Protein AF-0000000071822779 (afdb_homodimer)

Sequence (718 aa):
MSHTARRFAEQAIPVGQFFKTIANGYYWAYEYGRDQNMGLDNSVAPSSEIDSDEQSVWGLNLAEASNDSDVERLKEHIIYATLEFAVENRGQLLGFFRNRSGSDRIYAEKAFRNLTNAWRDEYCLSDPVDAGPEERMKTAEWRITMCYYALYKSASAIIRTKDDSDLSNSHQATLRKHSNQFMSSRARGLYGYPFNFAPSSGQFFDFRKPFPYFIGVENEEWIPEIRGQREEKYANHYERQMNAVYSKAKNISTWDNGRDTSTFYHVFKLLREWANYEHGGIFSRLYGPGYIKFIDRAIRLLAYSAISTAEVALICAFGIDKFGRELRYYQESCEEGVSEGAAHVADRYKIYQRALSDFMSHTARRFAEQAIPVGQFFKTIANGYYWAYEYGRDQNMGLDNSVAPSSEIDSDEQSVWGLNLAEASNDSDVERLKEHIIYATLEFAVENRGQLLGFFRNRSGSDRIYAEKAFRNLTNAWRDEYCLSDPVDAGPEERMKTAEWRITMCYYALYKSASAIIRTKDDSDLSNSHQATLRKHSNQFMSSRARGLYGYPFNFAPSSGQFFDFRKPFPYFIGVENEEWIPEIRGQREEKYANHYERQMNAVYSKAKNISTWDNGRDTSTFYHVFKLLREWANYEHGGIFSRLYGPGYIKFIDRAIRLLAYSAISTAEVALICAFGIDKFGRELRYYQESCEEGVSEGAAHVADRYKIYQRALSDF

Nearest PDB structures (foldseek):
  6wbv-assembly1_A  TM=1.634E-01  e=8.188E+00  Homo sapiens
  7ts0-assembly1_P  TM=1.808E-01  e=7.764E-01  Homo sapiens

Foldseek 3Di:
DLQDPVNCVQAVVLVLVLLLLQLVLLCLLQFAPVVVPPPDDPDPPPPPPPVQVQLDDLNARNGGPPDSQPLPNSLSRLLLQLLVVCLVCVVVLLCQLQPAPDDQVLLQVLLLVLLLVLLQLLLVLCPVVPDDLLVSCLQVLVSLLSLLSSLQSLLQSLLSSHDNDPDDPDSVVSVVCSVPRQCPDPLVQSAEPPFQAFVVVRDGRPHQRPHPVCVPVPDPVCVVVVSVVVCVVSVVVSSVSNVVSVVSLVSNDPPDDPQDPRGVSSSSVVSNCCLPPGSVVNQNPCPPPHSSSSSSSSSSSSSSNSSSSSLSSVCSSPNLVVSVVSLVVSCVVCVVPVNCSSVVVVVVSSSCCSSPVVD/DLQDPVNCVQAVVLVLVLLLLLLVLLCLLQFAPVVVPDPDDPPPPPPPCPPQVQLDDLNARNGGPPDSQPLPNSLSRLLLQLLVLCLVCVVVLLCQLQPAPDDQVLLLVLLLVLLLVLLQLLQLLCPVVPDDLLVSCLPVLVSLLSLLSSLQSLLQSLLSSHDNDDDDPDSVVSVVCSVPPQCPDPLVSSAEPPQQDFVVVPDRNLHQRSHSVCVPVPPVVCVVVVSVVVSVVSVVVSSVSNVVSVVSLVSNDPPDDPQDPRGVSSSSVVSNCCLPPGSVVNCNCCSPPHSSSSSSSSSSSSSSNSSSSSLSSSCSSPNLVVSVVSLVVSVVVCVVPVHPSSVVVVVVSSSCCSSPVVD

Structure (mmCIF, N/CA/C/O backbone):
data_AF-0000000071822779-model_v1
#
loop_
_entity.id
_entity.type
_entity.pdbx_description
1 polymer 'Uncharacterized protein'
#
loop_
_atom_site.group_PDB
_atom_site.id
_atom_site.type_symbol
_atom_site.label_atom_id
_atom_site.label_alt_id
_atom_site.label_comp_id
_atom_site.label_asym_id
_atom_site.label_entity_id
_atom_site.label_seq_id
_atom_site.pdbx_PDB_ins_code
_atom_site.Cartn_x
_atom_site.Cartn_y
_atom_site.Cartn_z
_atom_site.occupancy
_atom_site.B_iso_or_equiv
_atom_site.auth_seq_id
_atom_site.auth_comp_id
_atom_site.auth_asym_id
_atom_site.auth_atom_id
_atom_site.pdbx_PDB_model_num
ATOM 1 N N . MET A 1 1 ? -22.656 9.766 4.691 1 67.56 1 MET A N 1
ATOM 2 C CA . MET A 1 1 ? -21.641 9.508 5.707 1 67.56 1 MET A CA 1
ATOM 3 C C . MET A 1 1 ? -20.828 8.266 5.359 1 67.56 1 MET A C 1
ATOM 5 O O . MET A 1 1 ? -21.375 7.238 4.98 1 67.56 1 MET A O 1
ATOM 9 N N . SER A 1 2 ? -19.516 8.367 5.441 1 65.5 2 SER A N 1
ATOM 10 C CA . SER A 1 2 ? -18.625 7.406 4.812 1 65.5 2 SER A CA 1
ATOM 11 C C . SER A 1 2 ? -18.594 6.086 5.574 1 65.5 2 SER A C 1
ATOM 13 O O . SER A 1 2 ? -18.328 5.031 4.992 1 65.5 2 SER A O 1
ATOM 15 N N . HIS A 1 3 ? -19.062 6.039 6.848 1 71.19 3 HIS A N 1
ATOM 16 C CA . HIS A 1 3 ? -18.859 4.824 7.629 1 71.19 3 HIS A CA 1
ATOM 17 C C . HIS A 1 3 ? -20.141 4.371 8.297 1 71.19 3 HIS A C 1
ATOM 19 O O . HIS A 1 3 ? -20.125 3.82 9.398 1 71.19 3 HIS A O 1
ATOM 25 N N . THR A 1 4 ? -21.219 4.445 7.578 1 75.12 4 THR A N 1
ATOM 26 C CA . THR A 1 4 ? -22.516 3.994 8.07 1 75.12 4 THR A CA 1
ATOM 27 C C . THR A 1 4 ? -22.703 2.508 7.785 1 75.12 4 THR A C 1
ATOM 29 O O . THR A 1 4 ? -22 1.93 6.957 1 75.12 4 THR A O 1
ATOM 32 N N . ALA A 1 5 ? -23.672 1.934 8.492 1 75.12 5 ALA A N 1
ATOM 33 C CA . ALA A 1 5 ? -24.031 0.539 8.258 1 75.12 5 ALA A CA 1
ATOM 34 C C . ALA A 1 5 ? -24.484 0.321 6.816 1 75.12 5 ALA A C 1
ATOM 36 O O . ALA A 1 5 ? -24.203 -0.724 6.227 1 75.12 5 ALA A O 1
ATOM 37 N N . ARG A 1 6 ? -25.109 1.285 6.383 1 77 6 ARG A N 1
ATOM 38 C CA . ARG A 1 6 ? -25.578 1.21 5.008 1 77 6 ARG A CA 1
ATOM 39 C C . ARG A 1 6 ? -24.422 1.13 4.027 1 77 6 ARG A C 1
ATOM 41 O O . ARG A 1 6 ? -24.422 0.297 3.119 1 77 6 ARG A O 1
ATOM 48 N N . ARG A 1 7 ? -23.469 2.006 4.199 1 77.06 7 ARG A N 1
ATOM 49 C CA . ARG A 1 7 ? -22.328 2.018 3.299 1 77.06 7 ARG A CA 1
ATOM 50 C C . ARG A 1 7 ? -21.547 0.712 3.393 1 77.06 7 ARG A C 1
ATOM 52 O O . ARG A 1 7 ? -21.016 0.226 2.393 1 77.06 7 ARG A O 1
ATOM 59 N N . PHE A 1 8 ? -21.453 0.192 4.539 1 77.69 8 PHE A N 1
ATOM 60 C CA . PHE A 1 8 ? -20.797 -1.098 4.723 1 77.69 8 PHE A CA 1
ATOM 61 C C . PHE A 1 8 ? -21.516 -2.184 3.922 1 77.69 8 PHE A C 1
ATOM 63 O O . PHE A 1 8 ? -20.859 -2.98 3.238 1 77.69 8 PHE A O 1
ATOM 70 N N . ALA A 1 9 ? -22.812 -2.227 4.031 1 77.5 9 ALA A N 1
ATOM 71 C CA . ALA A 1 9 ? -23.609 -3.227 3.314 1 77.5 9 ALA A CA 1
ATOM 72 C C . ALA A 1 9 ? -23.453 -3.062 1.805 1 77.5 9 ALA A C 1
ATOM 74 O O . ALA A 1 9 ? -23.406 -4.051 1.069 1 77.5 9 ALA A O 1
ATOM 75 N N . GLU A 1 10 ? -23.344 -1.875 1.46 1 77.88 10 GLU A N 1
ATOM 76 C CA . GLU A 1 10 ? -23.328 -1.572 0.032 1 77.88 10 GLU A CA 1
ATOM 77 C C . GLU A 1 10 ? -21.953 -1.838 -0.567 1 77.88 10 GLU A C 1
ATOM 79 O O . GLU A 1 10 ? -21.844 -2.273 -1.716 1 77.88 10 GLU A O 1
ATOM 84 N N . GLN A 1 11 ? -20.922 -1.573 0.198 1 77.94 11 GLN A N 1
ATOM 85 C CA . GLN A 1 11 ? -19.594 -1.564 -0.429 1 77.94 11 GLN A CA 1
ATOM 86 C C . GLN A 1 11 ? -18.719 -2.674 0.134 1 77.94 11 GLN A C 1
ATOM 88 O O . GLN A 1 11 ? -17.984 -3.33 -0.61 1 77.94 11 GLN A O 1
ATOM 93 N N . ALA A 1 12 ? -18.812 -2.938 1.405 1 78.94 12 ALA A N 1
ATOM 94 C CA . ALA A 1 12 ? -17.844 -3.84 2.043 1 78.94 12 ALA A CA 1
ATOM 95 C C . ALA A 1 12 ? -18.312 -5.289 1.945 1 78.94 12 ALA A C 1
ATOM 97 O O . ALA A 1 12 ? -17.5 -6.195 1.742 1 78.94 12 ALA A O 1
ATOM 98 N N . ILE A 1 13 ? -19.594 -5.496 2.064 1 81.69 13 ILE A N 1
ATOM 99 C CA . ILE A 1 13 ? -20.109 -6.859 2.066 1 81.69 13 ILE A CA 1
ATOM 100 C C . ILE A 1 13 ? -19.844 -7.512 0.711 1 81.69 13 ILE A C 1
ATOM 102 O O . ILE A 1 13 ? -19.375 -8.648 0.645 1 81.69 13 ILE A O 1
ATOM 106 N N . PRO A 1 14 ? -20.109 -6.801 -0.341 1 81.38 14 PRO A N 1
ATOM 107 C CA . PRO A 1 14 ? -19.812 -7.422 -1.635 1 81.38 14 PRO A CA 1
ATOM 108 C C . PRO A 1 14 ? -18.344 -7.828 -1.773 1 81.38 14 PRO A C 1
ATOM 110 O O . PRO A 1 14 ? -18.031 -8.867 -2.365 1 81.38 14 PRO A O 1
ATOM 113 N N . VAL A 1 15 ? -17.453 -7.059 -1.279 1 84.38 15 VAL A N 1
ATOM 114 C CA . VAL A 1 15 ? -16.031 -7.383 -1.325 1 84.38 15 VAL A CA 1
ATOM 115 C C . VAL A 1 15 ? -15.758 -8.609 -0.461 1 84.38 15 VAL A C 1
ATOM 117 O O . VAL A 1 15 ? -15.016 -9.508 -0.869 1 84.38 15 VAL A O 1
ATOM 120 N N . GLY A 1 16 ? -16.359 -8.617 0.732 1 85.06 16 GLY A N 1
ATOM 121 C CA . GLY A 1 16 ? -16.234 -9.789 1.583 1 85.06 16 GLY A CA 1
ATOM 122 C C . GLY A 1 16 ? -16.734 -11.062 0.925 1 85.06 16 GLY A C 1
ATOM 123 O O . GLY A 1 16 ? -16.094 -12.102 1.004 1 85.06 16 GLY A O 1
ATOM 124 N N . GLN A 1 17 ? -17.812 -10.914 0.266 1 85.5 17 GLN A N 1
ATOM 125 C CA . GLN A 1 17 ? -18.422 -12.047 -0.424 1 85.5 17 GLN A CA 1
ATOM 126 C C . GLN A 1 17 ? -17.547 -12.5 -1.597 1 85.5 17 GLN A C 1
ATOM 128 O O . GLN A 1 17 ? -17.453 -13.695 -1.879 1 85.5 17 GLN A O 1
ATOM 133 N N . PHE A 1 18 ? -17.016 -11.594 -2.234 1 89.5 18 PHE A N 1
ATOM 134 C CA . PHE A 1 18 ? -16.078 -11.875 -3.32 1 89.5 18 PHE A CA 1
ATOM 135 C C . PHE A 1 18 ? -14.922 -12.734 -2.828 1 89.5 18 PHE A C 1
ATOM 137 O O . PHE A 1 18 ? -14.641 -13.789 -3.393 1 89.5 18 PHE A O 1
ATOM 144 N N . PHE A 1 19 ? -14.336 -12.391 -1.758 1 91.12 19 PHE A N 1
ATOM 145 C CA . PHE A 1 19 ? -13.188 -13.117 -1.224 1 91.12 19 PHE A CA 1
ATOM 146 C C . PHE A 1 19 ? -13.617 -14.469 -0.654 1 91.12 19 PHE A C 1
ATOM 148 O O . PHE A 1 19 ? -12.859 -15.438 -0.72 1 91.12 19 PHE A O 1
ATOM 155 N N . LYS A 1 20 ? -14.766 -14.5 -0.085 1 88.5 20 LYS A N 1
ATOM 156 C CA . LYS A 1 20 ? -15.305 -15.781 0.375 1 88.5 20 LYS A CA 1
ATOM 157 C C . LYS A 1 20 ? -15.438 -16.766 -0.78 1 88.5 20 LYS A C 1
ATOM 159 O O . LYS A 1 20 ? -15.078 -17.938 -0.646 1 88.5 20 LYS A O 1
ATOM 164 N N . THR A 1 21 ? -15.93 -16.25 -1.802 1 86.5 21 THR A N 1
ATOM 165 C CA . THR A 1 21 ? -16.094 -17.094 -2.979 1 86.5 21 THR A CA 1
ATOM 166 C C . THR A 1 21 ? -14.75 -17.594 -3.494 1 86.5 21 THR A C 1
ATOM 168 O O . THR A 1 21 ? -14.602 -18.766 -3.854 1 86.5 21 THR A O 1
ATOM 171 N N . ILE A 1 22 ? -13.805 -16.75 -3.494 1 90 22 ILE A N 1
ATOM 172 C CA . ILE A 1 22 ? -12.469 -17.125 -3.947 1 90 22 ILE A CA 1
ATOM 173 C C . ILE A 1 22 ? -11.883 -18.172 -3.014 1 90 22 ILE A C 1
ATOM 175 O O . ILE A 1 22 ? -11.344 -19.188 -3.473 1 90 22 ILE A O 1
ATOM 179 N N . ALA A 1 23 ? -11.969 -17.938 -1.734 1 89 23 ALA A N 1
ATOM 180 C CA . ALA A 1 23 ? -11.414 -18.859 -0.748 1 89 23 ALA A CA 1
ATOM 181 C C . ALA A 1 23 ? -12.031 -20.25 -0.88 1 89 23 ALA A C 1
ATOM 183 O O . ALA A 1 23 ? -11.32 -21.266 -0.86 1 89 23 ALA A O 1
ATOM 184 N N . ASN A 1 24 ? -13.273 -20.234 -1.036 1 83.06 24 ASN A N 1
ATOM 185 C CA . ASN A 1 24 ? -13.969 -21.5 -1.21 1 83.06 24 ASN A CA 1
ATOM 186 C C . ASN A 1 24 ? -13.594 -22.172 -2.531 1 83.06 24 ASN A C 1
ATOM 188 O O . ASN A 1 24 ? -13.5 -23.391 -2.607 1 83.06 24 ASN A O 1
ATOM 192 N N . GLY A 1 25 ? -13.445 -21.344 -3.52 1 82.44 25 GLY A N 1
ATOM 193 C CA . GLY A 1 25 ? -13.055 -21.875 -4.82 1 82.44 25 GLY A CA 1
ATOM 194 C C . GLY A 1 25 ? -11.711 -22.578 -4.797 1 82.44 25 GLY A C 1
ATOM 195 O O . GLY A 1 25 ? -11.508 -23.562 -5.52 1 82.44 25 GLY A O 1
ATOM 196 N N . TYR A 1 26 ? -10.82 -22.156 -3.975 1 85.19 26 TYR A N 1
ATOM 197 C CA . TYR A 1 26 ? -9.523 -22.812 -3.857 1 85.19 26 TYR A CA 1
ATOM 198 C C . TYR A 1 26 ? -9.672 -24.234 -3.33 1 85.19 26 TYR A C 1
ATOM 200 O O . TYR A 1 26 ? -8.945 -25.141 -3.748 1 85.19 26 TYR A O 1
ATOM 208 N N . TYR A 1 27 ? -10.539 -24.344 -2.451 1 78.25 27 TYR A N 1
ATOM 209 C CA . TYR A 1 27 ? -10.773 -25.672 -1.911 1 78.25 27 TYR A CA 1
ATOM 210 C C . TYR A 1 27 ? -11.328 -26.609 -2.982 1 78.25 27 TYR A C 1
ATOM 212 O O . TYR A 1 27 ? -10.891 -27.766 -3.094 1 78.25 27 TYR A O 1
ATOM 220 N N . TRP A 1 28 ? -12.094 -26.078 -3.688 1 75.25 28 TRP A N 1
ATOM 221 C CA . TRP A 1 28 ? -12.711 -26.875 -4.734 1 75.25 28 TRP A CA 1
ATOM 222 C C . TRP A 1 28 ? -11.711 -27.188 -5.848 1 75.25 28 TRP A C 1
ATOM 224 O O . TRP A 1 28 ? -11.703 -28.281 -6.402 1 75.25 28 TRP A O 1
ATOM 234 N N . ALA A 1 29 ? -10.914 -26.25 -6.125 1 77.81 29 ALA A N 1
ATOM 235 C CA . ALA A 1 29 ? -10 -26.359 -7.254 1 77.81 29 ALA A CA 1
ATOM 236 C C . ALA A 1 29 ? -8.82 -27.281 -6.918 1 77.81 29 ALA A C 1
ATOM 238 O O . ALA A 1 29 ? -8.328 -28.016 -7.781 1 77.81 29 ALA A O 1
ATOM 239 N N . TYR A 1 30 ? -8.43 -27.281 -5.609 1 79.06 30 TYR A N 1
ATOM 240 C CA . TYR A 1 30 ? -7.133 -27.906 -5.348 1 79.06 30 TYR A CA 1
ATOM 241 C C . TYR A 1 30 ? -7.262 -29.031 -4.328 1 79.06 30 TYR A C 1
ATOM 243 O O . TYR A 1 30 ? -6.336 -29.828 -4.16 1 79.06 30 TYR A O 1
ATOM 251 N N . GLU A 1 31 ? -8.391 -29.031 -3.578 1 68.75 31 GLU A N 1
ATOM 252 C CA . GLU A 1 31 ? -8.539 -30.109 -2.613 1 68.75 31 GLU A CA 1
ATOM 253 C C . GLU A 1 31 ? -8.781 -31.453 -3.314 1 68.75 31 GLU A C 1
ATOM 255 O O . GLU A 1 31 ? -9.688 -31.562 -4.148 1 68.75 31 GLU A O 1
ATOM 260 N N . TYR A 1 32 ? -7.883 -32.344 -2.732 1 56.91 32 TYR A N 1
ATOM 261 C CA . TYR A 1 32 ? -7.922 -33.688 -3.25 1 56.91 32 TYR A CA 1
ATOM 262 C C . TYR A 1 32 ? -8.852 -34.562 -2.414 1 56.91 32 TYR A C 1
ATOM 264 O O . TYR A 1 32 ? -9.008 -34.344 -1.212 1 56.91 32 TYR A O 1
ATOM 272 N N . GLY A 1 33 ? -9.719 -35.375 -3.066 1 52.72 33 GLY A N 1
ATOM 273 C CA . GLY A 1 33 ? -10.469 -36.406 -2.395 1 52.72 33 GLY A CA 1
ATOM 274 C C . GLY A 1 33 ? -11.883 -36 -2.047 1 52.72 33 GLY A C 1
ATOM 275 O O . GLY A 1 33 ? -12.633 -36.781 -1.45 1 52.72 33 GLY A O 1
ATOM 276 N N . ARG A 1 34 ? -12.086 -34.656 -2.16 1 49.22 34 ARG A N 1
ATOM 277 C CA . ARG A 1 34 ? -13.445 -34.312 -1.774 1 49.22 34 ARG A CA 1
ATOM 278 C C . ARG A 1 34 ? -14.477 -35.156 -2.512 1 49.22 34 ARG A C 1
ATOM 280 O O . ARG A 1 34 ? -15.656 -35.125 -2.176 1 49.22 34 ARG A O 1
ATOM 287 N N . ASP A 1 35 ? -14.32 -35.438 -3.604 1 44.81 35 ASP A N 1
ATOM 288 C CA . ASP A 1 35 ? -15.383 -36.25 -4.184 1 44.81 35 ASP A CA 1
ATOM 289 C C . ASP A 1 35 ? -15.844 -37.344 -3.211 1 44.81 35 ASP A C 1
ATOM 291 O O . ASP A 1 35 ? -16.891 -37.938 -3.406 1 44.81 35 ASP A O 1
ATOM 295 N N . GLN A 1 36 ? -14.961 -37.812 -2.375 1 40.72 36 GLN A N 1
ATOM 296 C CA . GLN A 1 36 ? -15.492 -38.938 -1.614 1 40.72 36 GLN A CA 1
ATOM 297 C C . GLN A 1 36 ? -16.719 -38.531 -0.8 1 40.72 36 GLN A C 1
ATOM 299 O O . GLN A 1 36 ? -17.656 -39.312 -0.639 1 40.72 36 GLN A O 1
ATOM 304 N N . ASN A 1 37 ? -16.703 -37.406 -0.115 1 35.16 37 ASN A N 1
ATOM 305 C CA . ASN A 1 37 ? -17.906 -37.156 0.67 1 35.16 37 ASN A CA 1
ATOM 306 C C . ASN A 1 37 ? -18.953 -36.406 -0.141 1 35.16 37 ASN A C 1
ATOM 308 O O . ASN A 1 37 ? -19.953 -35.938 0.411 1 35.16 37 ASN A O 1
ATOM 312 N N . MET A 1 38 ? -18.688 -35.719 -1.233 1 36.22 38 MET A N 1
ATOM 313 C CA . MET A 1 38 ? -19.859 -35.156 -1.935 1 36.22 38 MET A CA 1
ATOM 314 C C . MET A 1 38 ? -20.656 -36.281 -2.596 1 36.22 38 MET A C 1
ATOM 316 O O . MET A 1 38 ? -20.094 -37.281 -3.033 1 36.22 38 MET A O 1
ATOM 320 N N . GLY A 1 39 ? -21.875 -36.562 -2.195 1 32.91 39 GLY A N 1
ATOM 321 C CA . GLY A 1 39 ? -22.969 -37.438 -2.582 1 32.91 39 GLY A CA 1
ATOM 322 C C . GLY A 1 39 ? -22.859 -37.938 -4.012 1 32.91 39 GLY A C 1
ATOM 323 O O . GLY A 1 39 ? -23.859 -38.25 -4.641 1 32.91 39 GLY A O 1
ATOM 324 N N . LEU A 1 40 ? -21.922 -37.5 -4.777 1 32.94 40 LEU A N 1
ATOM 325 C CA . LEU A 1 40 ? -22 -38.219 -6.031 1 32.94 40 LEU A CA 1
ATOM 326 C C . LEU A 1 40 ? -22.078 -39.719 -5.77 1 32.94 40 LEU A C 1
ATOM 328 O O . LEU A 1 40 ? -21.75 -40.188 -4.68 1 32.94 40 LEU A O 1
ATOM 332 N N . ASP A 1 41 ? -22.391 -40.688 -6.902 1 31.58 41 ASP A N 1
ATOM 333 C CA . ASP A 1 41 ? -22.797 -42.062 -6.734 1 31.58 41 ASP A CA 1
ATOM 334 C C . ASP A 1 41 ? -21.844 -42.812 -5.785 1 31.58 41 ASP A C 1
ATOM 336 O O . ASP A 1 41 ? -20.703 -42.375 -5.578 1 31.58 41 ASP A O 1
ATOM 340 N N . ASN A 1 42 ? -22.328 -43.906 -5.086 1 31.94 42 ASN A N 1
ATOM 341 C CA . ASN A 1 42 ? -21.906 -44.969 -4.211 1 31.94 42 ASN A CA 1
ATOM 342 C C . ASN A 1 42 ? -20.516 -45.5 -4.578 1 31.94 42 ASN A C 1
ATOM 344 O O . ASN A 1 42 ? -20.141 -46.625 -4.23 1 31.94 42 ASN A O 1
ATOM 348 N N . SER A 1 43 ? -20.141 -45.25 -5.816 1 31.66 43 SER A N 1
ATOM 349 C CA . SER A 1 43 ? -18.953 -46.062 -6.094 1 31.66 43 SER A CA 1
ATOM 350 C C . SER A 1 43 ? -17.797 -45.688 -5.168 1 31.66 43 SER A C 1
ATOM 352 O O . SER A 1 43 ? -17.578 -44.5 -4.895 1 31.66 43 SER A O 1
ATOM 354 N N . VAL A 1 44 ? -17.375 -46.688 -4.344 1 31.05 44 VAL A N 1
ATOM 355 C CA . VAL A 1 44 ? -16.344 -46.938 -3.348 1 31.05 44 VAL A CA 1
ATOM 356 C C . VAL A 1 44 ? -15.055 -46.219 -3.758 1 31.05 44 VAL A C 1
ATOM 358 O O . VAL A 1 44 ? -14.531 -46.438 -4.848 1 31.05 44 VAL A O 1
ATOM 361 N N . ALA A 1 45 ? -14.961 -44.938 -3.584 1 36.34 45 ALA A N 1
ATOM 362 C CA . ALA A 1 45 ? -13.531 -44.656 -3.602 1 36.34 45 ALA A CA 1
ATOM 363 C C . ALA A 1 45 ? -12.711 -45.875 -3.238 1 36.34 45 ALA A C 1
ATOM 365 O O . ALA A 1 45 ? -13.117 -46.688 -2.393 1 36.34 45 ALA A O 1
ATOM 366 N N . PRO A 1 46 ? -12.047 -46.562 -4.141 1 32.62 46 PRO A N 1
ATOM 367 C CA . PRO A 1 46 ? -11.391 -47.688 -3.494 1 32.62 46 PRO A CA 1
ATOM 368 C C . PRO A 1 46 ? -10.984 -47.406 -2.053 1 32.62 46 PRO A C 1
ATOM 370 O O . PRO A 1 46 ? -10.602 -46.25 -1.733 1 32.62 46 PRO A O 1
ATOM 373 N N . SER A 1 47 ? -11.781 -47.938 -1.055 1 33.44 47 SER A N 1
ATOM 374 C CA . SER A 1 47 ? -11.469 -48.031 0.366 1 33.44 47 SER A CA 1
ATOM 375 C C . SER A 1 47 ? -9.961 -48.156 0.596 1 33.44 47 SER A C 1
ATOM 377 O O . SER A 1 47 ? -9.523 -48.594 1.661 1 33.44 47 SER A O 1
ATOM 379 N N . SER A 1 48 ? -9.273 -48.438 -0.533 1 33.47 48 SER A N 1
ATOM 380 C CA . SER A 1 48 ? -7.906 -48.656 -0.08 1 33.47 48 SER A CA 1
ATOM 381 C C . SER A 1 48 ? -7.348 -47.438 0.639 1 33.47 48 SER A C 1
ATOM 383 O O . SER A 1 48 ? -7.484 -46.312 0.156 1 33.47 48 SER A O 1
ATOM 385 N N . GLU A 1 49 ? -7.27 -47.469 1.935 1 35.12 49 GLU A N 1
ATOM 386 C CA . GLU A 1 49 ? -6.449 -46.625 2.787 1 35.12 49 GLU A CA 1
ATOM 387 C C . GLU A 1 49 ? -5.32 -45.969 1.994 1 35.12 49 GLU A C 1
ATOM 389 O O . GLU A 1 49 ? -4.359 -46.656 1.604 1 35.12 49 GLU A O 1
ATOM 394 N N . ILE A 1 50 ? -5.637 -45.219 1.015 1 39.91 50 ILE A N 1
ATOM 395 C CA . ILE A 1 50 ? -4.469 -44.469 0.548 1 39.91 50 ILE A CA 1
ATOM 396 C C . ILE A 1 50 ? -3.582 -44.094 1.735 1 39.91 50 ILE A C 1
ATOM 398 O O . ILE A 1 50 ? -4.012 -43.375 2.641 1 39.91 50 ILE A O 1
ATOM 402 N N . ASP A 1 51 ? -2.734 -44.875 2.197 1 40.62 51 ASP A N 1
ATOM 403 C CA . ASP A 1 51 ? -1.774 -44.531 3.248 1 40.62 51 ASP A CA 1
ATOM 404 C C . ASP A 1 51 ? -1.32 -43.094 3.148 1 40.62 51 ASP A C 1
ATOM 406 O O . ASP A 1 51 ? -0.734 -42.688 2.145 1 40.62 51 ASP A O 1
ATOM 410 N N . SER A 1 52 ? -2.025 -42.188 3.814 1 46.66 52 SER A N 1
ATOM 411 C CA . SER A 1 52 ? -1.847 -40.75 4 1 46.66 52 SER A CA 1
ATOM 412 C C . SER A 1 52 ? -0.395 -40.344 3.773 1 46.66 52 SER A C 1
ATOM 414 O O . SER A 1 52 ? -0.126 -39.281 3.236 1 46.66 52 SER A O 1
ATOM 416 N N . ASP A 1 53 ? 0.554 -41.156 4.383 1 47.22 53 ASP A N 1
ATOM 417 C CA . ASP A 1 53 ? 1.986 -40.906 4.34 1 47.22 53 ASP A CA 1
ATOM 418 C C . ASP A 1 53 ? 2.527 -41.031 2.918 1 47.22 53 ASP A C 1
ATOM 420 O O . ASP A 1 53 ? 3.617 -40.531 2.617 1 47.22 53 ASP A O 1
ATOM 424 N N . GLU A 1 54 ? 1.729 -41.625 2.033 1 55.41 54 GLU A N 1
ATOM 425 C CA . GLU A 1 54 ? 2.281 -42.062 0.755 1 55.41 54 GLU A CA 1
ATOM 426 C C . GLU A 1 54 ? 1.911 -41.125 -0.368 1 55.41 54 GLU A C 1
ATOM 428 O O . GLU A 1 54 ? 2.434 -41.219 -1.479 1 55.41 54 GLU A O 1
ATOM 433 N N . GLN A 1 55 ? 1.164 -40.031 0.024 1 68.56 55 GLN A N 1
ATOM 434 C CA . GLN A 1 55 ? 0.821 -39.219 -1.138 1 68.56 55 GLN A CA 1
ATOM 435 C C . GLN A 1 55 ? 1.728 -38 -1.241 1 68.56 55 GLN A C 1
ATOM 437 O O . GLN A 1 55 ? 1.311 -36.875 -0.929 1 68.56 55 GLN A O 1
ATOM 442 N N . SER A 1 56 ? 3.014 -38.281 -1.399 1 77.38 56 SER A N 1
ATOM 443 C CA . SER A 1 56 ? 3.992 -37.188 -1.488 1 77.38 56 SER A CA 1
ATOM 444 C C . SER A 1 56 ? 4.707 -37.219 -2.834 1 77.38 56 SER A C 1
ATOM 446 O O . SER A 1 56 ? 5.105 -38.281 -3.322 1 77.38 56 SER A O 1
ATOM 448 N N . VAL A 1 57 ? 4.676 -36.156 -3.557 1 82.06 57 VAL A N 1
ATOM 449 C CA . VAL A 1 57 ? 5.445 -35.938 -4.773 1 82.06 57 VAL A CA 1
ATOM 450 C C . VAL A 1 57 ? 6.332 -34.688 -4.586 1 82.06 57 VAL A C 1
ATOM 452 O O . VAL A 1 57 ? 5.863 -33.656 -4.129 1 82.06 57 VAL A O 1
ATOM 455 N N . TRP A 1 58 ? 7.652 -34.844 -4.875 1 89.12 58 TRP A N 1
ATOM 456 C CA . TRP A 1 58 ? 8.625 -33.781 -4.77 1 89.12 58 TRP A CA 1
ATOM 457 C C . TRP A 1 58 ? 8.664 -33.219 -3.354 1 89.12 58 TRP A C 1
ATOM 459 O O . TRP A 1 58 ? 8.859 -32 -3.166 1 89.12 58 TRP A O 1
ATOM 469 N N . GLY A 1 59 ? 8.289 -34.031 -2.318 1 86.25 59 GLY A N 1
ATOM 470 C CA . GLY A 1 59 ? 8.312 -33.594 -0.925 1 86.25 59 GLY A CA 1
ATOM 471 C C . GLY A 1 59 ? 7.047 -32.875 -0.499 1 86.25 59 GLY A C 1
ATOM 472 O O . GLY A 1 59 ? 6.969 -32.375 0.617 1 86.25 59 GLY A O 1
ATOM 473 N N . LEU A 1 60 ? 6.109 -32.781 -1.411 1 87.31 60 LEU A N 1
ATOM 474 C CA . LEU A 1 60 ? 4.832 -32.156 -1.101 1 87.31 60 LEU A CA 1
ATOM 475 C C . LEU A 1 60 ? 3.865 -33.156 -0.486 1 87.31 60 LEU A C 1
ATOM 477 O O . LEU A 1 60 ? 3.787 -34.281 -0.936 1 87.31 60 LEU A O 1
ATOM 481 N N . ASN A 1 61 ? 3.266 -32.625 0.599 1 82.06 61 ASN A N 1
ATOM 482 C CA . ASN A 1 61 ? 2.197 -33.438 1.181 1 82.06 61 ASN A CA 1
ATOM 483 C C . ASN A 1 61 ? 0.871 -33.219 0.461 1 82.06 61 ASN A C 1
ATOM 485 O O . ASN A 1 61 ? 0.234 -32.188 0.632 1 82.06 61 ASN A O 1
ATOM 489 N N . LEU A 1 62 ? 0.406 -34.156 -0.244 1 79.88 62 LEU A N 1
ATOM 490 C CA . LEU A 1 62 ? -0.771 -34 -1.092 1 79.88 62 LEU A CA 1
ATOM 491 C C . LEU A 1 62 ? -1.965 -34.75 -0.507 1 79.88 62 LEU A C 1
ATOM 493 O O . LEU A 1 62 ? -2.902 -35.094 -1.23 1 79.88 62 LEU A O 1
ATOM 497 N N . ALA A 1 63 ? -1.77 -35.062 0.818 1 71.94 63 ALA A N 1
ATOM 498 C CA . ALA A 1 63 ? -2.91 -35.656 1.518 1 71.94 63 ALA A CA 1
ATOM 499 C C . ALA A 1 63 ? -4.074 -34.656 1.591 1 71.94 63 ALA A C 1
ATOM 501 O O . ALA A 1 63 ? -3.9 -33.469 1.324 1 71.94 63 ALA A O 1
ATOM 502 N N . GLU A 1 64 ? -5.234 -35.219 1.862 1 68.38 64 GLU A N 1
ATOM 503 C CA . GLU A 1 64 ? -6.445 -34.406 1.908 1 68.38 64 GLU A CA 1
ATOM 504 C C . GLU A 1 64 ? -6.305 -33.25 2.912 1 68.38 64 GLU A C 1
ATOM 506 O O . GLU A 1 64 ? -5.727 -33.438 3.986 1 68.38 64 GLU A O 1
ATOM 511 N N . ALA A 1 65 ? -6.66 -32.062 2.406 1 59.16 65 ALA A N 1
ATOM 512 C CA . ALA A 1 65 ? -6.711 -30.906 3.301 1 59.16 65 ALA A CA 1
ATOM 513 C C . ALA A 1 65 ? -7.871 -31.016 4.285 1 59.16 65 ALA A C 1
ATOM 515 O O . ALA A 1 65 ? -8.984 -31.391 3.9 1 59.16 65 ALA A O 1
ATOM 516 N N . SER A 1 66 ? -7.664 -31.516 5.555 1 53.81 66 SER A N 1
ATOM 517 C CA . SER A 1 66 ? -8.688 -31.859 6.535 1 53.81 66 SER A CA 1
ATOM 518 C C . SER A 1 66 ? -9.672 -30.719 6.734 1 53.81 66 SER A C 1
ATOM 520 O O . SER A 1 66 ? -10.836 -30.938 7.07 1 53.81 66 SER A O 1
ATOM 522 N N . ASN A 1 67 ? -9.164 -29.562 6.887 1 53.94 67 ASN A N 1
ATOM 523 C CA . ASN A 1 67 ? -10.109 -28.516 7.246 1 53.94 67 ASN A CA 1
ATOM 524 C C . ASN A 1 67 ? -9.898 -27.25 6.41 1 53.94 67 ASN A C 1
ATOM 526 O O . ASN A 1 67 ? -8.836 -27.062 5.812 1 53.94 67 ASN A O 1
ATOM 530 N N . ASP A 1 68 ? -11.039 -26.734 5.961 1 50.94 68 ASP A N 1
ATOM 531 C CA . ASP A 1 68 ? -11.109 -25.438 5.281 1 50.94 68 ASP A CA 1
ATOM 532 C C . ASP A 1 68 ? -10.023 -24.5 5.777 1 50.94 68 ASP A C 1
ATOM 534 O O . ASP A 1 68 ? -9.758 -23.469 5.16 1 50.94 68 ASP A O 1
ATOM 538 N N . SER A 1 69 ? -9.547 -24.906 6.938 1 57.19 69 SER A N 1
ATOM 539 C CA . SER A 1 69 ? -8.648 -23.969 7.602 1 57.19 69 SER A CA 1
ATOM 540 C C . SER A 1 69 ? -7.199 -24.219 7.211 1 57.19 69 SER A C 1
ATOM 542 O O . SER A 1 69 ? -6.312 -23.438 7.578 1 57.19 69 SER A O 1
ATOM 544 N N . ASP A 1 70 ? -7.113 -25.078 6.207 1 77.25 70 ASP A N 1
ATOM 545 C CA . ASP A 1 70 ? -5.695 -25.406 6.094 1 77.25 70 ASP A CA 1
ATOM 546 C C . ASP A 1 70 ? -5.07 -24.734 4.875 1 77.25 70 ASP A C 1
ATOM 548 O O . ASP A 1 70 ? -4.945 -25.344 3.816 1 77.25 70 ASP A O 1
ATOM 552 N N . VAL A 1 71 ? -4.656 -23.547 4.992 1 84.88 71 VAL A N 1
ATOM 553 C CA . VAL A 1 71 ? -4.039 -22.719 3.963 1 84.88 71 VAL A CA 1
ATOM 554 C C . VAL A 1 71 ? -2.725 -23.344 3.506 1 84.88 71 VAL A C 1
ATOM 556 O O . VAL A 1 71 ? -2.436 -23.391 2.309 1 84.88 71 VAL A O 1
ATOM 559 N N . GLU A 1 72 ? -2.014 -24 4.375 1 86 72 GLU A N 1
ATOM 560 C CA . GLU A 1 72 ? -0.704 -24.547 4.043 1 86 72 GLU A CA 1
ATOM 561 C C . GLU A 1 72 ? -0.834 -25.797 3.166 1 86 72 GLU A C 1
ATOM 563 O O . GLU A 1 72 ? -0.043 -26 2.242 1 86 72 GLU A O 1
ATOM 568 N N . ARG A 1 73 ? -1.761 -26.578 3.422 1 84.69 73 ARG A N 1
ATOM 569 C CA . ARG A 1 73 ? -1.992 -27.75 2.588 1 84.69 73 ARG A CA 1
ATOM 570 C C . ARG A 1 73 ? -2.398 -27.344 1.175 1 84.69 73 ARG A C 1
ATOM 572 O O . ARG A 1 73 ? -1.958 -27.953 0.199 1 84.69 73 ARG A O 1
ATOM 579 N N . LEU A 1 74 ? -3.264 -26.391 1.064 1 87.56 74 LEU A N 1
ATOM 580 C CA . LEU A 1 74 ? -3.695 -25.922 -0.246 1 87.56 74 LEU A CA 1
ATOM 581 C C . LEU A 1 74 ? -2.516 -25.359 -1.037 1 87.56 74 LEU A C 1
ATOM 583 O O . LEU A 1 74 ? -2.449 -25.531 -2.258 1 87.56 74 LEU A O 1
ATOM 587 N N . LYS A 1 75 ? -1.641 -24.734 -0.365 1 91.12 75 LYS A N 1
ATOM 588 C CA . LYS A 1 75 ? -0.448 -24.219 -1.024 1 91.12 75 LYS A CA 1
ATOM 589 C C . LYS A 1 75 ? 0.366 -25.328 -1.664 1 91.12 75 LYS A C 1
ATOM 591 O O . LYS A 1 75 ? 0.88 -25.172 -2.773 1 91.12 75 LYS A O 1
ATOM 596 N N . GLU A 1 76 ? 0.44 -26.422 -0.968 1 88.69 76 GLU A N 1
ATOM 597 C CA . GLU A 1 76 ? 1.164 -27.578 -1.508 1 88.69 76 GLU A CA 1
ATOM 598 C C . GLU A 1 76 ? 0.49 -28.109 -2.768 1 88.69 76 GLU A C 1
ATOM 600 O O . GLU A 1 76 ? 1.163 -28.438 -3.748 1 88.69 76 GLU A O 1
ATOM 605 N N . HIS A 1 77 ? -0.768 -28.109 -2.709 1 85.12 77 HIS A N 1
ATOM 606 C CA . HIS A 1 77 ? -1.51 -28.578 -3.873 1 85.12 77 HIS A CA 1
ATOM 607 C C . HIS A 1 77 ? -1.375 -27.609 -5.043 1 85.12 77 HIS A C 1
ATOM 609 O O . HIS A 1 77 ? -1.291 -28.031 -6.195 1 85.12 77 HIS A O 1
ATOM 615 N N . ILE A 1 78 ? -1.397 -26.375 -4.754 1 88.94 78 ILE A N 1
ATOM 616 C CA . ILE A 1 78 ? -1.284 -25.328 -5.777 1 88.94 78 ILE A CA 1
ATOM 617 C C . ILE A 1 78 ? 0.055 -25.469 -6.5 1 88.94 78 ILE A C 1
ATOM 619 O O . ILE A 1 78 ? 0.104 -25.484 -7.73 1 88.94 78 ILE A O 1
ATOM 623 N N . ILE A 1 79 ? 1.093 -25.547 -5.723 1 93.06 79 ILE A N 1
ATOM 624 C CA . ILE A 1 79 ? 2.422 -25.594 -6.32 1 93.06 79 ILE A CA 1
ATOM 625 C C . ILE A 1 79 ? 2.584 -26.906 -7.094 1 93.06 79 ILE A C 1
ATOM 627 O O . ILE A 1 79 ? 3.238 -26.938 -8.141 1 93.06 79 ILE A O 1
ATOM 631 N N . TYR A 1 80 ? 2.031 -27.938 -6.547 1 87.81 80 TYR A N 1
ATOM 632 C CA . TYR A 1 80 ? 2.07 -29.219 -7.258 1 87.81 80 TYR A CA 1
ATOM 633 C C . TYR A 1 80 ? 1.438 -29.094 -8.641 1 87.81 80 TYR A C 1
ATOM 635 O O . TYR A 1 80 ? 2.01 -29.531 -9.633 1 87.81 80 TYR A O 1
ATOM 643 N N . ALA A 1 81 ? 0.301 -28.5 -8.68 1 85.56 81 ALA A N 1
ATOM 644 C CA . ALA A 1 81 ? -0.417 -28.359 -9.938 1 85.56 81 ALA A CA 1
ATOM 645 C C . ALA A 1 81 ? 0.409 -27.562 -10.953 1 85.56 81 ALA A C 1
ATOM 647 O O . ALA A 1 81 ? 0.469 -27.938 -12.133 1 85.56 81 ALA A O 1
ATOM 648 N N . THR A 1 82 ? 1.003 -26.547 -10.547 1 90.5 82 THR A N 1
ATOM 649 C CA . THR A 1 82 ? 1.826 -25.703 -11.406 1 90.5 82 THR A CA 1
ATOM 650 C C . THR A 1 82 ? 3.043 -26.469 -11.914 1 90.5 82 THR A C 1
ATOM 652 O O . THR A 1 82 ? 3.373 -26.422 -13.102 1 90.5 82 THR A O 1
ATOM 655 N N . LEU A 1 83 ? 3.611 -27.234 -11.07 1 92.5 83 LEU A N 1
ATOM 656 C CA . LEU A 1 83 ? 4.824 -27.969 -11.398 1 92.5 83 LEU A CA 1
ATOM 657 C C . LEU A 1 83 ? 4.508 -29.156 -12.305 1 92.5 83 LEU A C 1
ATOM 659 O O . LEU A 1 83 ? 5.266 -29.469 -13.227 1 92.5 83 LEU A O 1
ATOM 663 N N . GLU A 1 84 ? 3.449 -29.844 -11.969 1 85.25 84 GLU A N 1
ATOM 664 C CA . GLU A 1 84 ? 3.045 -30.953 -12.82 1 85.25 84 GLU A CA 1
ATOM 665 C C . GLU A 1 84 ? 2.865 -30.516 -14.266 1 85.25 84 GLU A C 1
ATOM 667 O O . GLU A 1 84 ? 3.352 -31.188 -15.188 1 85.25 84 GLU A O 1
ATOM 672 N N . PHE A 1 85 ? 2.242 -29.453 -14.422 1 86.19 85 PHE A N 1
ATOM 673 C CA . PHE A 1 85 ? 2.047 -28.938 -1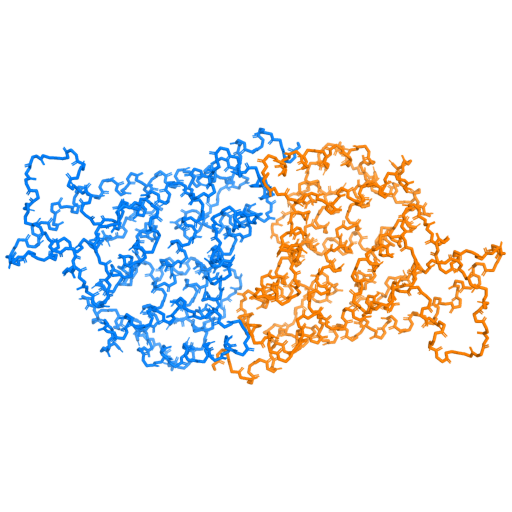5.773 1 86.19 85 PHE A CA 1
ATOM 674 C C . PHE A 1 85 ? 3.383 -28.578 -16.406 1 86.19 85 PHE A C 1
ATOM 676 O O . PHE A 1 85 ? 3.611 -28.875 -17.594 1 86.19 85 PHE A O 1
ATOM 683 N N . ALA A 1 86 ? 4.215 -27.891 -15.688 1 92.5 86 ALA A N 1
ATOM 684 C CA . ALA A 1 86 ? 5.504 -27.453 -16.219 1 92.5 86 ALA A CA 1
ATOM 685 C C . ALA A 1 86 ? 6.348 -28.656 -16.656 1 92.5 86 ALA A C 1
ATOM 687 O O . ALA A 1 86 ? 6.941 -28.641 -17.734 1 92.5 86 ALA A O 1
ATOM 688 N N . VAL A 1 87 ? 6.332 -29.641 -15.828 1 91.44 87 VAL A N 1
ATOM 689 C CA . VAL A 1 87 ? 7.137 -30.828 -16.109 1 91.44 87 VAL A CA 1
ATOM 690 C C . VAL A 1 87 ? 6.582 -31.547 -17.328 1 91.44 87 VAL A C 1
ATOM 692 O O . VAL A 1 87 ? 7.336 -31.938 -18.234 1 91.44 87 VAL A O 1
ATOM 695 N N . GLU A 1 88 ? 5.293 -31.656 -17.391 1 84.69 88 GLU A N 1
ATOM 696 C CA . GLU A 1 88 ? 4.641 -32.344 -18.5 1 84.69 88 GLU A CA 1
ATOM 697 C C . GLU A 1 88 ? 4.836 -31.609 -19.812 1 84.69 88 GLU A C 1
ATOM 699 O O . GLU A 1 88 ? 4.867 -32.219 -20.875 1 84.69 88 GLU A O 1
ATOM 704 N N . ASN A 1 89 ? 4.965 -30.312 -19.734 1 89.62 89 ASN A N 1
ATOM 705 C CA . ASN A 1 89 ? 5.039 -29.5 -20.938 1 89.62 89 ASN A CA 1
ATOM 706 C C . ASN A 1 89 ? 6.379 -28.781 -21.047 1 89.62 89 ASN A C 1
ATOM 708 O O . ASN A 1 89 ? 6.445 -27.656 -21.547 1 89.62 89 ASN A O 1
ATOM 712 N N . ARG A 1 90 ? 7.379 -29.391 -20.578 1 93.69 90 ARG A N 1
ATOM 713 C CA . ARG A 1 90 ? 8.703 -28.797 -20.453 1 93.69 90 ARG A CA 1
ATOM 714 C C . ARG A 1 90 ? 9.172 -28.219 -21.781 1 93.69 90 ARG A C 1
ATOM 716 O O . ARG A 1 90 ? 9.523 -27.047 -21.859 1 93.69 90 ARG A O 1
ATOM 723 N N . GLY A 1 91 ? 9.203 -29.047 -22.844 1 93.5 91 GLY A N 1
ATOM 724 C CA . GLY A 1 91 ? 9.703 -28.625 -24.141 1 93.5 91 GLY A CA 1
ATOM 725 C C . GLY A 1 91 ? 9.008 -27.375 -24.672 1 93.5 91 GLY A C 1
ATOM 726 O O . GLY A 1 91 ? 9.656 -26.438 -25.125 1 93.5 91 GLY A O 1
ATOM 727 N N . GLN A 1 92 ? 7.75 -27.375 -24.562 1 93.25 92 GLN A N 1
ATOM 728 C CA . GLN A 1 92 ? 6.949 -26.25 -25.062 1 93.25 92 GLN A CA 1
ATOM 729 C C . GLN A 1 92 ? 7.199 -24.984 -24.25 1 93.25 92 GLN A C 1
ATOM 731 O O . GLN A 1 92 ? 7.328 -23.906 -24.828 1 93.25 92 GLN A O 1
ATOM 736 N N . LEU A 1 93 ? 7.238 -25.141 -22.969 1 94.31 93 LEU A N 1
ATOM 737 C CA . LEU A 1 93 ? 7.418 -23.984 -22.094 1 94.31 93 LEU A CA 1
ATOM 738 C C . LEU A 1 93 ? 8.812 -23.391 -22.25 1 94.31 93 LEU A C 1
ATOM 740 O O . LEU A 1 93 ? 8.961 -22.172 -22.391 1 94.31 93 LEU A O 1
ATOM 744 N N . LEU A 1 94 ? 9.82 -24.219 -22.266 1 95 94 LEU A N 1
ATOM 745 C CA . LEU A 1 94 ? 11.18 -23.734 -22.484 1 95 94 LEU A CA 1
ATOM 746 C C . LEU A 1 94 ? 11.305 -23.047 -23.844 1 95 94 LEU A C 1
ATOM 748 O O . LEU A 1 94 ? 11.922 -21.984 -23.953 1 95 94 LEU A O 1
ATOM 752 N N . GLY A 1 95 ? 10.75 -23.703 -24.859 1 93.44 95 GLY A N 1
ATOM 753 C CA . GLY A 1 95 ? 10.758 -23.094 -26.188 1 93.44 95 GLY A CA 1
ATOM 754 C C . GLY A 1 95 ? 10.117 -21.719 -26.203 1 93.44 95 GLY A C 1
ATOM 755 O O . GLY A 1 95 ? 10.633 -20.781 -26.828 1 93.44 95 GLY A O 1
ATOM 756 N N . PHE A 1 96 ? 9.047 -21.547 -25.5 1 93.31 96 PHE A N 1
ATOM 757 C CA . PHE A 1 96 ? 8.336 -20.281 -25.469 1 93.31 96 PHE A CA 1
ATOM 758 C C . PHE A 1 96 ? 9.148 -19.234 -24.734 1 93.31 96 PHE A C 1
ATOM 760 O O . PHE A 1 96 ? 9.359 -18.125 -25.234 1 93.31 96 PHE A O 1
ATOM 767 N N . PHE A 1 97 ? 9.625 -19.531 -23.562 1 94.94 97 PHE A N 1
ATOM 768 C CA . PHE A 1 97 ? 10.234 -18.531 -22.688 1 94.94 97 PHE A CA 1
ATOM 769 C C . PHE A 1 97 ? 11.656 -18.219 -23.141 1 94.94 97 PHE A C 1
ATOM 771 O O . PHE A 1 97 ? 12.141 -17.094 -22.938 1 94.94 97 PHE A O 1
ATOM 778 N N . ARG A 1 98 ? 12.281 -19.109 -23.766 1 93.75 98 ARG A N 1
ATOM 779 C CA . ARG A 1 98 ? 13.68 -18.922 -24.109 1 93.75 98 ARG A CA 1
ATOM 780 C C . ARG A 1 98 ? 13.82 -18.422 -25.547 1 93.75 98 ARG A C 1
ATOM 782 O O . ARG A 1 98 ? 14.914 -18.031 -25.969 1 93.75 98 ARG A O 1
ATOM 789 N N . ASN A 1 99 ? 12.68 -18.438 -26.219 1 90.81 99 ASN A N 1
ATOM 790 C CA . ASN A 1 99 ? 12.688 -17.844 -27.547 1 90.81 99 ASN A CA 1
ATOM 791 C C . ASN A 1 99 ? 12.602 -16.328 -27.484 1 90.81 99 ASN A C 1
ATOM 793 O O . ASN A 1 99 ? 11.508 -15.758 -27.531 1 90.81 99 ASN A O 1
ATOM 797 N N . ARG A 1 100 ? 13.586 -15.68 -27.312 1 86.5 100 ARG A N 1
ATOM 798 C CA . ARG A 1 100 ? 13.633 -14.227 -27.266 1 86.5 100 ARG A CA 1
ATOM 799 C C . ARG A 1 100 ? 14.859 -13.688 -28 1 86.5 100 ARG A C 1
ATOM 801 O O . ARG A 1 100 ? 15.844 -14.406 -28.188 1 86.5 100 ARG A O 1
ATOM 808 N N . SER A 1 101 ? 14.625 -12.438 -28.375 1 81.25 101 SER A N 1
ATOM 809 C CA . SER A 1 101 ? 15.734 -11.758 -29.031 1 81.25 101 SER A CA 1
ATOM 810 C C . SER A 1 101 ? 16.656 -11.094 -28.016 1 81.25 101 SER A C 1
ATOM 812 O O . SER A 1 101 ? 16.203 -10.438 -27.078 1 81.25 101 SER A O 1
ATOM 814 N N . GLY A 1 102 ? 17.891 -11.453 -28.062 1 78 102 GLY A N 1
ATOM 815 C CA . GLY A 1 102 ? 18.844 -10.75 -27.203 1 78 102 GLY A CA 1
ATOM 816 C C . GLY A 1 102 ? 19.391 -11.617 -26.094 1 78 102 GLY A C 1
ATOM 817 O O . GLY A 1 102 ? 19.062 -12.797 -25.984 1 78 102 GLY A O 1
ATOM 818 N N . SER A 1 103 ? 20.125 -10.953 -25.266 1 82.94 103 SER A N 1
ATOM 819 C CA . SER A 1 103 ? 20.828 -11.68 -24.203 1 82.94 103 SER A CA 1
ATOM 820 C C . SER A 1 103 ? 19.922 -11.883 -23 1 82.94 103 SER A C 1
ATOM 822 O O . SER A 1 103 ? 19.125 -11.016 -22.656 1 82.94 103 SER A O 1
ATOM 824 N N . ASP A 1 104 ? 20.031 -13.031 -22.297 1 86.25 104 ASP A N 1
ATOM 825 C CA . ASP A 1 104 ? 19.297 -13.383 -21.094 1 86.25 104 ASP A CA 1
ATOM 826 C C . ASP A 1 104 ? 19.5 -12.328 -20 1 86.25 104 ASP A C 1
ATOM 828 O O . ASP A 1 104 ? 18.594 -12.07 -19.203 1 86.25 104 ASP A O 1
ATOM 832 N N . ARG A 1 105 ? 20.641 -11.75 -20.109 1 83.75 105 ARG A N 1
ATOM 833 C CA . ARG A 1 105 ? 21.016 -10.859 -19.016 1 83.75 105 ARG A CA 1
ATOM 834 C C . ARG A 1 105 ? 20.094 -9.641 -18.953 1 83.75 105 ARG A C 1
ATOM 836 O O . ARG A 1 105 ? 19.719 -9.203 -17.875 1 83.75 105 ARG A O 1
ATOM 843 N N . ILE A 1 106 ? 19.719 -9.18 -20.094 1 84.12 106 ILE A N 1
ATOM 844 C CA . ILE A 1 106 ? 18.922 -7.965 -20.188 1 84.12 106 ILE A CA 1
ATOM 845 C C . ILE A 1 106 ? 17.516 -8.227 -19.625 1 84.12 106 ILE A C 1
ATOM 847 O O . ILE A 1 106 ? 16.969 -7.406 -18.891 1 84.12 106 ILE A O 1
ATOM 851 N N . TYR A 1 107 ? 17.031 -9.352 -19.844 1 91 107 TYR A N 1
ATOM 852 C CA . TYR A 1 107 ? 15.68 -9.703 -19.422 1 91 107 TYR A CA 1
ATOM 853 C C . TYR A 1 107 ? 15.656 -10.148 -17.969 1 91 107 TYR A C 1
ATOM 855 O O . TYR A 1 107 ? 14.734 -9.805 -17.219 1 91 107 TYR A O 1
ATOM 863 N N . ALA A 1 108 ? 16.719 -10.734 -17.562 1 93.62 108 ALA A N 1
ATOM 864 C CA . ALA A 1 108 ? 16.75 -11.359 -16.25 1 93.62 108 ALA A CA 1
ATOM 865 C C . ALA A 1 108 ? 16.75 -10.312 -15.141 1 93.62 108 ALA A C 1
ATOM 867 O O . ALA A 1 108 ? 16.078 -10.484 -14.117 1 93.62 108 ALA A O 1
ATOM 868 N N . GLU A 1 109 ? 17.438 -9.305 -15.359 1 88.75 109 GLU A N 1
ATOM 869 C CA . GLU A 1 109 ? 17.562 -8.297 -14.305 1 88.75 109 GLU A CA 1
ATOM 870 C C . GLU A 1 109 ? 16.203 -7.703 -13.945 1 88.75 109 GLU A C 1
ATOM 872 O O . GLU A 1 109 ? 15.828 -7.676 -12.766 1 88.75 109 GLU A O 1
ATOM 877 N N . LYS A 1 110 ? 15.445 -7.277 -14.891 1 89.5 110 LYS A N 1
ATOM 878 C CA . LYS A 1 110 ? 14.141 -6.676 -14.648 1 89.5 110 LYS A CA 1
ATOM 879 C C . LYS A 1 110 ? 13.141 -7.723 -14.164 1 89.5 110 LYS A C 1
ATOM 881 O O . LYS A 1 110 ? 12.297 -7.438 -13.305 1 89.5 110 LYS A O 1
ATOM 886 N N . ALA A 1 111 ? 13.227 -8.883 -14.734 1 94.94 111 ALA A N 1
ATOM 887 C CA . ALA A 1 111 ? 12.32 -9.961 -14.344 1 94.94 111 ALA A CA 1
ATOM 888 C C . ALA A 1 111 ? 12.508 -10.32 -12.867 1 94.94 111 ALA A C 1
ATOM 890 O O . ALA A 1 111 ? 11.539 -10.352 -12.109 1 94.94 111 ALA A O 1
ATOM 891 N N . PHE A 1 112 ? 13.758 -10.445 -12.445 1 94.06 112 PHE A N 1
ATOM 892 C CA . PHE A 1 112 ? 14.023 -10.859 -11.07 1 94.06 112 PHE A CA 1
ATOM 893 C C . PHE A 1 112 ? 13.812 -9.703 -10.109 1 94.06 112 PHE A C 1
ATOM 895 O O . PHE A 1 112 ? 13.43 -9.906 -8.953 1 94.06 112 PHE A O 1
ATOM 902 N N . ARG A 1 113 ? 14.031 -8.477 -10.539 1 90.19 113 ARG A N 1
ATOM 903 C CA . ARG A 1 113 ? 13.664 -7.34 -9.703 1 90.19 113 ARG A CA 1
ATOM 904 C C . ARG A 1 113 ? 12.18 -7.383 -9.336 1 90.19 113 ARG A C 1
ATOM 906 O O . ARG A 1 113 ? 11.82 -7.242 -8.164 1 90.19 113 ARG A O 1
ATOM 913 N N . ASN A 1 114 ? 11.398 -7.578 -10.375 1 93.31 114 ASN A N 1
ATOM 914 C CA . ASN A 1 114 ? 9.953 -7.609 -10.148 1 93.31 114 ASN A CA 1
ATOM 915 C C . ASN A 1 114 ? 9.555 -8.82 -9.305 1 93.31 114 ASN A C 1
ATOM 917 O O . ASN A 1 114 ? 8.664 -8.719 -8.453 1 93.31 114 ASN A O 1
ATOM 921 N N . LEU A 1 115 ? 10.219 -9.914 -9.484 1 96.19 115 LEU A N 1
ATOM 922 C CA . LEU A 1 115 ? 9.906 -11.109 -8.711 1 96.19 115 LEU A CA 1
ATOM 923 C C . LEU A 1 115 ? 10.289 -10.922 -7.246 1 96.19 115 LEU A C 1
ATOM 925 O O . LEU A 1 115 ? 9.523 -11.281 -6.348 1 96.19 115 LEU A O 1
ATOM 929 N N . THR A 1 116 ? 11.477 -10.406 -6.988 1 93.56 116 THR A N 1
ATOM 930 C CA . THR A 1 116 ? 11.906 -10.211 -5.609 1 93.56 116 THR A CA 1
ATOM 931 C C . THR A 1 116 ? 11.008 -9.203 -4.898 1 93.56 116 THR A C 1
ATOM 933 O O . THR A 1 116 ? 10.766 -9.312 -3.697 1 93.56 116 THR A O 1
ATOM 936 N N . ASN A 1 117 ? 10.523 -8.227 -5.664 1 92.75 117 ASN A N 1
ATOM 937 C CA . ASN A 1 117 ? 9.516 -7.332 -5.105 1 92.75 117 ASN A CA 1
ATOM 938 C C . ASN A 1 117 ? 8.242 -8.078 -4.734 1 92.75 117 ASN A C 1
ATOM 940 O O . ASN A 1 117 ? 7.609 -7.773 -3.721 1 92.75 117 ASN A O 1
ATOM 944 N N . ALA A 1 118 ? 7.891 -9.008 -5.582 1 95.5 118 ALA A N 1
ATOM 945 C CA . ALA A 1 118 ? 6.715 -9.812 -5.281 1 95.5 118 ALA A CA 1
ATOM 946 C C . ALA A 1 118 ? 6.945 -10.68 -4.047 1 95.5 118 ALA A C 1
ATOM 948 O O . ALA A 1 118 ? 6.027 -10.891 -3.246 1 95.5 118 ALA A O 1
ATOM 949 N N . TRP A 1 119 ? 8.188 -11.227 -3.895 1 95 119 TRP A N 1
ATOM 950 C CA . TRP A 1 119 ? 8.539 -11.977 -2.691 1 95 119 TRP A CA 1
ATOM 951 C C . TRP A 1 119 ? 8.352 -11.125 -1.442 1 95 119 TRP A C 1
ATOM 953 O O . TRP A 1 119 ? 7.816 -11.594 -0.435 1 95 119 TRP A O 1
ATOM 963 N N . ARG A 1 120 ? 8.734 -9.945 -1.613 1 92.62 120 ARG A N 1
ATOM 964 C CA . ARG A 1 120 ? 8.602 -9.016 -0.494 1 92.62 120 ARG A CA 1
ATOM 965 C C . ARG A 1 120 ? 7.133 -8.75 -0.176 1 92.62 120 ARG A C 1
ATOM 967 O O . ARG A 1 120 ? 6.762 -8.617 0.992 1 92.62 120 ARG A O 1
ATOM 974 N N . ASP A 1 121 ? 6.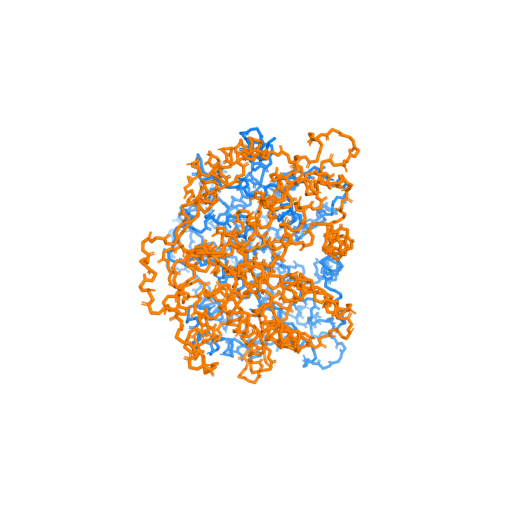383 -8.562 -1.157 1 94.62 121 ASP A N 1
ATOM 975 C CA . ASP A 1 121 ? 4.953 -8.352 -0.95 1 94.62 121 ASP A CA 1
ATOM 976 C C . ASP A 1 121 ? 4.32 -9.555 -0.259 1 94.62 121 ASP A C 1
ATOM 978 O O . ASP A 1 121 ? 3.439 -9.398 0.59 1 94.62 121 ASP A O 1
ATOM 982 N N . GLU A 1 122 ? 4.734 -10.703 -0.678 1 94.69 122 GLU A N 1
ATOM 983 C CA . GLU A 1 122 ? 4.215 -11.906 -0.034 1 94.69 122 GLU A CA 1
ATOM 984 C C . GLU A 1 122 ? 4.52 -11.906 1.462 1 94.69 122 GLU A C 1
ATOM 986 O O . GLU A 1 122 ? 3.656 -12.234 2.277 1 94.69 122 GLU A O 1
ATOM 991 N N . TYR A 1 123 ? 5.711 -11.57 1.757 1 92.88 123 TYR A N 1
ATOM 992 C CA . TYR A 1 123 ? 6.086 -11.484 3.164 1 92.88 123 TYR A CA 1
ATOM 993 C C . TYR A 1 123 ? 5.23 -10.453 3.893 1 92.88 123 TYR A C 1
ATOM 995 O O . TYR A 1 123 ? 4.691 -10.734 4.965 1 92.88 123 TYR A O 1
ATOM 1003 N N . CYS A 1 124 ? 5.141 -9.297 3.314 1 92.56 124 CYS A N 1
ATOM 1004 C CA . CYS A 1 124 ? 4.41 -8.203 3.951 1 92.56 124 CYS A CA 1
ATOM 1005 C C . CYS A 1 124 ? 2.943 -8.578 4.148 1 92.56 124 CYS A C 1
ATOM 1007 O O . CYS A 1 124 ? 2.334 -8.211 5.152 1 92.56 124 CYS A O 1
ATOM 1009 N N . LEU A 1 125 ? 2.408 -9.234 3.205 1 93.31 125 LEU A N 1
ATOM 1010 C CA . LEU A 1 125 ? 1.021 -9.68 3.252 1 93.31 125 LEU A CA 1
ATOM 1011 C C . LEU A 1 125 ? 0.806 -10.672 4.391 1 93.31 125 LEU A C 1
ATOM 1013 O O . LEU A 1 125 ? -0.267 -10.703 4.996 1 93.31 125 LEU A O 1
ATOM 1017 N N . SER A 1 126 ? 1.745 -11.398 4.672 1 91.44 126 SER A N 1
ATOM 1018 C CA . SER A 1 126 ? 1.622 -12.477 5.645 1 91.44 126 SER A CA 1
ATOM 1019 C C . SER A 1 126 ? 2.064 -12.023 7.035 1 91.44 126 SER A C 1
ATOM 1021 O O . SER A 1 126 ? 1.793 -12.703 8.031 1 91.44 126 SER A O 1
ATOM 1023 N N . ASP A 1 127 ? 2.748 -10.875 7.07 1 89.19 127 ASP A N 1
ATOM 1024 C CA . ASP A 1 127 ? 3.248 -10.367 8.344 1 89.19 127 ASP A CA 1
ATOM 1025 C C . ASP A 1 127 ? 2.109 -9.812 9.203 1 89.19 127 ASP A C 1
ATOM 1027 O O . ASP A 1 127 ? 1.257 -9.07 8.703 1 89.19 127 ASP A O 1
ATOM 1031 N N . PRO A 1 128 ? 1.977 -10.094 10.398 1 88.38 128 PRO A N 1
ATOM 1032 C CA . PRO A 1 128 ? 2.828 -11.016 11.156 1 88.38 128 PRO A CA 1
ATOM 1033 C C . PRO A 1 128 ? 2.527 -12.484 10.852 1 88.38 128 PRO A C 1
ATOM 1035 O O . PRO A 1 128 ? 1.374 -12.914 10.938 1 88.38 128 PRO A O 1
ATOM 1038 N N . VAL A 1 129 ? 3.52 -13.266 10.656 1 83.62 129 VAL A N 1
ATOM 1039 C CA . VAL A 1 129 ? 3.412 -14.617 10.125 1 83.62 129 VAL A CA 1
ATOM 1040 C C . VAL A 1 129 ? 2.768 -15.539 11.164 1 83.62 129 VAL A C 1
ATOM 1042 O O . VAL A 1 129 ? 1.964 -16.406 10.82 1 83.62 129 VAL A O 1
ATOM 1045 N N . ASP A 1 130 ? 3.047 -15.305 12.43 1 84.31 130 ASP A N 1
ATOM 1046 C CA . ASP A 1 130 ? 2.578 -16.188 13.484 1 84.31 130 ASP A CA 1
ATOM 1047 C C . ASP A 1 130 ? 1.249 -15.711 14.062 1 84.31 130 ASP A C 1
ATOM 1049 O O . ASP A 1 130 ? 0.687 -16.344 14.953 1 84.31 130 ASP A O 1
ATOM 1053 N N . ALA A 1 131 ? 0.732 -14.672 13.492 1 87.38 131 ALA A N 1
ATOM 1054 C CA . ALA A 1 131 ? -0.511 -14.125 14.023 1 87.38 131 ALA A CA 1
ATOM 1055 C C . ALA A 1 131 ? -1.72 -14.664 13.266 1 87.38 131 ALA A C 1
ATOM 1057 O O . ALA A 1 131 ? -1.582 -15.188 12.156 1 87.38 131 ALA A O 1
ATOM 1058 N N . GLY A 1 132 ? -2.877 -14.617 13.875 1 86.56 132 GLY A N 1
ATOM 1059 C CA . GLY A 1 132 ? -4.125 -15.016 13.242 1 86.56 132 GLY A CA 1
ATOM 1060 C C . GLY A 1 132 ? -4.672 -13.969 12.289 1 86.56 132 GLY A C 1
ATOM 1061 O O . GLY A 1 132 ? -4.141 -12.859 12.203 1 86.56 132 GLY A O 1
ATOM 1062 N N . PRO A 1 133 ? -5.73 -14.375 11.562 1 88.38 133 PRO A N 1
ATOM 1063 C CA . PRO A 1 133 ? -6.34 -13.461 10.602 1 88.38 133 PRO A CA 1
ATOM 1064 C C . PRO A 1 133 ? -6.848 -12.172 11.25 1 88.38 133 PRO A C 1
ATOM 1066 O O . PRO A 1 133 ? -6.863 -11.117 10.609 1 88.38 133 PRO A O 1
ATOM 1069 N N . GLU A 1 134 ? -7.203 -12.25 12.508 1 85.12 134 GLU A N 1
ATOM 1070 C CA . GLU A 1 134 ? -7.73 -11.078 13.195 1 85.12 134 GLU A CA 1
ATOM 1071 C C . GLU A 1 134 ? -6.676 -9.984 13.305 1 85.12 134 GLU A C 1
ATOM 1073 O O . GLU A 1 134 ? -7 -8.797 13.227 1 85.12 134 GLU A O 1
ATOM 1078 N N . GLU A 1 135 ? -5.469 -10.391 13.422 1 86.38 135 GLU A N 1
ATOM 1079 C CA . GLU A 1 135 ? -4.379 -9.422 13.531 1 86.38 135 GLU A CA 1
ATOM 1080 C C . GLU A 1 135 ? -3.994 -8.867 12.164 1 86.38 135 GLU A C 1
ATOM 1082 O O . GLU A 1 135 ? -3.801 -7.66 12.008 1 86.38 135 GLU A O 1
ATOM 1087 N N . ARG A 1 136 ? -3.902 -9.688 11.211 1 87.75 136 ARG A N 1
ATOM 1088 C CA . ARG A 1 136 ? -3.486 -9.273 9.867 1 87.75 136 ARG A CA 1
ATOM 1089 C C . ARG A 1 136 ? -4.551 -8.406 9.211 1 87.75 136 ARG A C 1
ATOM 1091 O O . ARG A 1 136 ? -4.23 -7.473 8.477 1 87.75 136 ARG A O 1
ATOM 1098 N N . MET A 1 137 ? -5.793 -8.602 9.57 1 87.12 137 MET A N 1
ATOM 1099 C CA . MET A 1 137 ? -6.887 -7.934 8.875 1 87.12 137 MET A CA 1
ATOM 1100 C C . MET A 1 137 ? -7.223 -6.602 9.539 1 87.12 137 MET A C 1
ATOM 1102 O O . MET A 1 137 ? -8.133 -5.898 9.109 1 87.12 137 MET A O 1
ATOM 1106 N N . LYS A 1 138 ? -6.41 -6.25 10.539 1 84.19 138 LYS A N 1
ATOM 1107 C CA . LYS A 1 138 ? -6.547 -4.906 11.094 1 84.19 138 LYS A CA 1
ATOM 1108 C C . LYS A 1 138 ? -6.309 -3.846 10.023 1 84.19 138 LYS A C 1
ATOM 1110 O O . LYS A 1 138 ? -6.789 -2.717 10.141 1 84.19 138 LYS A O 1
ATOM 1115 N N . THR A 1 139 ? -5.652 -4.238 8.992 1 88.31 139 THR A N 1
ATOM 1116 C CA . THR A 1 139 ? -5.352 -3.354 7.871 1 88.31 139 THR A CA 1
ATOM 1117 C C . THR A 1 139 ? -5.805 -3.973 6.551 1 88.31 139 THR A C 1
ATOM 1119 O O . THR A 1 139 ? -5.047 -3.996 5.578 1 88.31 139 THR A O 1
ATOM 1122 N N . ALA A 1 140 ? -7.023 -4.391 6.527 1 88.06 140 ALA A N 1
ATOM 1123 C CA . ALA A 1 140 ? -7.566 -5.195 5.434 1 88.06 140 ALA A CA 1
ATOM 1124 C C . ALA A 1 140 ? -7.434 -4.465 4.098 1 88.06 140 ALA A C 1
ATOM 1126 O O . ALA A 1 140 ? -7.105 -5.078 3.08 1 88.06 140 ALA A O 1
ATOM 1127 N N . GLU A 1 141 ? -7.691 -3.145 4.055 1 88.88 141 GLU A N 1
ATOM 1128 C CA . GLU A 1 141 ? -7.617 -2.395 2.805 1 88.88 141 GLU A CA 1
ATOM 1129 C C . GLU A 1 141 ? -6.203 -2.42 2.227 1 88.88 141 GLU A C 1
ATOM 1131 O O . GLU A 1 141 ? -6.027 -2.539 1.013 1 88.88 141 GLU A O 1
ATOM 1136 N N . TRP A 1 142 ? -5.262 -2.348 3.082 1 92.81 142 TRP A N 1
ATOM 1137 C CA . TRP A 1 142 ? -3.877 -2.375 2.617 1 92.81 142 TRP A CA 1
ATOM 1138 C C . TRP A 1 142 ? -3.457 -3.791 2.244 1 92.81 142 TRP A C 1
ATOM 1140 O O . TRP A 1 142 ? -2.648 -3.986 1.333 1 92.81 142 TRP A O 1
ATOM 1150 N N . ARG A 1 143 ? -4.012 -4.777 2.951 1 93.44 143 ARG A N 1
ATOM 1151 C CA . ARG A 1 143 ? -3.734 -6.152 2.555 1 93.44 143 ARG A CA 1
ATOM 1152 C C . ARG A 1 143 ? -4.254 -6.434 1.147 1 93.44 143 ARG A C 1
ATOM 1154 O O . ARG A 1 143 ? -3.605 -7.133 0.368 1 93.44 143 ARG A O 1
ATOM 1161 N N . ILE A 1 144 ? -5.414 -5.926 0.883 1 92.94 144 ILE A N 1
ATOM 1162 C CA . ILE A 1 144 ? -5.977 -6.059 -0.457 1 92.94 144 ILE A CA 1
ATOM 1163 C C . ILE A 1 144 ? -5.059 -5.375 -1.471 1 92.94 144 ILE A C 1
ATOM 1165 O O . ILE A 1 144 ? -4.766 -5.938 -2.527 1 92.94 144 ILE A O 1
ATOM 1169 N N . THR A 1 145 ? -4.559 -4.223 -1.13 1 94.56 145 THR A N 1
ATOM 1170 C CA . THR A 1 145 ? -3.654 -3.484 -2.002 1 94.56 145 THR A CA 1
ATOM 1171 C C . THR A 1 145 ? -2.348 -4.25 -2.199 1 94.56 145 THR A C 1
ATOM 1173 O O . THR A 1 145 ? -1.851 -4.359 -3.322 1 94.56 145 THR A O 1
ATOM 1176 N N . MET A 1 146 ? -1.81 -4.746 -1.144 1 95.69 146 MET A N 1
ATOM 1177 C CA . MET A 1 146 ? -0.58 -5.527 -1.219 1 95.69 146 MET A CA 1
ATOM 1178 C C . MET A 1 146 ? -0.777 -6.77 -2.082 1 95.69 146 MET A C 1
ATOM 1180 O O . MET A 1 146 ? 0.114 -7.148 -2.846 1 95.69 146 MET A O 1
ATOM 1184 N N . CYS A 1 147 ? -1.912 -7.395 -1.901 1 97.38 147 CYS A N 1
ATOM 1185 C CA . CYS A 1 147 ? -2.225 -8.562 -2.715 1 97.38 147 CYS A CA 1
ATOM 1186 C C . CYS A 1 147 ? -2.221 -8.211 -4.199 1 97.38 147 CYS A C 1
ATOM 1188 O O . CYS A 1 147 ? -1.616 -8.922 -5.004 1 97.38 147 CYS A O 1
ATOM 1190 N N . TYR A 1 148 ? -2.861 -7.129 -4.461 1 96.56 148 TYR A N 1
ATOM 1191 C CA . TYR A 1 148 ? -2.857 -6.699 -5.855 1 96.56 148 TYR A CA 1
ATOM 1192 C C . TYR A 1 148 ? -1.434 -6.52 -6.367 1 96.56 148 TYR A C 1
ATOM 1194 O O . TYR A 1 148 ? -1.105 -6.961 -7.473 1 96.56 148 TYR A O 1
ATOM 1202 N N . TYR A 1 149 ? -0.63 -5.859 -5.656 1 96.31 149 TYR A N 1
ATOM 1203 C CA . TYR A 1 149 ? 0.725 -5.59 -6.125 1 96.31 149 TYR A CA 1
ATOM 1204 C C . TYR A 1 149 ? 1.525 -6.883 -6.246 1 96.31 149 TYR A C 1
ATOM 1206 O O . TYR A 1 149 ? 2.365 -7.016 -7.141 1 96.31 149 TYR A O 1
ATOM 1214 N N . ALA A 1 150 ? 1.311 -7.793 -5.332 1 96.94 150 ALA A N 1
ATOM 1215 C CA . ALA A 1 150 ? 1.94 -9.102 -5.477 1 96.94 150 ALA A CA 1
ATOM 1216 C C . ALA A 1 150 ? 1.572 -9.742 -6.812 1 96.94 150 ALA A C 1
ATOM 1218 O O . ALA A 1 150 ? 2.439 -10.266 -7.52 1 96.94 150 ALA A O 1
ATOM 1219 N N . LEU A 1 151 ? 0.274 -9.641 -7.137 1 97.56 151 LEU A N 1
ATOM 1220 C CA . LEU A 1 151 ? -0.21 -10.188 -8.406 1 97.56 151 LEU A CA 1
ATOM 1221 C C . LEU A 1 151 ? 0.397 -9.43 -9.586 1 97.56 151 LEU A C 1
ATOM 1223 O O . LEU A 1 151 ? 0.885 -10.055 -10.531 1 97.56 151 LEU A O 1
ATOM 1227 N N . TYR A 1 152 ? 0.365 -8.164 -9.492 1 96.31 152 TYR A N 1
ATOM 1228 C CA . TYR A 1 152 ? 0.841 -7.305 -10.562 1 96.31 152 TYR A CA 1
ATOM 1229 C C . TYR A 1 152 ? 2.33 -7.512 -10.812 1 96.31 152 TYR A C 1
ATOM 1231 O O . TYR A 1 152 ? 2.764 -7.633 -11.961 1 96.31 152 TYR A O 1
ATOM 1239 N N . LYS A 1 153 ? 3.123 -7.516 -9.789 1 95.44 153 LYS A N 1
ATOM 1240 C CA . LYS A 1 153 ? 4.57 -7.664 -9.906 1 95.44 153 LYS A CA 1
ATOM 1241 C C . LYS A 1 153 ? 4.941 -9.055 -10.406 1 95.44 153 LYS A C 1
ATOM 1243 O O . LYS A 1 153 ? 5.922 -9.219 -11.141 1 95.44 153 LYS A O 1
ATOM 1248 N N . SER A 1 154 ? 4.16 -10.016 -10 1 96.75 154 SER A N 1
ATOM 1249 C CA . SER A 1 154 ? 4.348 -11.359 -10.539 1 96.75 154 SER A CA 1
ATOM 1250 C C . SER A 1 154 ? 4.105 -11.398 -12.039 1 96.75 154 SER A C 1
ATOM 1252 O O . SER A 1 154 ? 4.91 -11.953 -12.789 1 96.75 154 SER A O 1
ATOM 1254 N N . ALA A 1 155 ? 2.998 -10.805 -12.461 1 95.44 155 ALA A N 1
ATOM 1255 C CA . ALA A 1 155 ? 2.689 -10.727 -13.891 1 95.44 155 ALA A CA 1
ATOM 1256 C C . ALA A 1 155 ? 3.771 -9.961 -14.641 1 95.44 155 ALA A C 1
ATOM 1258 O O . ALA A 1 155 ? 4.176 -10.359 -15.734 1 95.44 155 ALA A O 1
ATOM 1259 N N . SER A 1 156 ? 4.176 -8.883 -14.023 1 95.25 156 SER A N 1
ATOM 1260 C CA . SER A 1 156 ? 5.215 -8.055 -14.633 1 95.25 156 SER A CA 1
ATOM 1261 C C . SER A 1 156 ? 6.523 -8.82 -14.766 1 95.25 156 SER A C 1
ATOM 1263 O O . SER A 1 156 ? 7.25 -8.656 -15.75 1 95.25 156 SER A O 1
ATOM 1265 N N . ALA A 1 157 ? 6.879 -9.586 -13.75 1 95.94 157 ALA A N 1
ATOM 1266 C CA . ALA A 1 157 ? 8.078 -10.422 -13.812 1 95.94 157 ALA A CA 1
ATOM 1267 C C . ALA A 1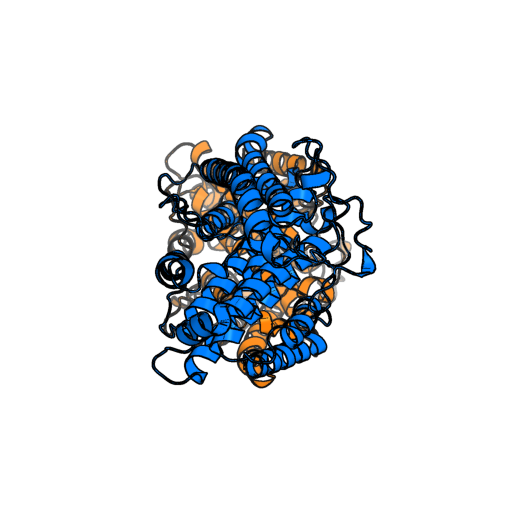 157 ? 8.023 -11.367 -15.008 1 95.94 157 ALA A C 1
ATOM 1269 O O . ALA A 1 157 ? 9.016 -11.539 -15.719 1 95.94 157 ALA A O 1
ATOM 1270 N N . ILE A 1 158 ? 6.887 -11.969 -15.227 1 96.38 158 ILE A N 1
ATOM 1271 C CA . ILE A 1 158 ? 6.707 -12.898 -16.344 1 96.38 158 ILE A CA 1
ATOM 1272 C C . ILE A 1 158 ? 6.867 -12.148 -17.656 1 96.38 158 ILE A C 1
ATOM 1274 O O . ILE A 1 158 ? 7.562 -12.617 -18.562 1 96.38 158 ILE A O 1
ATOM 1278 N N . ILE A 1 159 ? 6.254 -11.008 -17.781 1 94.56 159 ILE A N 1
ATOM 1279 C CA . ILE A 1 159 ? 6.328 -10.195 -18.984 1 94.56 159 ILE A CA 1
ATOM 1280 C C . ILE A 1 159 ? 7.785 -9.883 -19.312 1 94.56 159 ILE A C 1
ATOM 1282 O O . ILE A 1 159 ? 8.195 -9.938 -20.469 1 94.56 159 ILE A O 1
ATOM 1286 N N . ARG A 1 160 ? 8.555 -9.617 -18.297 1 93.69 160 ARG A N 1
ATOM 1287 C CA . ARG A 1 160 ? 9.938 -9.164 -18.453 1 93.69 160 ARG A CA 1
ATOM 1288 C C . ARG A 1 160 ? 10.828 -10.297 -18.953 1 93.69 160 ARG A C 1
ATOM 1290 O O . ARG A 1 160 ? 11.953 -10.062 -19.406 1 93.69 160 ARG A O 1
ATOM 1297 N N . THR A 1 161 ? 10.344 -11.523 -18.969 1 95.06 161 THR A N 1
ATOM 1298 C CA . THR A 1 161 ? 11.125 -12.625 -19.531 1 95.06 161 THR A CA 1
ATOM 1299 C C . THR A 1 161 ? 11.297 -12.461 -21.031 1 95.06 161 THR A C 1
ATOM 1301 O O . THR A 1 161 ? 12.195 -13.055 -21.641 1 95.06 161 THR A O 1
ATOM 1304 N N . LYS A 1 162 ? 10.438 -11.625 -21.609 1 91.81 162 LYS A N 1
ATOM 1305 C CA . LYS A 1 162 ? 10.469 -11.523 -23.062 1 91.81 162 LYS A CA 1
ATOM 1306 C C . LYS A 1 162 ? 10.453 -10.062 -23.516 1 91.81 162 LYS A C 1
ATOM 1308 O O . LYS A 1 162 ? 10.766 -9.75 -24.672 1 91.81 162 LYS A O 1
ATOM 1313 N N . ASP A 1 163 ? 10.055 -9.219 -22.594 1 89.38 163 ASP A N 1
ATOM 1314 C CA . ASP A 1 163 ? 9.898 -7.812 -22.953 1 89.38 163 ASP A CA 1
ATOM 1315 C C . ASP A 1 163 ? 10.789 -6.93 -22.078 1 89.38 163 ASP A C 1
ATOM 1317 O O . ASP A 1 163 ? 10.547 -6.793 -20.875 1 89.38 163 ASP A O 1
ATOM 1321 N N . ASP A 1 164 ? 11.656 -6.277 -22.688 1 83.5 164 ASP A N 1
ATOM 1322 C CA . ASP A 1 164 ? 12.578 -5.422 -21.953 1 83.5 164 ASP A CA 1
ATOM 1323 C C . ASP A 1 164 ? 12.258 -3.945 -22.188 1 83.5 164 ASP A C 1
ATOM 1325 O O . ASP A 1 164 ? 13.023 -3.07 -21.781 1 83.5 164 ASP A O 1
ATOM 1329 N N . SER A 1 165 ? 11.133 -3.746 -22.828 1 78.88 165 SER A N 1
ATOM 1330 C CA . SER A 1 165 ? 10.781 -2.363 -23.141 1 78.88 165 SER A CA 1
ATOM 1331 C C . SER A 1 165 ? 10.383 -1.597 -21.875 1 78.88 165 SER A C 1
ATOM 1333 O O . SER A 1 165 ? 10.141 -2.197 -20.828 1 78.88 165 SER A O 1
ATOM 1335 N N . ASP A 1 166 ? 10.578 -0.363 -21.953 1 71.56 166 ASP A N 1
ATOM 1336 C CA . ASP A 1 166 ? 10.195 0.488 -20.828 1 71.56 166 ASP A CA 1
ATOM 1337 C C . ASP A 1 166 ? 8.688 0.462 -20.609 1 71.56 166 ASP A C 1
ATOM 1339 O O . ASP A 1 166 ? 7.922 0.916 -21.469 1 71.56 166 ASP A O 1
ATOM 1343 N N . LEU A 1 167 ? 8.297 -0.479 -19.953 1 60.81 167 LEU A N 1
ATOM 1344 C CA . LEU A 1 167 ? 6.871 -0.491 -19.625 1 60.81 167 LEU A CA 1
ATOM 1345 C C . LEU A 1 167 ? 6.504 0.69 -18.734 1 60.81 167 LEU A C 1
ATOM 1347 O O . LEU A 1 167 ? 7.207 0.982 -17.766 1 60.81 167 LEU A O 1
ATOM 1351 N N . SER A 1 168 ? 5.812 1.562 -19.312 1 60.09 168 SER A N 1
ATOM 1352 C CA . SER A 1 168 ? 5.281 2.639 -18.484 1 60.09 168 SER A CA 1
ATOM 1353 C C . SER A 1 168 ? 4.684 2.096 -17.188 1 60.09 168 SER A C 1
ATOM 1355 O O . SER A 1 168 ? 4.324 0.919 -17.109 1 60.09 168 SER A O 1
ATOM 1357 N N . ASN A 1 169 ? 4.766 2.783 -16.125 1 63.75 169 ASN A N 1
ATOM 1358 C CA . ASN A 1 169 ? 4.18 2.412 -14.836 1 63.75 169 ASN A CA 1
ATOM 1359 C C . ASN A 1 169 ? 2.658 2.32 -14.922 1 63.75 169 ASN A C 1
ATOM 1361 O O . ASN A 1 169 ? 1.969 2.426 -13.906 1 63.75 169 ASN A O 1
ATOM 1365 N N . SER A 1 170 ? 2.215 2.029 -16.219 1 81.5 170 SER A N 1
ATOM 1366 C CA . SER A 1 170 ? 0.769 1.876 -16.344 1 81.5 170 SER A CA 1
ATOM 1367 C C . SER A 1 170 ? 0.335 0.449 -16.016 1 81.5 170 SER A C 1
ATOM 1369 O O . SER A 1 170 ? 0.617 -0.475 -16.781 1 81.5 170 SER A O 1
ATOM 1371 N N . HIS A 1 171 ? -0.401 0.327 -15.078 1 88.5 171 HIS A N 1
ATOM 1372 C CA . HIS A 1 171 ? -0.916 -0.974 -14.672 1 88.5 171 HIS A CA 1
ATOM 1373 C C . HIS A 1 171 ? -1.82 -1.573 -15.742 1 88.5 171 HIS A C 1
ATOM 1375 O O . HIS A 1 171 ? -1.752 -2.773 -16.016 1 88.5 171 HIS A O 1
ATOM 1381 N N . GLN A 1 172 ? -2.572 -0.663 -16.438 1 86.69 172 GLN A N 1
ATOM 1382 C CA . GLN A 1 172 ? -3.492 -1.123 -17.469 1 86.69 172 GLN A CA 1
ATOM 1383 C C . GLN A 1 172 ? -2.732 -1.687 -18.672 1 86.69 172 GLN A C 1
ATOM 1385 O O . GLN A 1 172 ? -3.078 -2.752 -19.188 1 86.69 172 GLN A O 1
ATOM 1390 N N . ALA A 1 173 ? -1.757 -1.007 -19.078 1 86.88 173 ALA A N 1
ATOM 1391 C CA . ALA A 1 173 ? -0.969 -1.448 -20.234 1 86.88 173 ALA A CA 1
ATOM 1392 C C . ALA A 1 173 ? -0.22 -2.74 -19.922 1 86.88 173 ALA A C 1
ATOM 1394 O O . ALA A 1 173 ? -0.146 -3.643 -20.75 1 86.88 173 ALA A O 1
ATOM 1395 N N . THR A 1 174 ? 0.282 -2.812 -18.75 1 91.06 174 THR A N 1
ATOM 1396 C CA . THR A 1 174 ? 1.027 -3.992 -18.328 1 91.06 174 THR A CA 1
ATOM 1397 C C . THR A 1 174 ? 0.119 -5.219 -18.281 1 91.06 174 THR A C 1
ATOM 1399 O O . THR A 1 174 ? 0.469 -6.277 -18.797 1 91.06 174 THR A O 1
ATOM 1402 N N . LEU A 1 175 ? -1.066 -5.07 -17.719 1 90.38 175 LEU A N 1
ATOM 1403 C CA . LEU A 1 175 ? -1.979 -6.199 -17.578 1 90.38 175 LEU A CA 1
ATOM 1404 C C . LEU A 1 175 ? -2.537 -6.629 -18.922 1 90.38 175 LEU A C 1
ATOM 1406 O O . LEU A 1 175 ? -2.779 -7.812 -19.156 1 90.38 175 LEU A O 1
ATOM 1410 N N . ARG A 1 176 ? -2.689 -5.711 -19.812 1 87.31 176 ARG A N 1
ATOM 1411 C CA . ARG A 1 176 ? -3.127 -6.047 -21.156 1 87.31 176 ARG A CA 1
ATOM 1412 C C . ARG A 1 176 ? -2.064 -6.859 -21.891 1 87.31 176 ARG A C 1
ATOM 1414 O O . ARG A 1 176 ? -2.385 -7.82 -22.594 1 87.31 176 ARG A O 1
ATOM 1421 N N . LYS A 1 177 ? -0.887 -6.453 -21.719 1 89.06 177 LYS A N 1
ATOM 1422 C CA . LYS A 1 177 ? 0.208 -7.203 -22.328 1 89.06 177 LYS A CA 1
ATOM 1423 C C . LYS A 1 177 ? 0.291 -8.617 -21.75 1 89.06 177 LYS A C 1
ATOM 1425 O O . LYS A 1 177 ? 0.513 -9.578 -22.5 1 89.06 177 LYS A O 1
ATOM 1430 N N . HIS A 1 178 ? 0.182 -8.664 -20.5 1 91 178 HIS A N 1
ATOM 1431 C CA . HIS A 1 178 ? 0.199 -9.961 -19.844 1 91 178 HIS A CA 1
ATOM 1432 C C . HIS A 1 178 ? -0.889 -10.883 -20.391 1 91 178 HIS A C 1
ATOM 1434 O O . HIS A 1 178 ? -0.623 -12.039 -20.719 1 91 178 HIS A O 1
ATOM 1440 N N . SER A 1 179 ? -2.051 -10.375 -20.484 1 86.75 179 SER A N 1
ATOM 1441 C CA . SER A 1 179 ? -3.193 -11.156 -20.953 1 86.75 179 SER A CA 1
ATOM 1442 C C . SER A 1 179 ? -3.014 -11.578 -22.406 1 86.75 179 SER A C 1
ATOM 1444 O O . SER A 1 179 ? -3.242 -12.742 -22.75 1 86.75 179 SER A O 1
ATOM 1446 N N . ASN A 1 180 ? -2.562 -10.711 -23.188 1 84.12 180 ASN A N 1
ATOM 1447 C CA . ASN A 1 180 ? -2.508 -10.945 -24.625 1 84.12 180 ASN A CA 1
ATOM 1448 C C . ASN A 1 180 ? -1.313 -11.812 -25.016 1 84.12 180 ASN A C 1
ATOM 1450 O O . ASN A 1 180 ? -1.398 -12.617 -25.938 1 84.12 180 ASN A O 1
ATOM 1454 N N . GLN A 1 181 ? -0.293 -11.75 -24.328 1 84 181 GLN A N 1
ATOM 1455 C CA . GLN A 1 181 ? 0.939 -12.375 -24.797 1 84 181 GLN A CA 1
ATOM 1456 C C . GLN A 1 181 ? 1.271 -13.625 -23.969 1 84 181 GLN A C 1
ATOM 1458 O O . GLN A 1 181 ? 1.931 -14.539 -24.469 1 84 181 GLN A O 1
ATOM 1463 N N . PHE A 1 182 ? 0.843 -13.633 -22.797 1 83.88 182 PHE A N 1
ATOM 1464 C CA . PHE A 1 182 ? 1.328 -14.719 -21.953 1 83.88 182 PHE A CA 1
ATOM 1465 C C . PHE A 1 182 ? 0.18 -15.633 -21.516 1 83.88 182 PHE A C 1
ATOM 1467 O O . PHE A 1 182 ? 0.291 -16.859 -21.594 1 83.88 182 PHE A O 1
ATOM 1474 N N . MET A 1 183 ? -0.906 -15.055 -21.188 1 79.56 183 MET A N 1
ATOM 1475 C CA . MET A 1 183 ? -2.037 -15.875 -20.766 1 79.56 183 MET A CA 1
ATOM 1476 C C . MET A 1 183 ? -2.73 -16.5 -21.969 1 79.56 183 MET A C 1
ATOM 1478 O O . MET A 1 183 ? -3.488 -17.469 -21.828 1 79.56 183 MET A O 1
ATOM 1482 N N . SER A 1 184 ? -2.459 -16.016 -23.109 1 72.94 184 SER A N 1
ATOM 1483 C CA . SER A 1 184 ? -3.053 -16.547 -24.328 1 72.94 184 SER A CA 1
ATOM 1484 C C . SER A 1 184 ? -2.062 -17.422 -25.078 1 72.94 184 SER A C 1
ATOM 1486 O O . SER A 1 184 ? -2.334 -17.844 -26.203 1 72.94 184 SER A O 1
ATOM 1488 N N . SER A 1 185 ? -1.024 -17.703 -24.469 1 75.25 185 SER A N 1
ATOM 1489 C CA . SER A 1 185 ? 0.047 -18.438 -25.141 1 75.25 185 SER A CA 1
ATOM 1490 C C . SER A 1 185 ? 0.184 -19.844 -24.562 1 75.25 185 SER A C 1
ATOM 1492 O O . SER A 1 185 ? -0.717 -20.328 -23.875 1 75.25 185 SER A O 1
ATOM 1494 N N . ARG A 1 186 ? 1.299 -20.5 -24.906 1 68.75 186 ARG A N 1
ATOM 1495 C CA . ARG A 1 186 ? 1.636 -21.828 -24.422 1 68.75 186 ARG A CA 1
ATOM 1496 C C . ARG A 1 186 ? 1.833 -21.828 -22.906 1 68.75 186 ARG A C 1
ATOM 1498 O O . ARG A 1 186 ? 1.784 -22.875 -22.281 1 68.75 186 ARG A O 1
ATOM 1505 N N . ALA A 1 187 ? 2.049 -20.672 -22.438 1 73.62 187 ALA A N 1
ATOM 1506 C CA . ALA A 1 187 ? 2.285 -20.547 -21 1 73.62 187 ALA A CA 1
ATOM 1507 C C . ALA A 1 187 ? 0.971 -20.562 -20.219 1 73.62 187 ALA A C 1
ATOM 1509 O O . ALA A 1 187 ? 0.97 -20.609 -18.984 1 73.62 187 ALA A O 1
ATOM 1510 N N . ARG A 1 188 ? -0.121 -20.625 -20.891 1 81.81 188 ARG A N 1
ATOM 1511 C CA . ARG A 1 188 ? -1.446 -20.484 -20.297 1 81.81 188 ARG A CA 1
ATOM 1512 C C . ARG A 1 188 ? -1.695 -21.578 -19.266 1 81.81 188 ARG A C 1
ATOM 1514 O O . ARG A 1 188 ? -2.406 -21.359 -18.281 1 81.81 188 ARG A O 1
ATOM 1521 N N . GLY A 1 189 ? -1.104 -22.703 -19.484 1 80.81 189 GLY A N 1
ATOM 1522 C CA . GLY A 1 189 ? -1.329 -23.828 -18.594 1 80.81 189 GLY A CA 1
ATOM 1523 C C . GLY A 1 189 ? -0.694 -23.656 -17.234 1 80.81 189 GLY A C 1
ATOM 1524 O O . GLY A 1 189 ? -1.034 -24.359 -16.281 1 80.81 189 GLY A O 1
ATOM 1525 N N . LEU A 1 190 ? 0.181 -22.688 -17.078 1 88.25 190 LEU A N 1
ATOM 1526 C CA . LEU A 1 190 ? 0.812 -22.422 -15.797 1 88.25 190 LEU A CA 1
ATOM 1527 C C . LEU A 1 190 ? -0.161 -21.75 -14.836 1 88.25 190 LEU A C 1
ATOM 1529 O O . LEU A 1 190 ? 0.051 -21.75 -13.625 1 88.25 190 LEU A O 1
ATOM 1533 N N . TYR A 1 191 ? -1.18 -21.125 -15.414 1 88.19 191 TYR A N 1
ATOM 1534 C CA . TYR A 1 191 ? -2.119 -20.359 -14.602 1 88.19 191 TYR A CA 1
ATOM 1535 C C . TYR A 1 191 ? -3.25 -21.25 -14.094 1 88.19 191 TYR A C 1
ATOM 1537 O O . TYR A 1 191 ? -4.047 -21.766 -14.883 1 88.19 191 TYR A O 1
ATOM 1545 N N . GLY A 1 192 ? -3.293 -21.5 -12.836 1 83.31 192 GLY A N 1
ATOM 1546 C CA . GLY A 1 192 ? -4.395 -22.219 -12.211 1 83.31 192 GLY A CA 1
ATOM 1547 C C . GLY A 1 192 ? -5.484 -21.312 -11.688 1 83.31 192 GLY A C 1
ATOM 1548 O O . GLY A 1 192 ? -5.48 -20.109 -11.961 1 83.31 192 GLY A O 1
ATOM 1549 N N . TYR A 1 193 ? -6.473 -21.938 -11.031 1 82.31 193 TYR A N 1
ATOM 1550 C CA . TYR A 1 193 ? -7.492 -21.156 -10.352 1 82.31 193 TYR A CA 1
ATOM 1551 C C . TYR A 1 193 ? -6.859 -20.078 -9.477 1 82.31 193 TYR A C 1
ATOM 1553 O O . TYR A 1 193 ? -5.91 -20.344 -8.742 1 82.31 193 TYR A O 1
ATOM 1561 N N . PRO A 1 194 ? -7.355 -18.859 -9.438 1 87.5 194 PRO A N 1
ATOM 1562 C CA . PRO A 1 194 ? -8.453 -18.312 -10.242 1 87.5 194 PRO A CA 1
ATOM 1563 C C . PRO A 1 194 ? -7.973 -17.562 -11.477 1 87.5 194 PRO A C 1
ATOM 1565 O O . PRO A 1 194 ? -8.742 -16.812 -12.086 1 87.5 194 PRO A O 1
ATOM 1568 N N . PHE A 1 195 ? -6.777 -17.734 -11.867 1 86.31 195 PHE A N 1
ATOM 1569 C CA . PHE A 1 195 ? -6.172 -16.906 -12.914 1 86.31 195 PHE A CA 1
ATOM 1570 C C . PHE A 1 195 ? -6.391 -17.531 -14.289 1 86.31 195 PHE A C 1
ATOM 1572 O O . PHE A 1 195 ? -5.988 -16.969 -15.305 1 86.31 195 PHE A O 1
ATOM 1579 N N . ASN A 1 196 ? -7.047 -18.594 -14.359 1 75.88 196 ASN A N 1
ATOM 1580 C CA . ASN A 1 196 ? -7.184 -19.359 -15.594 1 75.88 196 ASN A CA 1
ATOM 1581 C C . ASN A 1 196 ? -8.453 -18.984 -16.344 1 75.88 196 ASN A C 1
ATOM 1583 O O . ASN A 1 196 ? -9.07 -19.844 -16.984 1 75.88 196 ASN A O 1
ATOM 1587 N N . PHE A 1 197 ? -8.945 -17.891 -16.078 1 67.56 197 PHE A N 1
ATOM 1588 C CA . PHE A 1 197 ? -10.211 -17.547 -16.703 1 67.56 197 PHE A CA 1
ATOM 1589 C C . PHE A 1 197 ? -10.141 -16.156 -17.344 1 67.56 197 PHE A C 1
ATOM 1591 O O . PHE A 1 197 ? -9.594 -15.227 -16.766 1 67.56 197 PHE A O 1
ATOM 1598 N N . ALA A 1 198 ? -10.609 -16.188 -18.656 1 61.59 198 ALA A N 1
ATOM 1599 C CA . ALA A 1 198 ? -10.789 -14.914 -19.359 1 61.59 198 ALA A CA 1
ATOM 1600 C C . ALA A 1 198 ? -12.273 -14.602 -19.562 1 61.59 198 ALA A C 1
ATOM 1602 O O . ALA A 1 198 ? -12.898 -15.094 -20.5 1 61.59 198 ALA A O 1
ATOM 1603 N N . PRO A 1 199 ? -12.758 -13.828 -18.719 1 57.97 199 PRO A N 1
ATOM 1604 C CA . PRO A 1 199 ? -14.211 -13.633 -18.781 1 57.97 199 PRO A CA 1
ATOM 1605 C C . PRO A 1 199 ? -14.672 -13.102 -20.141 1 57.97 199 PRO A C 1
ATOM 1607 O O . PRO A 1 199 ? -15.75 -13.469 -20.625 1 57.97 199 PRO A O 1
ATOM 1610 N N . SER A 1 200 ? -13.867 -12.195 -20.656 1 57.09 200 SER A N 1
ATOM 1611 C CA . SER A 1 200 ? -14.305 -11.562 -21.891 1 57.09 200 SER A CA 1
ATOM 1612 C C . SER A 1 200 ? -14.555 -12.586 -22.984 1 57.09 200 SER A C 1
ATOM 1614 O O . SER A 1 200 ? -15.445 -12.414 -23.812 1 57.09 200 SER A O 1
ATOM 1616 N N . SER A 1 201 ? -13.719 -13.516 -22.875 1 55.12 201 SER A N 1
ATOM 1617 C CA . SER A 1 201 ? -13.883 -14.547 -23.906 1 55.12 201 SER A CA 1
ATOM 1618 C C . SER A 1 201 ? -14.664 -15.742 -23.359 1 55.12 201 SER A C 1
ATOM 1620 O O . SER A 1 201 ? -15.055 -16.625 -24.125 1 55.12 201 SER A O 1
ATOM 1622 N N . GLY A 1 202 ? -14.938 -15.648 -22.156 1 57.44 202 GLY A N 1
ATOM 1623 C CA . GLY A 1 202 ? -15.586 -16.797 -21.531 1 57.44 202 GLY A CA 1
ATOM 1624 C C . GLY A 1 202 ? -14.734 -18.047 -21.562 1 57.44 202 GLY A C 1
ATOM 1625 O O . GLY A 1 202 ? -15.242 -19.156 -21.344 1 57.44 202 GLY A O 1
ATOM 1626 N N . GLN A 1 203 ? -13.5 -17.812 -21.906 1 57.66 203 GLN A N 1
ATOM 1627 C CA . GLN A 1 203 ? -12.68 -19 -22.109 1 57.66 203 GLN A CA 1
ATOM 1628 C C . GLN A 1 203 ? -11.914 -19.359 -20.844 1 57.66 203 GLN A C 1
ATOM 1630 O O . GLN A 1 203 ? -11.336 -18.5 -20.188 1 57.66 203 GLN A O 1
ATOM 1635 N N . PHE A 1 204 ? -12.234 -20.5 -20.391 1 57.72 204 PHE A N 1
ATOM 1636 C CA . PHE A 1 204 ? -11.438 -21.109 -19.328 1 57.72 204 PHE A CA 1
ATOM 1637 C C . PHE A 1 204 ? -10.141 -21.672 -19.891 1 57.72 204 PHE A C 1
ATOM 1639 O O . PHE A 1 204 ? -10.125 -22.219 -21 1 57.72 204 PHE A O 1
ATOM 1646 N N . PHE A 1 205 ? -9.102 -21.172 -19.25 1 59.25 205 PHE A N 1
ATOM 1647 C CA . PHE A 1 205 ? -7.875 -21.844 -19.641 1 59.25 205 PHE A CA 1
ATOM 1648 C C . PHE A 1 205 ? -7.934 -23.328 -19.281 1 59.25 205 PHE A C 1
ATOM 1650 O O . PHE A 1 205 ? -8.656 -23.703 -18.359 1 59.25 205 PHE A O 1
ATOM 1657 N N . ASP A 1 206 ? -7.602 -24.188 -20.156 1 54.12 206 ASP A N 1
ATOM 1658 C CA . ASP A 1 206 ? -7.566 -25.625 -19.844 1 54.12 206 ASP A CA 1
ATOM 1659 C C . ASP A 1 206 ? -7.004 -25.859 -18.438 1 54.12 206 ASP A C 1
ATOM 1661 O O . ASP A 1 206 ? -5.836 -25.562 -18.172 1 54.12 206 ASP A O 1
ATOM 1665 N N . PHE A 1 207 ? -7.789 -25.516 -17.5 1 55.59 207 PHE A N 1
ATOM 1666 C CA . PHE A 1 207 ? -7.332 -25.781 -16.141 1 55.59 207 PHE A CA 1
ATOM 1667 C C . PHE A 1 207 ? -7.566 -27.234 -15.766 1 55.59 207 PHE A C 1
ATOM 1669 O O . PHE A 1 207 ? -8.703 -27.719 -15.805 1 55.59 207 PHE A O 1
ATOM 1676 N N . ARG A 1 208 ? -6.52 -27.938 -15.945 1 56.19 208 ARG A N 1
ATOM 1677 C CA . ARG A 1 208 ? -6.543 -29.312 -15.461 1 56.19 208 ARG A CA 1
ATOM 1678 C C . ARG A 1 208 ? -6.355 -29.375 -13.945 1 56.19 208 ARG A C 1
ATOM 1680 O O . ARG A 1 208 ? -5.383 -28.828 -13.422 1 56.19 208 ARG A O 1
ATOM 1687 N N . LYS A 1 209 ? -7.527 -29.688 -13.328 1 56.78 209 LYS A N 1
ATOM 1688 C CA . LYS A 1 209 ? -7.363 -29.906 -11.898 1 56.78 209 LYS A CA 1
ATOM 1689 C C . LYS A 1 209 ? -6.191 -30.844 -11.617 1 56.78 209 LYS A C 1
ATOM 1691 O O . LYS A 1 209 ? -6.055 -31.891 -12.258 1 56.78 209 LYS A O 1
ATOM 1696 N N . PRO A 1 210 ? -5.117 -30.328 -10.891 1 50.47 210 PRO A N 1
ATOM 1697 C CA . PRO A 1 210 ? -4.008 -31.234 -10.594 1 50.47 210 PRO A CA 1
ATOM 1698 C C . PRO A 1 210 ? -4.453 -32.469 -9.812 1 50.47 210 PRO A C 1
ATOM 1700 O O . PRO A 1 210 ? -4.715 -32.375 -8.609 1 50.47 210 PRO A O 1
ATOM 1703 N N . PHE A 1 211 ? -5.453 -33.062 -10.086 1 47.59 211 PHE A N 1
ATOM 1704 C CA . PHE A 1 211 ? -5.883 -34.125 -9.211 1 47.59 211 PHE A CA 1
ATOM 1705 C C . PHE A 1 211 ? -4.777 -35.156 -9.047 1 47.59 211 PHE A C 1
ATOM 1707 O O . PHE A 1 211 ? -4.336 -35.781 -10.023 1 47.59 211 PHE A O 1
ATOM 1714 N N . PRO A 1 212 ? -3.953 -35.031 -7.902 1 47.53 212 PRO A N 1
ATOM 1715 C CA . PRO A 1 212 ? -3.117 -36.219 -7.707 1 47.53 212 PRO A CA 1
ATOM 1716 C C . PRO A 1 212 ? -3.918 -37.5 -7.75 1 47.53 212 PRO A C 1
ATOM 1718 O O . PRO A 1 212 ? -3.609 -38.469 -7.02 1 47.53 212 PRO A O 1
ATOM 1721 N N . TYR A 1 213 ? -5.18 -37.5 -8.133 1 46.66 213 TYR A N 1
ATOM 1722 C CA . TYR A 1 213 ? -6.027 -38.656 -7.906 1 46.66 213 TYR A CA 1
ATOM 1723 C C . TYR A 1 213 ? -5.375 -39.938 -8.453 1 46.66 213 TYR A C 1
ATOM 1725 O O . TYR A 1 213 ? -5.859 -41.031 -8.219 1 46.66 213 TYR A O 1
ATOM 1733 N N . PHE A 1 214 ? -4.355 -39.625 -9.102 1 51.66 214 PHE A N 1
ATOM 1734 C CA . PHE A 1 214 ? -3.805 -40.781 -9.758 1 51.66 214 PHE A CA 1
ATOM 1735 C C . PHE A 1 214 ? -2.656 -41.375 -8.953 1 51.66 214 PHE A C 1
ATOM 1737 O O . PHE A 1 214 ? -2.051 -42.375 -9.359 1 51.66 214 PHE A O 1
ATOM 1744 N N . ILE A 1 215 ? -2.619 -40.594 -7.836 1 47.28 215 ILE A N 1
ATOM 1745 C CA . ILE A 1 215 ? -1.564 -41.156 -7.004 1 47.28 215 ILE A CA 1
ATOM 1746 C C . ILE A 1 215 ? -2.059 -42.469 -6.359 1 47.28 215 ILE A C 1
ATOM 1748 O O . ILE A 1 215 ? -3.121 -42.469 -5.734 1 47.28 215 ILE A O 1
ATOM 1752 N N . GLY A 1 216 ? -1.477 -43.531 -6.77 1 47.41 216 GLY A N 1
ATOM 1753 C CA . GLY A 1 216 ? -1.762 -44.875 -6.254 1 47.41 216 GLY A CA 1
ATOM 1754 C C . GLY A 1 216 ? -2.6 -45.719 -7.199 1 47.41 216 GLY A C 1
ATOM 1755 O O . GLY A 1 216 ? -3 -46.812 -6.859 1 47.41 216 GLY A O 1
ATOM 1756 N N . VAL A 1 217 ? -3.021 -44.969 -8.227 1 49.75 217 VAL A N 1
ATOM 1757 C CA . VAL A 1 217 ? -3.709 -45.812 -9.219 1 49.75 217 VAL A CA 1
ATOM 1758 C C . VAL A 1 217 ? -2.705 -46.719 -9.922 1 49.75 217 VAL A C 1
ATOM 1760 O O . VAL A 1 217 ? -1.774 -46.219 -10.578 1 49.75 217 VAL A O 1
ATOM 1763 N N . GLU A 1 218 ? -2.725 -47.938 -9.508 1 52.19 218 GLU A N 1
ATOM 1764 C CA . GLU A 1 218 ? -1.803 -48.938 -10.039 1 52.19 218 GLU A CA 1
ATOM 1765 C C . GLU A 1 218 ? -1.959 -49.094 -11.547 1 52.19 218 GLU A C 1
ATOM 1767 O O . GLU A 1 218 ? -0.973 -49.25 -12.266 1 52.19 218 GLU A O 1
ATOM 1772 N N . ASN A 1 219 ? -3.229 -49 -12.062 1 53.44 219 ASN A N 1
ATOM 1773 C CA . ASN A 1 219 ? -3.461 -49.188 -13.484 1 53.44 219 ASN A CA 1
ATOM 1774 C C . ASN A 1 219 ? -3.434 -47.844 -14.242 1 53.44 219 ASN A C 1
ATOM 1776 O O . ASN A 1 219 ? -4.414 -47.094 -14.234 1 53.44 219 ASN A O 1
ATOM 1780 N N . GLU A 1 220 ? -2.334 -47.469 -14.805 1 59.66 220 GLU A N 1
ATOM 1781 C CA . GLU A 1 220 ? -2.051 -46.25 -15.539 1 59.66 220 GLU A CA 1
ATOM 1782 C C . GLU A 1 220 ? -3.061 -46.031 -16.656 1 59.66 220 GLU A C 1
ATOM 1784 O O . GLU A 1 220 ? -3.32 -44.875 -17.047 1 59.66 220 GLU A O 1
ATOM 1789 N N . GLU A 1 221 ? -3.666 -47.156 -17.125 1 61.66 221 GLU A N 1
ATOM 1790 C CA . GLU A 1 221 ? -4.586 -47.062 -18.25 1 61.66 221 GLU A CA 1
ATOM 1791 C C . GLU A 1 221 ? -5.871 -46.344 -17.844 1 61.66 221 GLU A C 1
ATOM 1793 O O . GLU A 1 221 ? -6.543 -45.719 -18.688 1 61.66 221 GLU A O 1
ATOM 1798 N N . TRP A 1 222 ? -6.062 -46.344 -16.547 1 57.62 222 TRP A N 1
ATOM 1799 C CA . TRP A 1 222 ? -7.316 -45.781 -16.062 1 57.62 222 TRP A CA 1
ATOM 1800 C C . TRP A 1 222 ? -7.168 -44.312 -15.75 1 57.62 222 TRP A C 1
ATOM 1802 O O . TRP A 1 222 ? -8.164 -43.594 -15.617 1 57.62 222 TRP A O 1
ATOM 1812 N N . ILE A 1 223 ? -5.91 -43.938 -15.859 1 61.53 223 ILE A N 1
ATOM 1813 C CA . ILE A 1 223 ? -5.629 -42.594 -15.398 1 61.53 223 ILE A CA 1
ATOM 1814 C C . ILE A 1 223 ? -6.289 -41.562 -16.328 1 61.53 223 ILE A C 1
ATOM 1816 O O . ILE A 1 223 ? -6.98 -40.656 -15.875 1 61.53 223 ILE A O 1
ATOM 1820 N N . PRO A 1 224 ? -6.188 -41.844 -17.562 1 62.62 224 PRO A N 1
ATOM 1821 C CA . PRO A 1 224 ? -6.844 -40.875 -18.453 1 62.62 224 PRO A CA 1
ATOM 1822 C C . PRO A 1 224 ? -8.359 -40.875 -18.281 1 62.62 224 PRO A C 1
ATOM 1824 O O . PRO A 1 224 ? -8.984 -39.812 -18.344 1 62.62 224 PRO A O 1
ATOM 1827 N N . GLU A 1 225 ? -8.883 -42.062 -18.109 1 61.81 225 GLU A N 1
ATOM 1828 C CA . GLU A 1 225 ? -10.328 -42.156 -17.969 1 61.81 225 GLU A CA 1
ATOM 1829 C C . GLU A 1 225 ? -10.812 -41.5 -16.688 1 61.81 225 GLU A C 1
ATOM 1831 O O . GLU A 1 225 ? -11.781 -40.719 -16.703 1 61.81 225 GLU A O 1
ATOM 1836 N N . ILE A 1 226 ? -10.156 -41.781 -15.672 1 60.28 226 ILE A N 1
ATOM 1837 C CA . ILE A 1 226 ? -10.523 -41.219 -14.383 1 60.28 226 ILE A CA 1
ATOM 1838 C C . ILE A 1 226 ? -10.359 -39.688 -14.43 1 60.28 226 ILE A C 1
ATOM 1840 O O . ILE A 1 226 ? -11.211 -38.969 -13.93 1 60.28 226 ILE A O 1
ATOM 1844 N N . ARG A 1 227 ? -9.344 -39.312 -15.109 1 62.12 227 ARG A N 1
ATOM 1845 C CA . ARG A 1 227 ? -9.094 -37.906 -15.273 1 62.12 227 ARG A CA 1
ATOM 1846 C C . ARG A 1 227 ? -10.219 -37.219 -16.062 1 62.12 227 ARG A C 1
ATOM 1848 O O . ARG A 1 227 ? -10.703 -36.156 -15.664 1 62.12 227 ARG A O 1
ATOM 1855 N N . GLY A 1 228 ? -10.531 -37.844 -17.125 1 61.53 228 GLY A N 1
ATOM 1856 C CA . GLY A 1 228 ? -11.578 -37.312 -17.969 1 61.53 228 GLY A CA 1
ATOM 1857 C C . GLY A 1 228 ? -12.914 -37.156 -17.25 1 61.53 228 GLY A C 1
ATOM 1858 O O . GLY A 1 228 ? -13.578 -36.125 -17.359 1 61.53 228 GLY A O 1
ATOM 1859 N N . GLN A 1 229 ? -13.289 -38.125 -16.562 1 59.38 229 GLN A N 1
ATOM 1860 C CA . GLN A 1 229 ? -14.555 -38.156 -15.828 1 59.38 229 GLN A CA 1
ATOM 1861 C C . GLN A 1 229 ? -14.586 -37.031 -14.773 1 59.38 229 GLN A C 1
ATOM 1863 O O . GLN A 1 229 ? -15.609 -36.375 -14.602 1 59.38 229 GLN A O 1
ATOM 1868 N N . ARG A 1 230 ? -13.562 -36.875 -14.242 1 58.5 230 ARG A N 1
ATOM 1869 C CA . ARG A 1 230 ? -13.523 -35.938 -13.133 1 58.5 230 ARG A CA 1
ATOM 1870 C C . ARG A 1 230 ? -13.43 -34.5 -13.641 1 58.5 230 ARG A C 1
ATOM 1872 O O . ARG A 1 230 ? -14.008 -33.594 -13.055 1 58.5 230 ARG A O 1
ATOM 1879 N N . GLU A 1 231 ? -12.703 -34.406 -14.688 1 62.47 231 GLU A N 1
ATOM 1880 C CA . GLU A 1 231 ? -12.578 -33.094 -15.281 1 62.47 231 GLU A CA 1
ATOM 1881 C C . GLU A 1 231 ? -13.945 -32.531 -15.703 1 62.47 231 GLU A C 1
ATOM 1883 O O . GLU A 1 231 ? -14.234 -31.359 -15.508 1 62.47 231 GLU A O 1
ATOM 1888 N N . GLU A 1 232 ? -14.75 -33.375 -16.203 1 60.91 232 GLU A N 1
ATOM 1889 C CA . GLU A 1 232 ? -16.078 -32.938 -16.641 1 60.91 232 GLU A CA 1
ATOM 1890 C C . GLU A 1 232 ? -16.922 -32.5 -15.453 1 60.91 232 GLU A C 1
ATOM 1892 O O . GLU A 1 232 ? -17.609 -31.469 -15.516 1 60.91 232 GLU A O 1
ATOM 1897 N N . LYS A 1 233 ? -16.828 -33.219 -14.445 1 60.84 233 LYS A N 1
ATOM 1898 C CA . LYS A 1 233 ? -17.625 -32.906 -13.266 1 60.84 233 LYS A CA 1
ATOM 1899 C C . LYS A 1 233 ? -17.203 -31.594 -12.641 1 60.84 233 LYS A C 1
ATOM 1901 O O . LYS A 1 233 ? -18.047 -30.812 -12.203 1 60.84 233 LYS A O 1
ATOM 1906 N N . TYR A 1 234 ? -15.938 -31.375 -12.75 1 62.97 234 TYR A N 1
ATOM 1907 C CA . TYR A 1 234 ? -15.43 -30.219 -12.031 1 62.97 234 TYR A CA 1
ATOM 1908 C C . TYR A 1 234 ? -15.469 -28.969 -12.914 1 62.97 234 TYR A C 1
ATOM 1910 O O . TYR A 1 234 ? -15.547 -27.844 -12.406 1 62.97 234 TYR A O 1
ATOM 1918 N N . ALA A 1 235 ? -15.531 -29.25 -14.156 1 64.44 235 ALA A N 1
ATOM 1919 C CA . ALA A 1 235 ? -15.555 -28.109 -15.078 1 64.44 235 ALA A CA 1
ATOM 1920 C C . ALA A 1 235 ? -16.781 -27.25 -14.844 1 64.44 235 ALA A C 1
ATOM 1922 O O . ALA A 1 235 ? -16.688 -26.016 -14.789 1 64.44 235 ALA A O 1
ATOM 1923 N N . ASN A 1 236 ? -17.828 -27.891 -14.586 1 66 236 ASN A N 1
ATOM 1924 C CA . ASN A 1 236 ? -19.078 -27.156 -14.367 1 66 236 ASN A CA 1
ATOM 1925 C C . ASN A 1 236 ? -19.031 -26.359 -13.062 1 66 236 ASN A C 1
ATOM 1927 O O . ASN A 1 236 ? -19.469 -25.219 -13.008 1 66 236 ASN A O 1
ATOM 1931 N N . HIS A 1 237 ? -18.609 -27.047 -12.109 1 67.44 237 HIS A N 1
ATOM 1932 C CA . HIS A 1 237 ? -18.516 -26.375 -10.82 1 67.44 237 HIS A CA 1
ATOM 1933 C C . HIS A 1 237 ? -17.547 -25.203 -10.867 1 67.44 237 HIS A C 1
ATOM 1935 O O . HIS A 1 237 ? -17.828 -24.125 -10.352 1 67.44 237 HIS A O 1
ATOM 1941 N N . TYR A 1 238 ? -16.516 -25.453 -11.531 1 68.19 238 TYR A N 1
ATOM 1942 C CA . TYR A 1 238 ? -15.508 -24.406 -11.688 1 68.19 238 TYR A CA 1
ATOM 1943 C C . TYR A 1 238 ? -16.062 -23.219 -12.445 1 68.19 238 TYR A C 1
ATOM 1945 O O . TYR A 1 238 ? -15.852 -22.062 -12.055 1 68.19 238 TYR A O 1
ATOM 1953 N N . GLU A 1 239 ? -16.75 -23.516 -13.438 1 70.38 239 GLU A N 1
ATOM 1954 C CA . GLU A 1 239 ? -17.359 -22.453 -14.227 1 70.38 239 GLU A CA 1
ATOM 1955 C C . GLU A 1 239 ? -18.359 -21.641 -13.398 1 70.38 239 GLU A C 1
ATOM 1957 O O . GLU A 1 239 ? -18.391 -20.406 -13.477 1 70.38 239 GLU A O 1
ATOM 1962 N N . ARG A 1 240 ? -19.109 -22.312 -12.68 1 71.69 240 ARG A N 1
ATOM 1963 C CA . ARG A 1 240 ? -20.094 -21.656 -11.828 1 71.69 240 ARG A CA 1
ATOM 1964 C C . ARG A 1 240 ? -19.406 -20.766 -10.781 1 71.69 240 ARG A C 1
ATOM 1966 O O . ARG A 1 240 ? -19.875 -19.656 -10.508 1 71.69 240 ARG A O 1
ATOM 1973 N N . GLN A 1 241 ? -18.328 -21.297 -10.25 1 72.12 241 GLN A N 1
ATOM 1974 C CA . GLN A 1 241 ? -17.578 -20.547 -9.242 1 72.12 241 GLN A CA 1
ATOM 1975 C C . GLN A 1 241 ? -16.953 -19.281 -9.836 1 72.12 241 GLN A C 1
ATOM 1977 O O . GLN A 1 241 ? -17.016 -18.203 -9.234 1 72.12 241 GLN A O 1
ATOM 1982 N N . MET A 1 242 ? -16.406 -19.406 -10.992 1 76.88 242 MET A N 1
ATOM 1983 C CA . MET A 1 242 ? -15.773 -18.25 -11.633 1 76.88 242 MET A CA 1
ATOM 1984 C C . MET A 1 242 ? -16.812 -17.203 -12.023 1 76.88 242 MET A C 1
ATOM 1986 O O . MET A 1 242 ? -16.562 -16 -11.875 1 76.88 242 MET A O 1
ATOM 1990 N N . ASN A 1 243 ? -17.891 -17.719 -12.461 1 75 243 ASN A N 1
ATOM 1991 C CA . ASN A 1 243 ? -18.969 -16.797 -12.773 1 75 243 ASN A CA 1
ATOM 1992 C C . ASN A 1 243 ? -19.438 -16.047 -11.539 1 75 243 ASN A C 1
ATOM 1994 O O . ASN A 1 243 ? -19.75 -14.852 -11.609 1 75 243 ASN A O 1
ATOM 1998 N N . ALA A 1 244 ? -19.484 -16.75 -10.508 1 74.88 244 ALA A N 1
ATOM 1999 C CA . ALA A 1 244 ? -19.875 -16.125 -9.25 1 74.88 244 ALA A CA 1
ATOM 2000 C C . ALA A 1 244 ? -18.859 -15.055 -8.836 1 74.88 244 ALA A C 1
ATOM 2002 O O . ALA A 1 244 ? -19.25 -13.969 -8.398 1 74.88 244 ALA A O 1
ATOM 2003 N N . VAL A 1 245 ? -17.656 -15.367 -8.984 1 75.81 245 VAL A N 1
ATOM 2004 C CA . VAL A 1 245 ? -16.578 -14.445 -8.625 1 75.81 245 VAL A CA 1
ATOM 2005 C C . VAL A 1 245 ? -16.688 -13.18 -9.477 1 75.81 245 VAL A C 1
ATOM 2007 O O . VAL A 1 245 ? -16.656 -12.062 -8.945 1 75.81 245 VAL A O 1
ATOM 2010 N N . TYR A 1 246 ? -16.906 -13.289 -10.711 1 76.69 246 TYR A N 1
ATOM 2011 C CA . TYR A 1 246 ? -16.938 -12.148 -11.609 1 76.69 246 TYR A CA 1
ATOM 2012 C C . TYR A 1 246 ? -18.234 -11.352 -11.445 1 76.69 246 TYR A C 1
ATOM 2014 O O . TYR A 1 246 ? -18.234 -10.133 -11.625 1 76.69 246 TYR A O 1
ATOM 2022 N N . SER A 1 247 ? -19.266 -12.078 -11.141 1 74.81 247 SER A N 1
ATOM 2023 C CA . SER A 1 247 ? -20.5 -11.375 -10.836 1 74.81 247 SER A CA 1
ATOM 2024 C C . SER A 1 247 ? -20.328 -10.453 -9.633 1 74.81 247 SER A C 1
ATOM 2026 O O . SER A 1 247 ? -20.781 -9.305 -9.656 1 74.81 247 SER A O 1
ATOM 2028 N N . LYS A 1 248 ? -19.688 -10.984 -8.703 1 74 248 LYS A N 1
ATOM 2029 C CA . LYS A 1 248 ? -19.422 -10.188 -7.512 1 74 248 LYS A CA 1
ATOM 2030 C C . LYS A 1 248 ? -18.469 -9.039 -7.816 1 74 248 LYS A C 1
ATOM 2032 O O . LYS A 1 248 ? -18.609 -7.941 -7.277 1 74 248 LYS A O 1
ATOM 2037 N N . ALA A 1 249 ? -17.469 -9.289 -8.609 1 74 249 ALA A N 1
ATOM 2038 C CA . ALA A 1 249 ? -16.5 -8.266 -9.008 1 74 249 ALA A CA 1
ATOM 2039 C C . ALA A 1 249 ? -17.188 -7.102 -9.711 1 74 249 ALA A C 1
ATOM 2041 O O . ALA A 1 249 ? -16.812 -5.941 -9.5 1 74 249 ALA A O 1
ATOM 2042 N N . LYS A 1 250 ? -18.125 -7.406 -10.477 1 71.31 250 LYS A N 1
ATOM 2043 C CA . LYS A 1 250 ? -18.859 -6.375 -11.203 1 71.31 250 LYS A CA 1
ATOM 2044 C C . LYS A 1 250 ? -19.625 -5.465 -10.242 1 71.31 250 LYS A C 1
ATOM 2046 O O . LYS A 1 250 ? -19.844 -4.289 -10.539 1 71.31 250 LYS A O 1
ATOM 2051 N N . ASN A 1 251 ? -19.938 -6.031 -9.102 1 67.25 251 ASN A N 1
ATOM 2052 C CA . ASN A 1 251 ? -20.703 -5.285 -8.109 1 67.25 251 ASN A CA 1
ATOM 2053 C C . ASN A 1 251 ? -19.812 -4.348 -7.301 1 67.25 251 ASN A C 1
ATOM 2055 O O . ASN A 1 251 ? -20.312 -3.475 -6.586 1 67.25 251 ASN A O 1
ATOM 2059 N N . ILE A 1 252 ? -18.672 -4.621 -7.164 1 63.31 252 ILE A N 1
ATOM 2060 C CA . ILE A 1 252 ? -17.781 -3.83 -6.309 1 63.31 252 ILE A CA 1
ATOM 2061 C C . ILE A 1 252 ? -17.766 -2.381 -6.793 1 63.31 252 ILE A C 1
ATOM 2063 O O . ILE A 1 252 ? -17.938 -1.453 -5.996 1 63.31 252 ILE A O 1
ATOM 2067 N N . SER A 1 253 ? -17.062 -1.855 -7.855 1 56.38 253 SER A N 1
ATOM 2068 C CA . SER A 1 253 ? -17 -0.415 -8.078 1 56.38 253 SER A CA 1
ATOM 2069 C C . SER A 1 253 ? -18.109 0.055 -9.008 1 56.38 253 SER A C 1
ATOM 2071 O O . SER A 1 253 ? -18.203 -0.413 -10.148 1 56.38 253 SER A O 1
ATOM 2073 N N . THR A 1 254 ? -19.219 0.444 -8.453 1 53.53 254 THR A N 1
ATOM 2074 C CA . THR A 1 254 ? -20.25 1.079 -9.273 1 53.53 254 THR A CA 1
ATOM 2075 C C . THR A 1 254 ? -19.719 2.348 -9.93 1 53.53 254 THR A C 1
ATOM 2077 O O . THR A 1 254 ? -20.391 2.963 -10.75 1 53.53 254 THR A O 1
ATOM 2080 N N . TRP A 1 255 ? -18.594 2.902 -9.383 1 48.28 255 TRP A N 1
ATOM 2081 C CA . TRP A 1 255 ? -18.281 4.258 -9.828 1 48.28 255 TRP A CA 1
ATOM 2082 C C . TRP A 1 255 ? -17.781 4.254 -11.266 1 48.28 255 TRP A C 1
ATOM 2084 O O . TRP A 1 255 ? -17.719 5.301 -11.914 1 48.28 255 TRP A O 1
ATOM 2094 N N . ASP A 1 256 ? -17.297 3.145 -11.703 1 50.03 256 ASP A N 1
ATOM 2095 C CA . ASP A 1 256 ? -16.875 3.391 -13.078 1 50.03 256 ASP A CA 1
ATOM 2096 C C . ASP A 1 256 ? -17.484 2.363 -14.031 1 50.03 256 ASP A C 1
ATOM 2098 O O . ASP A 1 256 ? -17.125 1.185 -13.992 1 50.03 256 ASP A O 1
ATOM 2102 N N . ASN A 1 257 ? -18.531 2.939 -14.516 1 51.97 257 ASN A N 1
ATOM 2103 C CA . ASN A 1 257 ? -19.094 2.285 -15.695 1 51.97 257 ASN A CA 1
ATOM 2104 C C . ASN A 1 257 ? -18.031 2.037 -16.766 1 51.97 257 ASN A C 1
ATOM 2106 O O . ASN A 1 257 ? -17.281 2.949 -17.125 1 51.97 257 ASN A O 1
ATOM 2110 N N . GLY A 1 258 ? -17.484 0.719 -16.859 1 60.28 258 GLY A N 1
ATOM 2111 C CA . GLY A 1 258 ? -16.594 0.423 -17.969 1 60.28 258 GLY A CA 1
ATOM 2112 C C . GLY A 1 258 ? -15.234 -0.085 -17.5 1 60.28 258 GLY A C 1
ATOM 2113 O O . GLY A 1 258 ? -14.273 -0.102 -18.281 1 60.28 258 GLY A O 1
ATOM 2114 N N . ARG A 1 259 ? -15.234 -0.422 -16.266 1 69.69 259 ARG A N 1
ATOM 2115 C CA . ARG A 1 259 ? -13.938 -0.905 -15.789 1 69.69 259 ARG A CA 1
ATOM 2116 C C . ARG A 1 259 ? -13.617 -2.273 -16.375 1 69.69 259 ARG A C 1
ATOM 2118 O O . ARG A 1 259 ? -14.516 -3.082 -16.609 1 69.69 259 ARG A O 1
ATOM 2125 N N . ASP A 1 260 ? -12.328 -2.404 -16.578 1 74.44 260 ASP A N 1
ATOM 2126 C CA . ASP A 1 260 ? -11.828 -3.615 -17.219 1 74.44 260 ASP A CA 1
ATOM 2127 C C . ASP A 1 260 ? -11.766 -4.773 -16.234 1 74.44 260 ASP A C 1
ATOM 2129 O O . ASP A 1 260 ? -11.047 -4.707 -15.227 1 74.44 260 ASP A O 1
ATOM 2133 N N . THR A 1 261 ? -12.617 -5.777 -16.406 1 78.75 261 THR A N 1
ATOM 2134 C CA . THR A 1 261 ? -12.609 -7 -15.617 1 78.75 261 THR A CA 1
ATOM 2135 C C . THR A 1 261 ? -12.32 -8.211 -16.5 1 78.75 261 THR A C 1
ATOM 2137 O O . THR A 1 261 ? -12.875 -9.297 -16.266 1 78.75 261 THR A O 1
ATOM 2140 N N . SER A 1 262 ? -11.469 -7.957 -17.5 1 76.5 262 SER A N 1
ATOM 2141 C CA . SER A 1 262 ? -11.203 -8.977 -18.5 1 76.5 262 SER A CA 1
ATOM 2142 C C . SER A 1 262 ? -10.469 -10.172 -17.891 1 76.5 262 SER A C 1
ATOM 2144 O O . SER A 1 262 ? -10.648 -11.305 -18.344 1 76.5 262 SER A O 1
ATOM 2146 N N . THR A 1 263 ? -9.617 -9.93 -16.984 1 83.88 263 THR A N 1
ATOM 2147 C CA . THR A 1 263 ? -8.922 -11 -16.281 1 83.88 263 THR A CA 1
ATOM 2148 C C . THR A 1 263 ? -9.016 -10.797 -14.773 1 83.88 263 THR A C 1
ATOM 2150 O O . THR A 1 263 ? -9.406 -9.719 -14.305 1 83.88 263 THR A O 1
ATOM 2153 N N . PHE A 1 264 ? -8.68 -11.781 -14.125 1 87.19 264 PHE A N 1
ATOM 2154 C CA . PHE A 1 264 ? -8.711 -11.719 -12.664 1 87.19 264 PHE A CA 1
ATOM 2155 C C . PHE A 1 264 ? -7.734 -10.656 -12.156 1 87.19 264 PHE A C 1
ATOM 2157 O O . PHE A 1 264 ? -7.992 -10.008 -11.141 1 87.19 264 PHE A O 1
ATOM 2164 N N . TYR A 1 265 ? -6.656 -10.422 -12.875 1 90.31 265 TYR A N 1
ATOM 2165 C CA . TYR A 1 265 ? -5.699 -9.375 -12.539 1 90.31 265 TYR A CA 1
ATOM 2166 C C . TYR A 1 265 ? -6.355 -7.996 -12.594 1 90.31 265 TYR A C 1
ATOM 2168 O O . TYR A 1 265 ? -6.094 -7.141 -11.742 1 90.31 265 TYR A O 1
ATOM 2176 N N . HIS A 1 266 ? -7.199 -7.824 -13.555 1 88.44 266 HIS A N 1
ATOM 2177 C CA . HIS A 1 266 ? -7.91 -6.562 -13.695 1 88.44 266 HIS A CA 1
ATOM 2178 C C . HIS A 1 266 ? -8.906 -6.363 -12.555 1 88.44 266 HIS A C 1
ATOM 2180 O O . HIS A 1 266 ? -9.102 -5.242 -12.086 1 88.44 266 HIS A O 1
ATOM 2186 N N . VAL A 1 267 ? -9.516 -7.441 -12.195 1 87.38 267 VAL A N 1
ATOM 2187 C CA . VAL A 1 267 ? -10.445 -7.379 -11.062 1 87.38 267 VAL A CA 1
ATOM 2188 C C . VAL A 1 267 ? -9.703 -6.895 -9.82 1 87.38 267 VAL A C 1
ATOM 2190 O O . VAL A 1 267 ? -10.219 -6.062 -9.07 1 87.38 267 VAL A O 1
ATOM 2193 N N . PHE A 1 268 ? -8.594 -7.352 -9.594 1 92.62 268 PHE A N 1
ATOM 2194 C CA . PHE A 1 268 ? -7.844 -6.973 -8.406 1 92.62 268 PHE A CA 1
ATOM 2195 C C . PHE A 1 268 ? -7.312 -5.547 -8.531 1 92.62 268 PHE A C 1
ATOM 2197 O O . PHE A 1 268 ? -7.156 -4.848 -7.527 1 92.62 268 PHE A O 1
ATOM 2204 N N . LYS A 1 269 ? -6.977 -5.117 -9.75 1 91.38 269 LYS A N 1
ATOM 2205 C CA . LYS A 1 269 ? -6.672 -3.703 -9.938 1 91.38 269 LYS A CA 1
ATOM 2206 C C . LYS A 1 269 ? -7.832 -2.824 -9.477 1 91.38 269 LYS A C 1
ATOM 2208 O O . LYS A 1 269 ? -7.621 -1.803 -8.82 1 91.38 269 LYS A O 1
ATOM 2213 N N . LEU A 1 270 ? -8.992 -3.295 -9.836 1 87.44 270 LEU A N 1
ATOM 2214 C CA . LEU A 1 270 ? -10.188 -2.58 -9.414 1 87.44 270 LEU A CA 1
ATOM 2215 C C . LEU A 1 270 ? -10.312 -2.578 -7.895 1 87.44 270 LEU A C 1
ATOM 2217 O O . LEU A 1 270 ? -10.688 -1.565 -7.301 1 87.44 270 LEU A O 1
ATOM 2221 N N . LEU A 1 271 ? -10.055 -3.656 -7.297 1 88.81 271 LEU A N 1
ATOM 2222 C CA . LEU A 1 271 ? -10.141 -3.779 -5.844 1 88.81 271 LEU A CA 1
ATOM 2223 C C . LEU A 1 271 ? -9.117 -2.875 -5.16 1 88.81 271 LEU A C 1
ATOM 2225 O O . LEU A 1 271 ? -9.406 -2.287 -4.117 1 88.81 271 LEU A O 1
ATOM 2229 N N . ARG A 1 272 ? -7.926 -2.812 -5.684 1 90.5 272 ARG A N 1
ATOM 2230 C CA . ARG A 1 272 ? -6.91 -1.902 -5.164 1 90.5 272 ARG A CA 1
ATOM 2231 C C . ARG A 1 272 ? -7.387 -0.456 -5.23 1 90.5 272 ARG A C 1
ATOM 2233 O O . ARG A 1 272 ? -7.188 0.314 -4.289 1 90.5 272 AR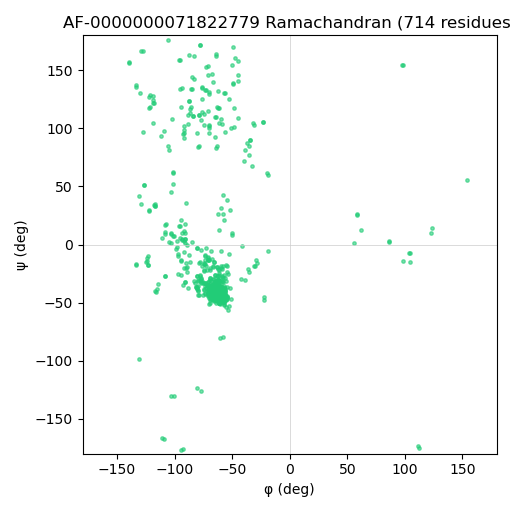G A O 1
ATOM 2240 N N . GLU A 1 273 ? -7.953 -0.081 -6.328 1 87 273 GLU A N 1
ATOM 2241 C CA . GLU A 1 273 ? -8.469 1.273 -6.5 1 87 273 GLU A CA 1
ATOM 2242 C C . GLU A 1 273 ? -9.586 1.565 -5.504 1 87 273 GLU A C 1
ATOM 2244 O O . GLU A 1 273 ? -9.625 2.641 -4.902 1 87 273 GLU A O 1
ATOM 2249 N N . TRP A 1 274 ? -10.43 0.639 -5.414 1 84.38 274 TRP A N 1
ATOM 2250 C CA . TRP A 1 274 ? -11.484 0.775 -4.41 1 84.38 274 TRP A CA 1
ATOM 2251 C C . TRP A 1 274 ? -10.891 0.956 -3.02 1 84.38 274 TRP A C 1
ATOM 2253 O O . TRP A 1 274 ? -11.266 1.877 -2.291 1 84.38 274 TRP A O 1
ATOM 2263 N N . ALA A 1 275 ? -10 0.116 -2.59 1 87.44 275 ALA A N 1
ATOM 2264 C CA . ALA A 1 275 ? -9.406 0.11 -1.256 1 87.44 275 ALA A CA 1
ATOM 2265 C C . ALA A 1 275 ? -8.719 1.438 -0.956 1 87.44 275 ALA A C 1
ATOM 2267 O O . ALA A 1 275 ? -8.711 1.897 0.189 1 87.44 275 ALA A O 1
ATOM 2268 N N . ASN A 1 276 ? -8.172 2.08 -1.984 1 85.62 276 ASN A N 1
ATOM 2269 C CA . ASN A 1 276 ? -7.359 3.266 -1.758 1 85.62 276 ASN A CA 1
ATOM 2270 C C . ASN A 1 276 ? -8.164 4.547 -1.941 1 85.62 276 ASN A C 1
ATOM 2272 O O . ASN A 1 276 ? -7.824 5.59 -1.378 1 85.62 276 ASN A O 1
ATOM 2276 N N . TYR A 1 277 ? -9.219 4.449 -2.74 1 82.19 277 TYR A N 1
ATOM 2277 C CA . TYR A 1 277 ? -9.797 5.73 -3.133 1 82.19 277 TYR A CA 1
ATOM 2278 C C . TYR A 1 277 ? -11.281 5.793 -2.791 1 82.19 277 TYR A C 1
ATOM 2280 O O . TYR A 1 277 ? -11.891 6.863 -2.824 1 82.19 277 TYR A O 1
ATOM 2288 N N . GLU A 1 278 ? -11.836 4.734 -2.521 1 81.44 278 GLU A N 1
ATOM 2289 C CA . GLU A 1 278 ? -13.234 4.746 -2.096 1 81.44 278 GLU A CA 1
ATOM 2290 C C . GLU A 1 278 ? -13.352 4.609 -0.582 1 81.44 278 GLU A C 1
ATOM 2292 O O . GLU A 1 278 ? -12.688 5.324 0.167 1 81.44 278 GLU A O 1
ATOM 2297 N N . HIS A 1 279 ? -14.195 3.693 -0.097 1 77.19 279 HIS A N 1
ATOM 2298 C CA . HIS A 1 279 ? -14.359 3.555 1.346 1 77.19 279 HIS A CA 1
ATOM 2299 C C . HIS A 1 279 ? -13.57 2.361 1.877 1 77.19 279 HIS A C 1
ATOM 2301 O O . HIS A 1 279 ? -14.109 1.526 2.602 1 77.19 279 HIS A O 1
ATOM 2307 N N . GLY A 1 280 ? -12.32 2.416 1.49 1 71 280 GLY A N 1
ATOM 2308 C CA . GLY A 1 280 ? -11.492 1.296 1.904 1 71 280 GLY A CA 1
ATOM 2309 C C . GLY A 1 280 ? -11.438 1.115 3.41 1 71 280 GLY A C 1
ATOM 2310 O O . GLY A 1 280 ? -11.344 -0.011 3.902 1 71 280 GLY A O 1
ATOM 2311 N N . GLY A 1 281 ? -11.633 2.203 4.145 1 69.88 281 GLY A N 1
ATOM 2312 C CA . GLY A 1 281 ? -11.539 2.154 5.594 1 69.88 281 GLY A CA 1
ATOM 2313 C C . GLY A 1 281 ? -12.758 1.538 6.25 1 69.88 281 GLY A C 1
ATOM 2314 O O . GLY A 1 281 ? -12.75 1.251 7.449 1 69.88 281 GLY A O 1
ATOM 2315 N N . ILE A 1 282 ? -13.719 1.25 5.352 1 74.94 282 ILE A N 1
ATOM 2316 C CA . ILE A 1 282 ? -14.961 0.7 5.902 1 74.94 282 ILE A CA 1
ATOM 2317 C C . ILE A 1 282 ? -14.727 -0.748 6.332 1 74.94 282 ILE A C 1
ATOM 2319 O O . ILE A 1 282 ? -15.539 -1.316 7.07 1 74.94 282 ILE A O 1
ATOM 2323 N N . PHE A 1 283 ? -13.641 -1.311 5.918 1 71.88 283 PHE A N 1
ATOM 2324 C CA . PHE A 1 283 ? -13.312 -2.686 6.27 1 71.88 283 PHE A CA 1
ATOM 2325 C C . PHE A 1 283 ? -13.023 -2.809 7.762 1 71.88 283 PHE A C 1
ATOM 2327 O O . PHE A 1 283 ? -12.977 -3.916 8.305 1 71.88 283 PHE A O 1
ATOM 2334 N N . SER A 1 284 ? -12.867 -1.74 8.367 1 68.81 284 SER A N 1
ATOM 2335 C CA . SER A 1 284 ? -12.695 -1.794 9.812 1 68.81 284 SER A CA 1
ATOM 2336 C C . SER A 1 284 ? -13.883 -2.48 10.484 1 68.81 284 SER A C 1
ATOM 2338 O O . SER A 1 284 ? -13.742 -3.061 11.562 1 68.81 284 SER A O 1
ATOM 2340 N N . ARG A 1 285 ? -15.008 -2.588 9.805 1 70.62 285 ARG A N 1
ATOM 2341 C CA . ARG A 1 285 ? -16.219 -3.195 10.352 1 70.62 285 ARG A CA 1
ATOM 2342 C C . ARG A 1 285 ? -16.25 -4.695 10.078 1 70.62 285 ARG A C 1
ATOM 2344 O O . ARG A 1 285 ? -17.062 -5.418 10.656 1 70.62 285 ARG A O 1
ATOM 2351 N N . LEU A 1 286 ? -15.578 -5.074 9.117 1 65.56 286 LEU A N 1
ATOM 2352 C CA . LEU A 1 286 ? -15.562 -6.48 8.742 1 65.56 286 LEU A CA 1
ATOM 2353 C C . LEU A 1 286 ? -15.172 -7.359 9.922 1 65.56 286 LEU A C 1
ATOM 2355 O O . LEU A 1 286 ? -15.523 -8.539 9.969 1 65.56 286 LEU A O 1
ATOM 2359 N N . TYR A 1 287 ? -14.594 -6.941 10.938 1 58.91 287 TYR A N 1
ATOM 2360 C CA . TYR A 1 287 ? -14.133 -7.715 12.086 1 58.91 287 TYR A CA 1
ATOM 2361 C C . TYR A 1 287 ? -15.305 -8.164 12.945 1 58.91 287 TYR A C 1
ATOM 2363 O O . TYR A 1 287 ? -15.156 -9.039 13.805 1 58.91 287 TYR A O 1
ATOM 2371 N N . GLY A 1 288 ? -16.547 -7.887 12.766 1 54.09 288 GLY A N 1
ATOM 2372 C CA . GLY A 1 288 ? -17.656 -8.461 13.484 1 54.09 288 GLY A CA 1
ATOM 2373 C C . GLY A 1 288 ? -18.016 -9.867 13.039 1 54.09 288 GLY A C 1
ATOM 2374 O O . GLY A 1 288 ? -17.141 -10.727 12.945 1 54.09 288 GLY A O 1
ATOM 2375 N N . PRO A 1 289 ? -19.438 -10.078 12.656 1 56.38 289 PRO A N 1
ATOM 2376 C CA . PRO A 1 289 ? -19.875 -11.414 12.234 1 56.38 289 PRO A CA 1
ATOM 2377 C C . PRO A 1 289 ? -19 -12.008 11.141 1 56.38 289 PRO A C 1
ATOM 2379 O O . PRO A 1 289 ? -19.297 -13.086 10.617 1 56.38 289 PRO A O 1
ATOM 2382 N N . GLY A 1 290 ? -17.812 -11.844 10.891 1 63.78 290 GLY A N 1
ATOM 2383 C CA . GLY A 1 290 ? -16.516 -11.32 10.461 1 63.78 290 GLY A CA 1
ATOM 2384 C C . GLY A 1 290 ? -16.047 -11.93 9.156 1 63.78 290 GLY A C 1
ATOM 2385 O O . GLY A 1 290 ? -16.156 -13.133 8.945 1 63.78 290 GLY A O 1
ATOM 2386 N N . TYR A 1 291 ? -15.883 -11.594 7.824 1 80.31 291 TYR A N 1
ATOM 2387 C CA . TYR A 1 291 ? -15.297 -11.93 6.531 1 80.31 291 TYR A CA 1
ATOM 2388 C C . TYR A 1 291 ? -13.773 -11.953 6.605 1 80.31 291 TYR A C 1
ATOM 2390 O O . TYR A 1 291 ? -13.102 -12.289 5.633 1 80.31 291 TYR A O 1
ATOM 2398 N N . ILE A 1 292 ? -13.25 -11.938 7.855 1 84.31 292 ILE A N 1
ATOM 2399 C CA . ILE A 1 292 ? -11.82 -11.727 8.07 1 84.31 292 ILE A CA 1
ATOM 2400 C C . ILE A 1 292 ? -11.047 -12.984 7.676 1 84.31 292 ILE A C 1
ATOM 2402 O O . ILE A 1 292 ? -10.031 -12.906 6.98 1 84.31 292 ILE A O 1
ATOM 2406 N N . LYS A 1 293 ? -11.57 -14.078 8.031 1 86.88 293 LYS A N 1
ATOM 2407 C CA . LYS A 1 293 ? -10.875 -15.328 7.75 1 86.88 293 LYS A CA 1
ATOM 2408 C C . LYS A 1 293 ? -10.852 -15.617 6.254 1 86.88 293 LYS A C 1
ATOM 2410 O O . LYS A 1 293 ? -9.852 -16.109 5.727 1 86.88 293 LYS A O 1
ATOM 2415 N N . PHE A 1 294 ? -11.945 -15.305 5.609 1 88.06 294 PHE A N 1
ATOM 2416 C CA . PHE A 1 294 ? -12.039 -15.562 4.18 1 88.06 294 PHE A CA 1
ATOM 2417 C C . PHE A 1 294 ? -11.125 -14.625 3.396 1 88.06 294 PHE A C 1
ATOM 2419 O O . PHE A 1 294 ? -10.484 -15.047 2.434 1 88.06 294 PHE A O 1
ATOM 2426 N N . ILE A 1 295 ? -11.117 -13.398 3.822 1 90.94 295 ILE A N 1
ATOM 2427 C CA . ILE A 1 295 ? -10.258 -12.438 3.137 1 90.94 295 ILE A CA 1
ATOM 2428 C C . ILE A 1 295 ? -8.797 -12.812 3.34 1 90.94 295 ILE A C 1
ATOM 2430 O O . ILE A 1 295 ? -8.023 -12.875 2.377 1 90.94 295 ILE A O 1
ATOM 2434 N N . ASP A 1 296 ? -8.469 -13.109 4.562 1 92.25 296 ASP A N 1
ATOM 2435 C CA . ASP A 1 296 ? -7.094 -13.484 4.898 1 92.25 296 ASP A CA 1
ATOM 2436 C C . ASP A 1 296 ? -6.648 -14.703 4.102 1 92.25 296 ASP A C 1
ATOM 2438 O O . ASP A 1 296 ? -5.574 -14.703 3.496 1 92.25 296 ASP A O 1
ATOM 2442 N N . ARG A 1 297 ? -7.457 -15.688 4.031 1 92.19 297 ARG A N 1
ATOM 2443 C CA . ARG A 1 297 ? -7.148 -16.922 3.311 1 92.19 297 ARG A CA 1
ATOM 2444 C C . ARG A 1 297 ? -7.02 -16.656 1.813 1 92.19 297 ARG A C 1
ATOM 2446 O O . ARG A 1 297 ? -6.07 -17.125 1.176 1 92.19 297 ARG A O 1
ATOM 2453 N N . ALA A 1 298 ? -7.965 -15.977 1.317 1 93.94 298 ALA A N 1
ATOM 2454 C CA . ALA A 1 298 ? -7.996 -15.734 -0.122 1 93.94 298 ALA A CA 1
ATOM 2455 C C . ALA A 1 298 ? -6.758 -14.961 -0.574 1 93.94 298 ALA A C 1
ATOM 2457 O O . ALA A 1 298 ? -6.117 -15.328 -1.561 1 93.94 298 ALA A O 1
ATOM 2458 N N . ILE A 1 299 ? -6.422 -13.93 0.157 1 95.62 299 ILE A N 1
ATOM 2459 C CA . ILE A 1 299 ? -5.336 -13.062 -0.286 1 95.62 299 ILE A CA 1
ATOM 2460 C C . ILE A 1 299 ? -4.008 -13.812 -0.207 1 95.62 299 ILE A C 1
ATOM 2462 O O . ILE A 1 299 ? -3.148 -13.656 -1.074 1 95.62 299 ILE A O 1
ATOM 2466 N N . ARG A 1 300 ? -3.844 -14.617 0.795 1 94.81 300 ARG A N 1
ATOM 2467 C CA . ARG A 1 300 ? -2.609 -15.383 0.94 1 94.81 300 ARG A CA 1
ATOM 2468 C C . ARG A 1 300 ? -2.486 -16.438 -0.156 1 94.81 300 ARG A C 1
ATOM 2470 O O . ARG A 1 300 ? -1.41 -16.609 -0.731 1 94.81 300 ARG A O 1
ATOM 2477 N N . LEU A 1 301 ? -3.562 -17.062 -0.461 1 94.94 301 LEU A N 1
ATOM 2478 C CA . LEU A 1 301 ? -3.557 -18.078 -1.497 1 94.94 301 LEU A CA 1
ATOM 2479 C C . LEU A 1 301 ? -3.391 -17.469 -2.879 1 94.94 301 LEU A C 1
ATOM 2481 O O . LEU A 1 301 ? -2.691 -18.016 -3.732 1 94.94 301 LEU A O 1
ATOM 2485 N N . LEU A 1 302 ? -4.027 -16.344 -3.078 1 96.88 302 LEU A N 1
ATOM 2486 C CA . LEU A 1 302 ? -3.906 -15.633 -4.348 1 96.88 302 LEU A CA 1
ATOM 2487 C C . LEU A 1 302 ? -2.457 -15.234 -4.613 1 96.88 302 LEU A C 1
ATOM 2489 O O . LEU A 1 302 ? -1.925 -15.492 -5.695 1 96.88 302 LEU A O 1
ATOM 2493 N N . ALA A 1 303 ? -1.905 -14.617 -3.609 1 97.44 303 ALA A N 1
ATOM 2494 C CA . ALA A 1 303 ? -0.514 -14.195 -3.746 1 97.44 303 ALA A CA 1
ATOM 2495 C C . ALA A 1 303 ? 0.403 -15.398 -3.975 1 97.44 303 ALA A C 1
ATOM 2497 O O . ALA A 1 303 ? 1.258 -15.367 -4.863 1 97.44 303 ALA A O 1
ATOM 2498 N N . TYR A 1 304 ? 0.181 -16.391 -3.225 1 96.62 304 TYR A N 1
ATOM 2499 C CA . TYR A 1 304 ? 0.98 -17.609 -3.355 1 96.62 304 TYR A CA 1
ATOM 2500 C C . TYR A 1 304 ? 0.878 -18.172 -4.766 1 96.62 304 TYR A C 1
ATOM 2502 O O . TYR A 1 304 ? 1.889 -18.547 -5.363 1 96.62 304 TYR A O 1
ATOM 2510 N N . SER A 1 305 ? -0.289 -18.234 -5.277 1 95.5 305 SER A N 1
ATOM 2511 C CA . SER A 1 305 ? -0.54 -18.797 -6.598 1 95.5 305 SER A CA 1
ATOM 2512 C C . SER A 1 305 ? 0.147 -17.984 -7.688 1 95.5 305 SER A C 1
ATOM 2514 O O . SER A 1 305 ? 0.806 -18.547 -8.57 1 95.5 305 SER A O 1
ATOM 2516 N N . ALA A 1 306 ? -0.044 -16.703 -7.605 1 97.25 306 ALA A N 1
ATOM 2517 C CA . ALA A 1 306 ? 0.522 -15.828 -8.625 1 97.25 306 ALA A CA 1
ATOM 2518 C C . ALA A 1 306 ? 2.049 -15.852 -8.586 1 97.25 306 ALA A C 1
ATOM 2520 O O . ALA A 1 306 ? 2.699 -15.898 -9.633 1 97.25 306 ALA A O 1
ATOM 2521 N N . ILE A 1 307 ? 2.588 -15.836 -7.418 1 98 307 ILE A N 1
ATOM 2522 C CA . ILE A 1 307 ? 4.035 -15.773 -7.254 1 98 307 ILE A CA 1
ATOM 2523 C C . ILE A 1 307 ? 4.66 -17.094 -7.676 1 98 307 ILE A C 1
ATOM 2525 O O . ILE A 1 307 ? 5.676 -17.125 -8.375 1 98 307 ILE A O 1
ATOM 2529 N N . SER A 1 308 ? 4.074 -18.203 -7.281 1 97.5 308 SER A N 1
ATOM 2530 C CA . SER A 1 308 ? 4.598 -19.5 -7.688 1 97.5 308 SER A CA 1
ATOM 2531 C C . SER A 1 308 ? 4.57 -19.656 -9.203 1 97.5 308 SER A C 1
ATOM 2533 O O . SER A 1 308 ? 5.496 -20.219 -9.797 1 97.5 308 SER A O 1
ATOM 2535 N N . THR A 1 309 ? 3.514 -19.156 -9.789 1 96.31 309 THR A N 1
ATOM 2536 C CA . THR A 1 309 ? 3.434 -19.172 -11.25 1 96.31 309 THR A CA 1
ATOM 2537 C C . THR A 1 309 ? 4.582 -18.375 -11.867 1 96.31 309 THR A C 1
ATOM 2539 O O . THR A 1 309 ? 5.215 -18.828 -12.82 1 96.31 309 THR A O 1
ATOM 2542 N N . ALA A 1 310 ? 4.816 -17.219 -11.367 1 98.12 310 ALA A N 1
ATOM 2543 C CA . ALA A 1 310 ? 5.898 -16.375 -11.859 1 98.12 310 ALA A CA 1
ATOM 2544 C C . ALA A 1 310 ? 7.254 -17.031 -11.648 1 98.12 310 ALA A C 1
ATOM 2546 O O . ALA A 1 310 ? 8.133 -16.953 -12.508 1 98.12 310 ALA A O 1
ATOM 2547 N N . GLU A 1 311 ? 7.426 -17.656 -10.492 1 98.56 311 GLU A N 1
ATOM 2548 C CA . GLU A 1 311 ? 8.68 -18.328 -10.188 1 98.56 311 GLU A CA 1
ATOM 2549 C C . GLU A 1 311 ? 8.969 -19.438 -11.195 1 98.56 311 GLU A C 1
ATOM 2551 O O . GLU A 1 311 ? 10.062 -19.516 -11.742 1 98.56 311 GLU A O 1
ATOM 2556 N N . VAL A 1 312 ? 7.98 -20.234 -11.453 1 98.06 312 VAL A N 1
ATOM 2557 C CA . VAL A 1 312 ? 8.148 -21.328 -12.398 1 98.06 312 VAL A CA 1
ATOM 2558 C C . VAL A 1 312 ? 8.398 -20.766 -13.797 1 98.06 312 VAL A C 1
ATOM 2560 O O . VAL A 1 312 ? 9.258 -21.281 -14.531 1 98.06 312 VAL A O 1
ATOM 2563 N N . ALA A 1 313 ? 7.684 -19.75 -14.164 1 97.75 313 ALA A N 1
ATOM 2564 C CA . ALA A 1 313 ? 7.898 -19.094 -15.461 1 97.75 313 ALA A CA 1
ATOM 2565 C C . ALA A 1 313 ? 9.336 -18.609 -15.594 1 97.75 313 ALA A C 1
ATOM 2567 O O . ALA A 1 313 ? 9.961 -18.781 -16.641 1 97.75 313 ALA A O 1
ATOM 2568 N N . LEU A 1 314 ? 9.852 -18 -14.555 1 98.12 314 LEU A N 1
ATOM 2569 C CA . LEU A 1 314 ? 11.203 -17.469 -14.617 1 98.12 314 LEU A CA 1
ATOM 2570 C C . LEU A 1 314 ? 12.234 -18.594 -14.641 1 98.12 314 LEU A C 1
ATOM 2572 O O . LEU A 1 314 ? 13.289 -18.469 -15.266 1 98.12 314 LEU A O 1
ATOM 2576 N N . ILE A 1 315 ? 11.945 -19.656 -13.945 1 98.31 315 ILE A N 1
ATOM 2577 C CA . ILE A 1 315 ? 12.82 -20.812 -14.008 1 98.31 315 ILE A CA 1
ATOM 2578 C C . ILE A 1 315 ? 12.82 -21.391 -15.422 1 98.31 315 ILE A C 1
ATOM 2580 O O . ILE A 1 315 ? 13.875 -21.75 -15.953 1 98.31 315 ILE A O 1
ATOM 2584 N N . CYS A 1 316 ? 11.703 -21.453 -16.047 1 97.19 316 CYS A N 1
ATOM 2585 C CA . CYS A 1 316 ? 11.625 -21.875 -17.438 1 97.19 316 CYS A CA 1
ATOM 2586 C C . CYS A 1 316 ? 12.445 -20.953 -18.328 1 97.19 316 CYS A C 1
ATOM 2588 O O . CYS A 1 316 ? 13.109 -21.422 -19.266 1 97.19 316 CYS A O 1
ATOM 2590 N N . ALA A 1 317 ? 12.43 -19.734 -18.047 1 97.19 317 ALA A N 1
ATOM 2591 C CA . ALA A 1 317 ? 13.047 -18.719 -18.906 1 97.19 317 ALA A CA 1
ATOM 2592 C C . ALA A 1 317 ? 14.562 -18.672 -18.688 1 97.19 317 ALA A C 1
ATOM 2594 O O . ALA A 1 317 ? 15.328 -18.516 -19.641 1 97.19 317 ALA A O 1
ATOM 2595 N N . PHE A 1 318 ? 14.977 -18.812 -17.406 1 96.81 318 PHE A N 1
ATOM 2596 C CA . PHE A 1 318 ? 16.359 -18.453 -17.109 1 96.81 318 PHE A CA 1
ATOM 2597 C C . PHE A 1 318 ? 17.094 -19.625 -16.453 1 96.81 318 PHE A C 1
ATOM 2599 O O . PHE A 1 318 ? 18.312 -19.578 -16.281 1 96.81 318 PHE A O 1
ATOM 2606 N N . GLY A 1 319 ? 16.359 -20.625 -16.047 1 96.94 319 GLY A N 1
ATOM 2607 C CA . GLY A 1 319 ? 16.969 -21.812 -15.469 1 96.94 319 GLY A CA 1
ATOM 2608 C C . GLY A 1 319 ? 16.938 -21.797 -13.953 1 96.94 319 GLY A C 1
ATOM 2609 O O . GLY A 1 319 ? 16.953 -20.734 -13.328 1 96.94 319 GLY A O 1
ATOM 2610 N N . ILE A 1 320 ? 16.969 -22.969 -13.352 1 97.62 320 ILE A N 1
ATOM 2611 C CA . ILE A 1 320 ? 16.844 -23.172 -11.914 1 97.62 320 ILE A CA 1
ATOM 2612 C C . ILE A 1 320 ? 18.094 -22.625 -11.211 1 97.62 320 ILE A C 1
ATOM 2614 O O . ILE A 1 320 ? 18 -22.109 -10.094 1 97.62 320 ILE A O 1
ATOM 2618 N N . ASP A 1 321 ? 19.281 -22.641 -11.852 1 96.19 321 ASP A N 1
ATOM 2619 C CA . ASP A 1 321 ? 20.516 -22.156 -11.25 1 96.19 321 ASP A CA 1
ATOM 2620 C C . ASP A 1 321 ? 20.484 -20.641 -11.062 1 96.19 321 ASP A C 1
ATOM 2622 O O . ASP A 1 321 ? 20.875 -20.141 -10.008 1 96.19 321 ASP A O 1
ATOM 2626 N N . LYS A 1 322 ? 20 -20.031 -12.117 1 95.5 322 LYS A N 1
ATOM 2627 C CA . LYS A 1 322 ? 19.891 -18.578 -12.016 1 95.5 322 LYS A CA 1
ATOM 2628 C C . LYS A 1 322 ? 18.891 -18.188 -10.938 1 95.5 322 LYS A C 1
ATOM 2630 O O . LYS A 1 322 ? 19.141 -17.25 -10.172 1 95.5 322 LYS A O 1
ATOM 2635 N N . PHE A 1 323 ? 17.797 -18.828 -10.883 1 97.19 323 PHE A N 1
ATOM 2636 C CA . PHE A 1 323 ? 16.797 -18.609 -9.844 1 97.19 323 PHE A CA 1
ATOM 2637 C C . PHE A 1 323 ? 17.406 -18.781 -8.461 1 97.19 323 PHE A C 1
ATOM 2639 O O . PHE A 1 323 ? 17.234 -17.922 -7.59 1 97.19 323 PHE A O 1
ATOM 2646 N N . GLY A 1 324 ? 18.156 -19.891 -8.289 1 96.69 324 GLY A N 1
ATOM 2647 C CA . GLY A 1 324 ? 18.797 -20.156 -7.012 1 96.69 324 GLY A CA 1
ATOM 2648 C C . GLY A 1 324 ? 19.781 -19.078 -6.598 1 96.69 324 GLY A C 1
ATOM 2649 O O . GLY A 1 324 ? 19.859 -18.734 -5.414 1 96.69 324 GLY A O 1
ATOM 2650 N N . ARG A 1 325 ? 20.453 -18.531 -7.508 1 94.56 325 ARG A N 1
ATOM 2651 C CA . ARG A 1 325 ? 21.406 -17.469 -7.215 1 94.56 325 ARG A CA 1
ATOM 2652 C C . ARG A 1 325 ? 20.688 -16.203 -6.75 1 94.56 325 ARG A C 1
ATOM 2654 O O . ARG A 1 325 ? 21.125 -15.562 -5.789 1 94.56 325 ARG A O 1
ATOM 2661 N N . GLU A 1 326 ? 19.641 -15.867 -7.508 1 93.44 326 GLU A N 1
ATOM 2662 C CA . GLU A 1 326 ? 18.859 -14.688 -7.117 1 93.44 326 GLU A CA 1
ATOM 2663 C C . GLU A 1 326 ? 18.266 -14.859 -5.723 1 93.44 326 GLU A C 1
ATOM 2665 O O . GLU A 1 326 ? 18.234 -13.914 -4.938 1 93.44 326 GLU A O 1
ATOM 2670 N N . LEU A 1 327 ? 17.75 -16.016 -5.422 1 95.25 327 LEU A N 1
ATOM 2671 C CA . LEU A 1 327 ? 17.203 -16.312 -4.105 1 95.25 327 LEU A CA 1
ATOM 2672 C C . LEU A 1 327 ? 18.281 -16.156 -3.025 1 95.25 327 LEU A C 1
ATOM 2674 O O . LEU A 1 327 ? 18 -15.625 -1.945 1 95.25 327 LEU A O 1
ATOM 2678 N N . ARG A 1 328 ? 19.469 -16.656 -3.287 1 93.38 328 ARG A N 1
ATOM 2679 C CA . ARG A 1 328 ? 20.547 -16.547 -2.318 1 93.38 328 ARG A CA 1
ATOM 2680 C C . ARG A 1 328 ? 20.844 -15.086 -1.989 1 93.38 328 ARG A C 1
ATOM 2682 O O . ARG A 1 328 ? 21.016 -14.734 -0.822 1 93.38 328 ARG A O 1
ATOM 2689 N N . TYR A 1 329 ? 20.875 -14.289 -3.039 1 89.25 329 TYR A N 1
ATOM 2690 C CA . TYR A 1 329 ? 21.125 -12.867 -2.814 1 89.25 329 TYR A CA 1
ATOM 2691 C C . TYR A 1 329 ? 20 -12.242 -2 1 89.25 329 TYR A C 1
ATOM 2693 O O . TYR A 1 329 ? 20.234 -11.406 -1.129 1 89.25 329 TYR A O 1
ATOM 2701 N N . TYR A 1 330 ? 18.797 -12.586 -2.303 1 90.62 330 TYR A N 1
ATOM 2702 C CA . TYR A 1 330 ? 17.641 -12.102 -1.563 1 90.62 330 TYR A CA 1
ATOM 2703 C C . TYR A 1 330 ? 17.688 -12.555 -0.109 1 90.62 330 TYR A C 1
ATOM 2705 O O . TYR A 1 330 ? 17.469 -11.75 0.804 1 90.62 330 TYR A O 1
ATOM 2713 N N . GLN A 1 331 ? 18.031 -13.812 0.115 1 90.75 331 GLN A N 1
ATOM 2714 C CA . GLN A 1 331 ? 18.141 -14.367 1.458 1 90.75 331 GLN A CA 1
ATOM 2715 C C . GLN A 1 331 ? 19.219 -13.656 2.27 1 90.75 331 GLN A C 1
ATOM 2717 O O . GLN A 1 331 ? 19.016 -13.344 3.445 1 90.75 331 GLN A O 1
ATOM 2722 N N . GLU A 1 332 ? 20.312 -13.438 1.704 1 86.69 332 GLU A N 1
ATOM 2723 C CA . GLU A 1 332 ? 21.391 -12.719 2.367 1 86.69 332 GLU A CA 1
ATOM 2724 C C . GLU A 1 332 ? 20.953 -11.312 2.783 1 86.69 332 GLU A C 1
ATOM 2726 O O . GLU A 1 332 ? 21.281 -10.859 3.879 1 86.69 332 GLU A O 1
ATOM 2731 N N . SER A 1 333 ? 20.234 -10.781 1.845 1 84.25 333 SER A N 1
ATOM 2732 C CA . SER A 1 333 ? 19.734 -9.445 2.152 1 84.25 333 SER A CA 1
ATOM 2733 C C . SER A 1 333 ? 18.75 -9.469 3.316 1 84.25 333 SER A C 1
ATOM 2735 O O . SER A 1 333 ? 18.734 -8.562 4.145 1 84.25 333 SER A O 1
ATOM 2737 N N . CYS A 1 334 ? 17.922 -10.461 3.363 1 85.5 334 CYS A N 1
ATOM 2738 C CA . CYS A 1 334 ? 16.953 -10.602 4.434 1 85.5 334 CYS A CA 1
ATOM 2739 C C . CYS A 1 334 ? 17.641 -10.898 5.766 1 85.5 334 CYS A C 1
ATOM 2741 O O . CYS A 1 334 ? 17.203 -10.422 6.812 1 85.5 334 CYS A O 1
ATOM 2743 N N . GLU A 1 335 ? 18.688 -11.664 5.789 1 82.25 335 GLU A N 1
ATOM 2744 C CA . GLU A 1 335 ? 19.422 -12.016 7.004 1 82.25 335 GLU A CA 1
ATOM 2745 C C . GLU A 1 335 ? 20.062 -10.781 7.633 1 82.25 335 GLU A C 1
ATOM 2747 O O . GLU A 1 335 ? 20.141 -10.672 8.859 1 82.25 335 GLU A O 1
ATOM 2752 N N . GLU A 1 336 ? 20.438 -9.906 6.848 1 77.25 336 GLU A N 1
ATOM 2753 C CA . GLU A 1 336 ? 21.031 -8.664 7.328 1 77.25 336 GLU A CA 1
ATOM 2754 C C . GLU A 1 336 ? 19.953 -7.754 7.93 1 77.25 336 GLU A C 1
ATOM 2756 O O . GLU A 1 336 ? 20.266 -6.867 8.734 1 77.25 336 GLU A O 1
ATOM 2761 N N . GLY A 1 337 ? 18.734 -8.141 7.562 1 76.56 337 GLY A N 1
ATOM 2762 C CA . GLY A 1 337 ? 17.609 -7.301 7.977 1 76.56 337 GLY A CA 1
ATOM 2763 C C . GLY A 1 337 ? 16.484 -8.086 8.625 1 76.56 337 GLY A C 1
ATOM 2764 O O . GLY A 1 337 ? 16.625 -8.578 9.75 1 76.56 337 GLY A O 1
ATOM 2765 N N . VAL A 1 338 ? 15.5 -8.367 7.859 1 75.06 338 VAL A N 1
ATOM 2766 C CA . VAL A 1 338 ? 14.328 -9.109 8.32 1 75.06 338 VAL A CA 1
ATOM 2767 C C . VAL A 1 338 ? 14.539 -10.602 8.062 1 75.06 338 VAL A C 1
ATOM 2769 O O . VAL A 1 338 ? 14.211 -11.109 6.988 1 75.06 338 VAL A O 1
ATOM 2772 N N . SER A 1 339 ? 14.93 -11.32 8.992 1 71.88 339 SER A N 1
ATOM 2773 C CA . SER A 1 339 ? 15.438 -12.68 8.828 1 71.88 339 SER A CA 1
ATOM 2774 C C . SER A 1 339 ? 14.359 -13.609 8.281 1 71.88 339 SER A C 1
ATOM 2776 O O . SER A 1 339 ? 14.648 -14.492 7.469 1 71.88 339 SER A O 1
ATOM 2778 N N . GLU A 1 340 ? 13.094 -13.266 8.562 1 81.44 340 GLU A N 1
ATOM 2779 C CA . GLU A 1 340 ? 12.039 -14.18 8.141 1 81.44 340 GLU A CA 1
ATOM 2780 C C . GLU A 1 340 ? 11.492 -13.797 6.773 1 81.44 340 GLU A C 1
ATOM 2782 O O . GLU A 1 340 ? 10.625 -14.492 6.23 1 81.44 340 GLU A O 1
ATOM 2787 N N . GLY A 1 341 ? 12.125 -12.914 6.129 1 84.44 341 GLY A N 1
ATOM 2788 C CA . GLY A 1 341 ? 11.578 -12.359 4.906 1 84.44 341 GLY A CA 1
ATOM 2789 C C . GLY A 1 341 ? 11.703 -13.289 3.715 1 84.44 341 GLY A C 1
ATOM 2790 O O . GLY A 1 341 ? 10.945 -13.172 2.75 1 84.44 341 GLY A O 1
ATOM 2791 N N . ALA A 1 342 ? 12.586 -14.234 3.85 1 88 342 ALA A N 1
ATOM 2792 C CA . ALA A 1 342 ? 12.828 -15.094 2.691 1 88 342 ALA A CA 1
ATOM 2793 C C . ALA A 1 342 ? 12.312 -16.516 2.939 1 88 342 ALA A C 1
ATOM 2795 O O . ALA A 1 342 ? 12.438 -17.375 2.078 1 88 342 ALA A O 1
ATOM 2796 N N . ALA A 1 343 ? 11.688 -16.766 3.982 1 87.31 343 ALA A N 1
ATOM 2797 C CA . ALA A 1 343 ? 11.359 -18.125 4.402 1 87.31 343 ALA A CA 1
ATOM 2798 C C . ALA A 1 343 ? 10.422 -18.797 3.402 1 87.31 343 ALA A C 1
ATOM 2800 O O . ALA A 1 343 ? 10.641 -19.953 3.008 1 87.31 343 ALA A O 1
ATOM 2801 N N . HIS A 1 344 ? 9.461 -18.125 2.943 1 87.5 344 HIS A N 1
ATOM 2802 C CA . HIS A 1 344 ? 8.477 -18.688 2.035 1 87.5 344 HIS A CA 1
ATOM 2803 C C . HIS A 1 344 ? 9.117 -19.125 0.719 1 87.5 344 HIS A C 1
ATOM 2805 O O . HIS A 1 344 ? 8.859 -20.219 0.227 1 87.5 344 HIS A O 1
ATOM 2811 N N . VAL A 1 345 ? 9.898 -18.266 0.233 1 94 345 VAL A N 1
ATOM 2812 C CA . VAL A 1 345 ? 10.492 -18.531 -1.069 1 94 345 VAL A CA 1
ATOM 2813 C C . VAL A 1 345 ? 11.523 -19.656 -0.943 1 94 345 VAL A C 1
ATOM 2815 O O . VAL A 1 345 ? 11.656 -20.484 -1.848 1 94 345 VAL A O 1
ATOM 2818 N N . ALA A 1 346 ? 12.242 -19.703 0.202 1 94.5 346 ALA A N 1
ATOM 2819 C CA . ALA A 1 346 ? 13.227 -20.75 0.437 1 94.5 346 ALA A CA 1
ATOM 2820 C C . ALA A 1 346 ? 12.57 -22.125 0.462 1 94.5 346 ALA A C 1
ATOM 2822 O O . ALA A 1 346 ? 13.109 -23.094 -0.088 1 94.5 346 ALA A O 1
ATOM 2823 N N . ASP A 1 347 ? 11.477 -22.188 1.017 1 94.12 347 ASP A N 1
ATOM 2824 C CA . ASP A 1 347 ? 10.742 -23.453 1.089 1 94.12 347 ASP A CA 1
ATOM 2825 C C . ASP A 1 347 ? 10.281 -23.906 -0.296 1 94.12 347 ASP A C 1
ATOM 2827 O O . ASP A 1 347 ? 10.398 -25.078 -0.646 1 94.12 347 ASP A O 1
ATOM 2831 N N . ARG A 1 348 ? 9.797 -23 -1.068 1 96.56 348 ARG A N 1
ATOM 2832 C CA . ARG A 1 348 ? 9.352 -23.344 -2.418 1 96.56 348 ARG A CA 1
ATOM 2833 C C . ARG A 1 348 ? 10.531 -23.766 -3.289 1 96.56 348 ARG A C 1
ATOM 2835 O O . ARG A 1 348 ? 10.406 -24.672 -4.121 1 96.56 348 ARG A O 1
ATOM 2842 N N . TYR A 1 349 ? 11.602 -23.125 -3.057 1 97.38 349 TYR A N 1
ATOM 2843 C CA . TYR A 1 349 ? 12.781 -23.422 -3.861 1 97.38 349 TYR A CA 1
ATOM 2844 C C . TYR A 1 349 ? 13.219 -24.875 -3.674 1 97.38 349 TYR A C 1
ATOM 2846 O O . TYR A 1 349 ? 13.664 -25.516 -4.625 1 97.38 349 TYR A O 1
ATOM 2854 N N . LYS A 1 350 ? 13.141 -25.375 -2.451 1 96.06 350 LYS A N 1
ATOM 2855 C CA . LYS A 1 350 ? 13.461 -26.766 -2.205 1 96.06 350 LYS A CA 1
ATOM 2856 C C . LYS A 1 350 ? 12.609 -27.688 -3.078 1 96.06 350 LYS A C 1
ATOM 2858 O O . LYS A 1 350 ? 13.102 -28.719 -3.572 1 96.06 350 LYS A O 1
ATOM 2863 N N . ILE A 1 351 ? 11.438 -27.344 -3.258 1 96 351 ILE A N 1
ATOM 2864 C CA . ILE A 1 351 ? 10.523 -28.109 -4.094 1 96 351 ILE A CA 1
ATOM 2865 C C . ILE A 1 351 ? 10.93 -27.984 -5.559 1 96 351 ILE A C 1
ATOM 2867 O O . ILE A 1 351 ? 10.945 -28.969 -6.293 1 96 351 ILE A O 1
ATOM 2871 N N . TYR A 1 352 ? 11.266 -26.766 -5.977 1 97.75 352 TYR A N 1
ATOM 2872 C CA . TYR A 1 352 ? 11.672 -26.531 -7.355 1 97.75 352 TYR A CA 1
ATOM 2873 C C . TYR A 1 352 ? 12.922 -27.328 -7.703 1 97.75 352 TYR A C 1
ATOM 2875 O O . TYR A 1 352 ? 13.047 -27.844 -8.82 1 97.75 352 TYR A O 1
ATOM 2883 N N . GLN A 1 353 ? 13.797 -27.438 -6.77 1 96.81 353 GLN A N 1
ATOM 2884 C CA . GLN A 1 353 ? 15.031 -28.172 -7 1 96.81 353 GLN A CA 1
ATOM 2885 C C . GLN A 1 353 ? 14.75 -29.641 -7.293 1 96.81 353 GLN A C 1
ATOM 2887 O O . GLN A 1 353 ? 15.445 -30.266 -8.094 1 96.81 353 GLN A O 1
ATOM 2892 N N . ARG A 1 354 ? 13.789 -30.141 -6.734 1 94.75 354 ARG A N 1
ATOM 2893 C CA . ARG A 1 354 ? 13.422 -31.547 -6.934 1 94.75 354 ARG A CA 1
ATOM 2894 C C . ARG A 1 354 ? 12.641 -31.719 -8.227 1 94.75 354 ARG A C 1
ATOM 2896 O O . ARG A 1 354 ? 12.844 -32.688 -8.953 1 94.75 354 ARG A O 1
ATOM 2903 N N . ALA A 1 355 ? 11.805 -30.781 -8.516 1 95.12 355 ALA A N 1
ATOM 2904 C CA . ALA A 1 355 ? 10.852 -30.938 -9.609 1 95.12 355 ALA A CA 1
ATOM 2905 C C . ALA A 1 355 ? 11.43 -30.422 -10.922 1 95.12 355 ALA A C 1
ATOM 2907 O O . ALA A 1 355 ? 11.078 -30.922 -12 1 95.12 355 ALA A O 1
ATOM 2908 N N . LEU A 1 356 ? 12.273 -29.406 -10.812 1 96.38 356 LEU A N 1
ATOM 2909 C CA . LEU A 1 356 ? 12.664 -28.688 -12.016 1 96.38 356 LEU A CA 1
ATOM 2910 C C . LEU A 1 356 ? 14.18 -28.703 -12.195 1 96.38 356 LEU A C 1
ATOM 2912 O O . LEU A 1 356 ? 14.742 -27.781 -12.789 1 96.38 356 LEU A O 1
ATOM 2916 N N . SER A 1 357 ? 14.836 -29.703 -11.742 1 92.06 357 SER A N 1
ATOM 2917 C CA . SER A 1 357 ? 16.297 -29.781 -11.75 1 92.06 357 SER A CA 1
ATOM 2918 C C . SER A 1 357 ? 16.844 -29.734 -13.172 1 92.06 357 SER A C 1
ATOM 2920 O O . SER A 1 357 ? 17.953 -29.266 -13.406 1 92.06 357 SER A O 1
ATOM 2922 N N . ASP A 1 358 ? 16.047 -30.156 -14.172 1 90.56 358 ASP A N 1
ATOM 2923 C CA . ASP A 1 358 ? 16.547 -30.234 -15.547 1 90.56 358 ASP A CA 1
ATOM 2924 C C . ASP A 1 358 ? 16.078 -29.031 -16.375 1 90.56 358 ASP A C 1
ATOM 2926 O O . ASP A 1 358 ? 16.188 -29.031 -17.594 1 90.56 358 ASP A O 1
ATOM 2930 N N . PHE A 1 359 ? 15.477 -28.141 -15.656 1 94 359 PHE A N 1
ATOM 2931 C CA . PHE A 1 359 ? 15.023 -26.938 -16.359 1 94 359 PHE A CA 1
ATOM 2932 C C . PHE A 1 359 ? 16.156 -25.938 -16.5 1 94 359 PHE A C 1
ATOM 2934 O O . PHE A 1 359 ? 16.906 -25.688 -15.555 1 94 359 PHE A O 1
ATOM 2941 N N . MET B 1 1 ? 22.344 -7.699 -9.812 1 73.44 1 MET B N 1
ATOM 2942 C CA . MET B 1 1 ? 21.5 -8.43 -8.875 1 73.44 1 MET B CA 1
ATOM 2943 C C . MET B 1 1 ? 20.766 -7.477 -7.941 1 73.44 1 MET B C 1
ATOM 2945 O O . MET B 1 1 ? 21.344 -6.496 -7.469 1 73.44 1 MET B O 1
ATOM 2949 N N . SER B 1 2 ? 19.516 -7.715 -7.695 1 71.06 2 SER B N 1
ATOM 2950 C CA . SER B 1 2 ? 18.609 -6.734 -7.121 1 71.06 2 SER B CA 1
ATOM 2951 C C . SER B 1 2 ? 18.906 -6.5 -5.645 1 71.06 2 SER B C 1
ATOM 2953 O O . SER B 1 2 ? 18.625 -5.422 -5.113 1 71.06 2 SER B O 1
ATOM 2955 N N . HIS B 1 3 ? 19.625 -7.391 -4.934 1 76.06 3 HIS B N 1
ATOM 2956 C CA . HIS B 1 3 ? 19.719 -7.25 -3.484 1 76.06 3 HIS B CA 1
ATOM 2957 C C . HIS B 1 3 ? 21.172 -7.301 -3.02 1 76.06 3 HIS B C 1
ATOM 2959 O O . HIS B 1 3 ? 21.453 -7.695 -1.885 1 76.06 3 HIS B O 1
ATOM 2965 N N . THR B 1 4 ? 22.062 -6.762 -3.818 1 78.69 4 THR B N 1
ATOM 2966 C CA . THR B 1 4 ? 23.484 -6.691 -3.461 1 78.69 4 THR B CA 1
ATOM 2967 C C . THR B 1 4 ? 23.75 -5.484 -2.566 1 78.69 4 THR B C 1
ATOM 2969 O O . THR B 1 4 ? 22.953 -4.551 -2.512 1 78.69 4 THR B O 1
ATOM 2972 N N . ALA B 1 5 ? 24.906 -5.531 -1.895 1 78.94 5 ALA B N 1
ATOM 2973 C CA . ALA B 1 5 ? 25.328 -4.406 -1.069 1 78.94 5 ALA B CA 1
ATOM 2974 C C . ALA B 1 5 ? 25.484 -3.141 -1.906 1 78.94 5 ALA B C 1
ATOM 2976 O O . ALA B 1 5 ? 25.188 -2.039 -1.435 1 78.94 5 ALA B O 1
ATOM 2977 N N . ARG B 1 6 ? 25.922 -3.396 -3.035 1 81.12 6 ARG B N 1
ATOM 2978 C CA . ARG B 1 6 ? 26.094 -2.27 -3.947 1 81.12 6 ARG B CA 1
ATOM 2979 C C . ARG B 1 6 ? 24.766 -1.604 -4.262 1 81.12 6 ARG B C 1
ATOM 2981 O O . ARG B 1 6 ? 24.641 -0.377 -4.219 1 81.12 6 ARG B O 1
ATOM 2988 N N . ARG B 1 7 ? 23.797 -2.398 -4.582 1 80.81 7 ARG B N 1
ATOM 2989 C CA . ARG B 1 7 ? 22.484 -1.85 -4.914 1 80.81 7 ARG B CA 1
ATOM 2990 C C . ARG B 1 7 ? 21.859 -1.138 -3.713 1 80.81 7 ARG B C 1
ATOM 2992 O O . ARG B 1 7 ? 21.172 -0.127 -3.869 1 80.81 7 ARG B O 1
ATOM 2999 N N . PHE B 1 8 ? 22.094 -1.653 -2.543 1 80.25 8 PHE B N 1
ATOM 3000 C CA . PHE B 1 8 ? 21.609 -0.998 -1.332 1 80.25 8 PHE B CA 1
ATOM 3001 C C . PHE B 1 8 ? 22.234 0.389 -1.188 1 80.25 8 PHE B C 1
ATOM 3003 O O . PHE B 1 8 ? 21.531 1.36 -0.906 1 80.25 8 PHE B O 1
ATOM 3010 N N . ALA B 1 9 ? 23.531 0.481 -1.376 1 80.88 9 ALA B N 1
ATOM 3011 C CA . ALA B 1 9 ? 24.234 1.758 -1.259 1 80.88 9 ALA B CA 1
ATOM 3012 C C . ALA B 1 9 ? 23.734 2.756 -2.301 1 80.88 9 ALA B C 1
ATOM 3014 O O . ALA B 1 9 ? 23.609 3.949 -2.016 1 80.88 9 ALA B O 1
ATOM 3015 N N . GLU B 1 10 ? 23.406 2.221 -3.379 1 80.19 10 GLU B N 1
ATOM 3016 C CA . GLU B 1 10 ? 23.031 3.078 -4.5 1 80.19 10 GLU B CA 1
ATOM 3017 C C . GLU B 1 10 ? 21.578 3.549 -4.371 1 80.19 10 GLU B C 1
ATOM 3019 O O . GLU B 1 10 ? 21.266 4.684 -4.727 1 80.19 10 GLU B O 1
ATOM 3024 N N . GLN B 1 11 ? 20.734 2.67 -3.873 1 79.62 11 GLN B N 1
ATOM 3025 C CA . GLN B 1 11 ? 19.312 2.984 -3.99 1 79.62 11 GLN B CA 1
ATOM 3026 C C . GLN B 1 11 ? 18.688 3.201 -2.619 1 79.62 11 GLN B C 1
ATOM 3028 O O . GLN B 1 11 ? 17.797 4.051 -2.461 1 79.62 11 GLN B O 1
ATOM 3033 N N . ALA B 1 12 ? 19.141 2.48 -1.61 1 81.5 12 ALA B N 1
ATOM 3034 C CA . ALA B 1 12 ? 18.438 2.498 -0.326 1 81.5 12 ALA B CA 1
ATOM 3035 C C . ALA B 1 12 ? 19.031 3.555 0.603 1 81.5 12 ALA B C 1
ATOM 3037 O O . ALA B 1 12 ? 18.297 4.219 1.343 1 81.5 12 ALA B O 1
ATOM 3038 N N . ILE B 1 13 ? 20.328 3.77 0.533 1 83.62 13 ILE B N 1
ATOM 3039 C CA . ILE B 1 13 ? 20.984 4.707 1.442 1 83.62 13 ILE B CA 1
ATOM 3040 C C . ILE B 1 13 ? 20.469 6.121 1.173 1 83.62 13 ILE B C 1
ATOM 3042 O O . ILE B 1 13 ? 20.125 6.852 2.104 1 83.62 13 ILE B O 1
ATOM 3046 N N . PRO B 1 14 ? 20.406 6.488 -0.079 1 83.19 14 PRO B N 1
ATOM 3047 C CA . PRO B 1 14 ? 19.875 7.836 -0.327 1 83.19 14 PRO B CA 1
ATOM 3048 C C . PRO B 1 14 ? 18.484 8.039 0.241 1 83.19 14 PRO B C 1
ATOM 3050 O O . PRO B 1 14 ? 18.156 9.125 0.735 1 83.19 14 PRO B O 1
ATOM 3053 N N . VAL B 1 15 ? 17.672 7.059 0.183 1 86.12 15 VAL B N 1
ATOM 3054 C CA . VAL B 1 15 ? 16.328 7.145 0.734 1 86.12 15 VAL B CA 1
ATOM 3055 C C . VAL B 1 15 ? 16.391 7.246 2.256 1 86.12 15 VAL B C 1
ATOM 3057 O O . VAL B 1 15 ? 15.68 8.047 2.865 1 86.12 15 VAL B O 1
ATOM 3060 N N . GLY B 1 16 ? 17.25 6.426 2.838 1 86.69 16 GLY B N 1
ATOM 3061 C CA . GLY B 1 16 ? 17.469 6.523 4.273 1 86.69 16 GLY B CA 1
ATOM 3062 C C . GLY B 1 16 ? 17.938 7.895 4.711 1 86.69 16 GLY B C 1
ATOM 3063 O O . GLY B 1 16 ? 17.453 8.438 5.707 1 86.69 16 GLY B O 1
ATOM 3064 N N . GLN B 1 17 ? 18.812 8.438 3.953 1 86.75 17 GLN B N 1
ATOM 3065 C CA . GLN B 1 17 ? 19.359 9.766 4.25 1 86.75 17 GLN B CA 1
ATOM 3066 C C . GLN B 1 17 ? 18.297 10.844 4.082 1 86.75 17 GLN B C 1
ATOM 3068 O O . GLN B 1 17 ? 18.25 11.812 4.844 1 86.75 17 GLN B O 1
ATOM 3073 N N . PHE B 1 18 ? 17.516 10.656 3.127 1 89.75 18 PHE B N 1
ATOM 3074 C CA . PHE B 1 18 ? 16.391 11.555 2.902 1 89.75 18 PHE B CA 1
ATOM 3075 C C . PHE B 1 18 ? 15.484 11.602 4.125 1 89.75 18 PHE B C 1
ATOM 3077 O O . PHE B 1 18 ? 15.195 12.68 4.652 1 89.75 18 PHE B O 1
ATOM 3084 N N . PHE B 1 19 ? 15.141 10.508 4.664 1 91.81 19 PHE B N 1
ATOM 3085 C CA . PHE B 1 19 ? 14.242 10.438 5.812 1 91.81 19 PHE B CA 1
ATOM 3086 C C . PHE B 1 19 ? 14.945 10.93 7.074 1 91.81 19 PHE B C 1
ATOM 3088 O O . PHE B 1 19 ? 14.312 11.523 7.953 1 91.81 19 PHE B O 1
ATOM 3095 N N . LYS B 1 20 ? 16.188 10.648 7.18 1 89.25 20 LYS B N 1
ATOM 3096 C CA . LYS B 1 20 ? 16.969 11.188 8.297 1 89.25 20 LYS B CA 1
ATOM 3097 C C . LYS B 1 20 ? 16.922 12.719 8.305 1 89.25 20 LYS B C 1
ATOM 3099 O O . LYS B 1 20 ? 16.719 13.328 9.359 1 89.25 20 LYS B O 1
ATOM 3104 N N . THR B 1 21 ? 17.078 13.234 7.188 1 86.62 21 THR B N 1
ATOM 3105 C CA . THR B 1 21 ? 17.062 14.688 7.066 1 86.62 21 THR B CA 1
ATOM 3106 C C . THR B 1 21 ? 15.688 15.234 7.441 1 86.62 21 THR B C 1
ATOM 3108 O O . THR B 1 21 ? 15.594 16.25 8.141 1 86.62 21 THR B O 1
ATOM 3111 N N . ILE B 1 22 ? 14.695 14.578 7.039 1 89.81 22 ILE B N 1
ATOM 3112 C CA . ILE B 1 22 ? 13.336 15.008 7.355 1 89.81 22 ILE B CA 1
ATOM 3113 C C . ILE B 1 22 ? 13.102 14.922 8.859 1 89.81 22 ILE B C 1
ATOM 3115 O O . ILE B 1 22 ? 12.586 15.852 9.469 1 89.81 22 ILE B O 1
ATOM 3119 N N . ALA B 1 23 ? 13.477 13.82 9.445 1 88.88 23 ALA B N 1
ATOM 3120 C CA . ALA B 1 23 ? 13.273 13.609 10.875 1 88.88 23 ALA B CA 1
ATOM 3121 C C . ALA B 1 23 ? 13.984 14.672 11.695 1 88.88 23 ALA B C 1
ATOM 3123 O O . ALA B 1 23 ? 13.414 15.227 12.633 1 88.88 23 ALA B O 1
ATOM 3124 N N . ASN B 1 24 ? 15.156 14.914 11.297 1 83.19 24 ASN B N 1
ATOM 3125 C CA . ASN B 1 24 ? 15.922 15.953 11.984 1 83.19 24 ASN B CA 1
ATOM 3126 C C . ASN B 1 24 ? 15.32 17.328 11.766 1 83.19 24 ASN B C 1
ATOM 3128 O O . ASN B 1 24 ? 15.344 18.172 12.664 1 83.19 24 ASN B O 1
ATOM 3132 N N . GLY B 1 25 ? 14.844 17.516 10.578 1 82.44 25 GLY B N 1
ATOM 3133 C CA . GLY B 1 25 ? 14.219 18.797 10.266 1 82.44 25 GLY B CA 1
ATOM 3134 C C . GLY B 1 25 ? 13 19.094 11.125 1 82.44 25 GLY B C 1
ATOM 3135 O O . GLY B 1 25 ? 12.742 20.25 11.461 1 82.44 25 GLY B O 1
ATOM 3136 N N . TYR B 1 26 ? 12.289 18.094 11.523 1 85.38 26 TYR B N 1
ATOM 3137 C CA . TYR B 1 26 ? 11.133 18.297 12.391 1 85.38 26 TYR B CA 1
ATOM 3138 C C . TYR B 1 26 ? 11.562 18.844 13.75 1 85.38 26 TYR B C 1
ATOM 3140 O O . TYR B 1 26 ? 10.859 19.656 14.344 1 85.38 26 TYR B O 1
ATOM 3148 N N . TYR B 1 27 ? 12.633 18.344 14.172 1 78.56 27 TYR B N 1
ATOM 3149 C CA . TYR B 1 27 ? 13.141 18.828 15.453 1 78.56 27 TYR B CA 1
ATOM 3150 C C . TYR B 1 27 ? 13.516 20.312 15.367 1 78.56 27 TYR B C 1
ATOM 3152 O O . TYR B 1 27 ? 13.195 21.094 16.266 1 78.56 27 TYR B O 1
ATOM 3160 N N . TRP B 1 28 ? 14.031 20.609 14.352 1 75.31 28 TRP B N 1
ATOM 3161 C CA . TRP B 1 28 ? 14.469 21.984 14.172 1 75.31 28 TRP B CA 1
ATOM 3162 C C . TRP B 1 28 ? 13.273 22.906 13.945 1 75.31 28 TRP B C 1
ATOM 3164 O O . TRP B 1 28 ? 13.25 24.031 14.43 1 75.31 28 TRP B O 1
ATOM 3174 N N . ALA B 1 29 ? 12.32 22.391 13.273 1 77.69 29 ALA B N 1
ATOM 3175 C CA . ALA B 1 29 ? 11.18 23.219 12.883 1 77.69 29 ALA B CA 1
ATOM 3176 C C . ALA B 1 29 ? 10.219 23.422 14.047 1 77.69 29 ALA B C 1
ATOM 3178 O O . ALA B 1 29 ? 9.617 24.5 14.18 1 77.69 29 ALA B O 1
ATOM 3179 N N . TYR B 1 30 ? 10.148 22.406 14.945 1 79.06 30 TYR B N 1
ATOM 3180 C CA . TYR B 1 30 ? 9.023 22.469 15.875 1 79.06 30 TYR B CA 1
ATOM 3181 C C . TYR B 1 30 ? 9.508 22.453 17.312 1 79.06 30 TYR B C 1
ATOM 3183 O O . TYR B 1 30 ? 8.75 22.766 18.234 1 79.06 30 TYR B O 1
ATOM 3191 N N . GLU B 1 31 ? 10.773 22.016 17.516 1 69.88 31 GLU B N 1
ATOM 3192 C CA . GLU B 1 31 ? 11.258 22.016 18.891 1 69.88 31 GLU B CA 1
ATOM 3193 C C . GLU B 1 31 ? 11.477 23.438 19.406 1 69.88 31 GLU B C 1
ATOM 3195 O O . GLU B 1 31 ? 12.141 24.234 18.75 1 69.88 31 GLU B O 1
ATOM 3200 N N . TYR B 1 32 ? 10.82 23.484 20.625 1 58 32 TYR B N 1
ATOM 3201 C CA . TYR B 1 32 ? 10.898 24.781 21.297 1 58 32 TYR B CA 1
ATOM 3202 C C . TYR B 1 32 ? 12.055 24.797 22.297 1 58 32 TYR B C 1
ATOM 3204 O O . TYR B 1 32 ? 12.398 23.781 22.875 1 58 32 TYR B O 1
ATOM 3212 N N . GLY B 1 33 ? 12.852 25.812 22.312 1 53.5 33 GLY B N 1
ATOM 3213 C CA . GLY B 1 33 ? 13.852 26.031 23.359 1 53.5 33 GLY B CA 1
ATOM 3214 C C . GLY B 1 33 ? 15.258 25.703 22.906 1 53.5 33 GLY B C 1
ATOM 3215 O O . GLY B 1 33 ? 16.203 25.844 23.672 1 53.5 33 GLY B O 1
ATOM 3216 N N . ARG B 1 34 ? 15.289 24.984 21.781 1 50.03 34 ARG B N 1
ATOM 3217 C CA . ARG B 1 34 ? 16.656 24.656 21.391 1 50.03 34 ARG B CA 1
ATOM 3218 C C . ARG B 1 34 ? 17.516 25.906 21.281 1 50.03 34 ARG B C 1
ATOM 3220 O O . ARG B 1 34 ? 18.734 25.828 21.172 1 50.03 34 ARG B O 1
ATOM 3227 N N . ASP B 1 35 ? 17.141 26.875 20.75 1 44.31 35 ASP B N 1
ATOM 3228 C CA . ASP B 1 35 ? 18.094 27.984 20.719 1 44.31 35 ASP B CA 1
ATOM 3229 C C . ASP B 1 35 ? 18.859 28.078 22.016 1 44.31 35 ASP B C 1
ATOM 3231 O O . ASP B 1 35 ? 19.875 28.781 22.094 1 44.31 35 ASP B O 1
ATOM 3235 N N . GLN B 1 36 ? 18.266 27.688 23.109 1 39.5 36 GLN B N 1
ATOM 3236 C CA . GLN B 1 36 ? 19.047 27.984 24.297 1 39.5 36 GLN B CA 1
ATOM 3237 C C . GLN B 1 36 ? 20.391 27.266 24.266 1 39.5 36 GLN B C 1
ATOM 3239 O O . GLN B 1 36 ? 21.391 27.766 24.812 1 39.5 36 GLN B O 1
ATOM 3244 N N . ASN B 1 37 ? 20.516 26.016 23.859 1 35.16 37 ASN B N 1
ATOM 3245 C CA . ASN B 1 37 ? 21.875 25.453 23.906 1 35.16 37 ASN B CA 1
ATOM 3246 C C . ASN B 1 37 ? 22.625 25.688 22.594 1 35.16 37 ASN B C 1
ATOM 3248 O O . ASN B 1 37 ? 23.672 25.094 22.359 1 35.16 37 ASN B O 1
ATOM 3252 N N . MET B 1 38 ? 22.047 26.031 21.453 1 35.94 38 MET B N 1
ATOM 3253 C CA . MET B 1 38 ? 22.969 26.375 20.391 1 35.94 38 MET B CA 1
ATOM 3254 C C . MET B 1 38 ? 23.734 27.656 20.719 1 35.94 38 MET B C 1
ATOM 3256 O O . MET B 1 38 ? 23.281 28.453 21.547 1 35.94 38 MET B O 1
ATOM 3260 N N . GLY B 1 39 ? 25.062 27.781 20.438 1 32.16 39 GLY B N 1
ATOM 3261 C CA . GLY B 1 39 ? 26.031 28.844 20.625 1 32.16 39 GLY B CA 1
ATOM 3262 C C . GLY B 1 39 ? 25.5 30.219 20.297 1 32.16 39 GLY B C 1
ATOM 3263 O O . GLY B 1 39 ? 26.25 31.125 19.922 1 32.16 39 GLY B O 1
ATOM 3264 N N . LEU B 1 40 ? 24.297 30.406 19.859 1 31.78 40 LEU B N 1
ATOM 3265 C CA . LEU B 1 40 ? 24.094 31.844 19.781 1 31.78 40 LEU B CA 1
ATOM 3266 C C . LEU B 1 40 ? 24.547 32.531 21.078 1 31.78 40 LEU B C 1
ATOM 3268 O O . LEU B 1 40 ? 24.641 31.875 22.125 1 31.78 40 LEU B O 1
ATOM 3272 N N . ASP B 1 41 ? 24.828 33.969 21.047 1 31.36 41 ASP B N 1
ATOM 3273 C CA . ASP B 1 41 ? 25.469 34.75 22.109 1 31.36 41 ASP B CA 1
ATOM 3274 C C . ASP B 1 41 ? 24.859 34.375 23.469 1 31.36 41 ASP B C 1
ATOM 3276 O O . ASP B 1 41 ? 23.75 33.875 23.547 1 31.36 41 ASP B O 1
ATOM 3280 N N . ASN B 1 42 ? 25.625 34.625 24.625 1 31.19 42 ASN B N 1
ATOM 3281 C CA . ASN B 1 42 ? 25.531 34.594 26.078 1 31.19 42 ASN B CA 1
ATOM 3282 C C . ASN B 1 42 ? 24.156 35 26.562 1 31.19 42 ASN B C 1
ATOM 3284 O O . ASN B 1 42 ? 24 35.438 27.719 1 31.19 42 ASN B O 1
ATOM 3288 N N . SER B 1 43 ? 23.453 35.75 25.719 1 31.03 43 SER B N 1
ATOM 3289 C CA . SER B 1 43 ? 22.328 36.312 26.453 1 31.03 43 SER B CA 1
ATOM 3290 C C . SER B 1 43 ? 21.422 35.219 26.984 1 31.03 43 SER B C 1
ATOM 3292 O O . SER B 1 43 ? 21.141 34.219 26.297 1 31.03 43 SER B O 1
ATOM 3294 N N . VAL B 1 44 ? 21.328 35.156 28.344 1 30.2 44 VAL B N 1
ATOM 3295 C CA . VAL B 1 44 ? 20.641 34.375 29.344 1 30.2 44 VAL B CA 1
ATOM 3296 C C . VAL B 1 44 ? 19.219 34.062 28.875 1 30.2 44 VAL B C 1
ATOM 3298 O O . VAL B 1 44 ? 18.453 34.969 28.547 1 30.2 44 VAL B O 1
ATOM 3301 N N . ALA B 1 45 ? 19.047 33.062 28.047 1 36.19 45 ALA B N 1
ATOM 3302 C CA . ALA B 1 45 ? 17.641 32.688 28.156 1 36.19 45 ALA B CA 1
ATOM 3303 C C . ALA B 1 45 ? 17.031 33.125 29.484 1 36.19 45 ALA B C 1
ATOM 3305 O O . ALA B 1 45 ? 17.719 33.094 30.516 1 36.19 45 ALA B O 1
ATOM 3306 N N . PRO B 1 46 ? 16.219 34.125 29.578 1 32.66 46 PRO B N 1
ATOM 3307 C CA . PRO B 1 46 ? 15.859 34.281 31 1 32.66 46 PRO B CA 1
ATOM 3308 C C . PRO B 1 46 ? 15.844 32.938 31.734 1 32.66 46 PRO B C 1
ATOM 3310 O O . PRO B 1 46 ? 15.477 31.922 31.156 1 32.66 46 PRO B O 1
ATOM 3313 N N . SER B 1 47 ? 16.906 32.688 32.562 1 33.38 47 SER B N 1
ATOM 3314 C CA . SER B 1 47 ? 16.984 31.641 33.594 1 33.38 47 SER B CA 1
ATOM 3315 C C . SER B 1 47 ? 15.609 31.297 34.156 1 33.38 47 SER B C 1
ATOM 3317 O O . SER B 1 47 ? 15.5 30.688 35.219 1 33.38 47 SER B O 1
ATOM 3319 N N . SER B 1 48 ? 14.664 32.219 33.875 1 33.16 48 SER B N 1
ATOM 3320 C CA . SER B 1 48 ? 13.484 31.875 34.656 1 33.16 48 SER B CA 1
ATOM 3321 C C . SER B 1 48 ? 12.969 30.484 34.25 1 33.16 48 SER B C 1
ATOM 3323 O O . SER B 1 48 ? 12.828 30.188 33.062 1 33.16 48 SER B O 1
ATOM 3325 N N . GLU B 1 49 ? 13.203 29.469 35.062 1 34.91 49 GLU B N 1
ATOM 3326 C CA . GLU B 1 49 ? 12.5 28.188 35.094 1 34.91 49 GLU B CA 1
ATOM 3327 C C . GLU B 1 49 ? 11.141 28.281 34.406 1 34.91 49 GLU B C 1
ATOM 3329 O O . GLU B 1 49 ? 10.2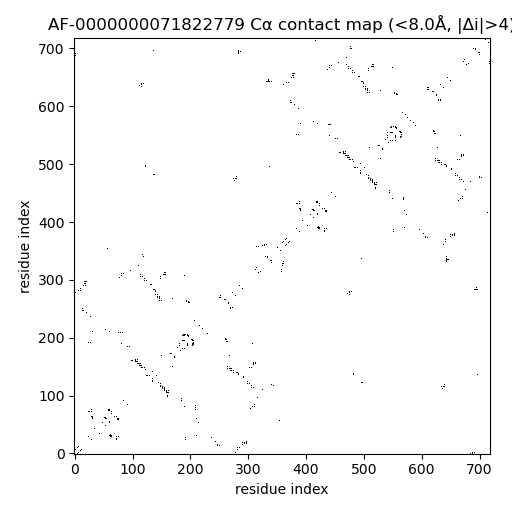11 28.891 34.938 1 34.91 49 GLU B O 1
ATOM 3334 N N . ILE B 1 50 ? 11.102 28.594 33.156 1 39.5 50 ILE B N 1
ATOM 3335 C CA . ILE B 1 50 ? 9.766 28.359 32.625 1 39.5 50 ILE B CA 1
ATOM 3336 C C . ILE B 1 50 ? 9.156 27.109 33.25 1 39.5 50 ILE B C 1
ATOM 3338 O O . ILE B 1 50 ? 9.703 26.016 33.125 1 39.5 50 ILE B O 1
ATOM 3342 N N . ASP B 1 51 ? 8.531 27.125 34.312 1 40.25 51 ASP B N 1
ATOM 3343 C CA . ASP B 1 51 ? 7.828 26.016 34.938 1 40.25 51 ASP B CA 1
ATOM 3344 C C . ASP B 1 51 ? 7.199 25.094 33.906 1 40.25 51 ASP B C 1
ATOM 3346 O O . ASP B 1 51 ? 6.336 25.516 33.125 1 40.25 51 ASP B O 1
ATOM 3350 N N . SER B 1 52 ? 7.906 24.078 33.438 1 46.59 52 SER B N 1
ATOM 3351 C CA . SER B 1 52 ? 7.617 23 32.531 1 46.59 52 SER B CA 1
ATOM 3352 C C . SER B 1 52 ? 6.117 22.734 32.438 1 46.59 52 SER B C 1
ATOM 3354 O O . SER B 1 52 ? 5.605 22.422 31.344 1 46.59 52 SER B O 1
ATOM 3356 N N . ASP B 1 53 ? 5.438 22.641 33.625 1 47.03 53 ASP B N 1
ATOM 3357 C CA . ASP B 1 53 ? 4.012 22.359 33.719 1 47.03 53 ASP B CA 1
ATOM 3358 C C . ASP B 1 53 ? 3.18 23.484 33.125 1 47.03 53 ASP B C 1
ATOM 3360 O O . ASP B 1 53 ? 1.998 23.297 32.844 1 47.03 53 ASP B O 1
ATOM 3364 N N . GLU B 1 54 ? 3.822 24.656 32.906 1 55.59 54 GLU B N 1
ATOM 3365 C CA . GLU B 1 54 ? 3.09 25.891 32.594 1 55.59 54 GLU B CA 1
ATOM 3366 C C . GLU B 1 54 ? 3.057 26.156 31.094 1 55.59 54 GLU B C 1
ATOM 3368 O O . GLU B 1 54 ? 2.303 27.016 30.625 1 55.59 54 GLU B O 1
ATOM 3373 N N . GLN B 1 55 ? 3.729 25.25 30.328 1 68.88 55 GLN B N 1
ATOM 3374 C CA . GLN B 1 55 ? 3.672 25.641 28.922 1 68.88 55 GLN B CA 1
ATOM 3375 C C . GLN B 1 55 ? 2.635 24.828 28.156 1 68.88 55 GLN B C 1
ATOM 3377 O O . GLN B 1 55 ? 2.986 23.891 27.438 1 68.88 55 GLN B O 1
ATOM 3382 N N . SER B 1 56 ? 1.394 24.984 28.578 1 78.06 56 SER B N 1
ATOM 3383 C CA . SER B 1 56 ? 0.307 24.25 27.953 1 78.06 56 SER B CA 1
ATOM 3384 C C . SER B 1 56 ? -0.707 25.188 27.312 1 78.06 56 SER B C 1
ATOM 3386 O O . SER B 1 56 ? -1.085 26.203 27.906 1 78.06 56 SER B O 1
ATOM 3388 N N . VAL B 1 57 ? -0.964 25.078 26.047 1 82.56 57 VAL B N 1
ATOM 3389 C CA . VAL B 1 57 ? -2.029 25.75 25.312 1 82.56 57 VAL B CA 1
ATOM 3390 C C . VAL B 1 57 ? -2.979 24.719 24.719 1 82.56 57 VAL B C 1
ATOM 3392 O O . VAL B 1 57 ? -2.537 23.734 24.109 1 82.56 57 VAL B O 1
ATOM 3395 N N . TRP B 1 58 ? -4.305 24.891 24.984 1 89.31 58 TRP B N 1
ATOM 3396 C CA . TRP B 1 58 ? -5.348 24.016 24.469 1 89.31 58 TRP B CA 1
ATOM 3397 C C . TRP B 1 58 ? -5.117 22.578 24.906 1 89.31 58 TRP B C 1
ATOM 3399 O O . TRP B 1 58 ? -5.398 21.641 24.172 1 89.31 58 TRP B O 1
ATOM 3409 N N . GLY B 1 59 ? -4.41 22.344 26.047 1 86.56 59 GLY B N 1
ATOM 3410 C CA . GLY B 1 59 ? -4.148 21.016 26.594 1 86.56 59 GLY B CA 1
ATOM 3411 C C . GLY B 1 59 ? -2.916 20.359 26 1 86.56 59 GLY B C 1
ATOM 3412 O O . GLY B 1 59 ? -2.643 19.188 26.266 1 86.56 59 GLY B O 1
ATOM 3413 N N . LEU B 1 60 ? -2.242 21.094 25.141 1 87.75 60 LEU B N 1
ATOM 3414 C CA . LEU B 1 60 ? -1.007 20.594 24.547 1 87.75 60 LEU B CA 1
ATOM 3415 C C . LEU B 1 60 ? 0.186 20.875 25.453 1 87.75 60 LEU B C 1
ATOM 3417 O O . LEU B 1 60 ? 0.296 21.969 26.016 1 87.75 60 LEU B O 1
ATOM 3421 N N . ASN B 1 61 ? 0.966 19.797 25.578 1 82.62 61 ASN B N 1
ATOM 3422 C CA . ASN B 1 61 ? 2.223 20 26.297 1 82.62 61 ASN B CA 1
ATOM 3423 C C . ASN B 1 61 ? 3.312 20.547 25.375 1 82.62 61 ASN B C 1
ATOM 3425 O O . ASN B 1 61 ? 3.865 19.812 24.562 1 82.62 61 ASN B O 1
ATOM 3429 N N . LEU B 1 62 ? 3.711 21.734 25.531 1 80.5 62 LEU B N 1
ATOM 3430 C CA . LEU B 1 62 ? 4.633 22.406 24.625 1 80.5 62 LEU B CA 1
ATOM 3431 C C . LEU B 1 62 ? 6.008 22.562 25.266 1 80.5 62 LEU B C 1
ATOM 3433 O O . LEU B 1 62 ? 6.773 23.453 24.875 1 80.5 62 LEU B O 1
ATOM 3437 N N . ALA B 1 63 ? 6.18 21.719 26.344 1 73.44 63 ALA B N 1
ATOM 3438 C CA . ALA B 1 63 ? 7.512 21.688 26.953 1 73.44 63 ALA B CA 1
ATOM 3439 C C . ALA B 1 63 ? 8.539 21.141 25.969 1 73.44 63 ALA B C 1
ATOM 3441 O O . ALA B 1 63 ? 8.18 20.578 24.922 1 73.44 63 ALA B O 1
ATOM 3442 N N . GLU B 1 64 ? 9.781 21.391 26.312 1 70.44 64 GLU B N 1
ATOM 3443 C CA . GLU B 1 64 ? 10.875 20.969 25.438 1 70.44 64 GLU B CA 1
ATOM 3444 C C . GLU B 1 64 ? 10.844 19.469 25.172 1 70.44 64 GLU B C 1
ATOM 3446 O O . GLU B 1 64 ? 10.547 18.688 26.078 1 70.44 64 GLU B O 1
ATOM 3451 N N . ALA B 1 65 ? 10.938 19.156 23.859 1 60.53 65 ALA B N 1
ATOM 3452 C CA . ALA B 1 65 ? 11.078 17.75 23.5 1 60.53 65 ALA B CA 1
ATOM 3453 C C . ALA B 1 65 ? 12.445 17.219 23.906 1 60.53 65 ALA B C 1
ATOM 3455 O O . ALA B 1 65 ? 13.461 17.891 23.734 1 60.53 65 ALA B O 1
ATOM 3456 N N . SER B 1 66 ? 12.609 16.469 25.078 1 54.56 66 SER B N 1
ATOM 3457 C CA . SER B 1 66 ? 13.859 16.062 25.688 1 54.56 66 SER B CA 1
ATOM 3458 C C . SER B 1 66 ? 14.742 15.297 24.703 1 54.56 66 SER B C 1
ATOM 3460 O O . SER B 1 66 ? 15.969 15.32 24.812 1 54.56 66 SER B O 1
ATOM 3462 N N . ASN B 1 67 ? 14.18 14.391 24.047 1 54.97 67 ASN B N 1
ATOM 3463 C CA . ASN B 1 67 ? 15.062 13.562 23.234 1 54.97 67 ASN B CA 1
ATOM 3464 C C . ASN B 1 67 ? 14.5 13.375 21.828 1 54.97 67 ASN B C 1
ATOM 3466 O O . ASN B 1 67 ? 13.312 13.586 21.594 1 54.97 67 ASN B O 1
ATOM 3470 N N . ASP B 1 68 ? 15.406 13.484 20.891 1 50.84 68 ASP B N 1
ATOM 3471 C CA . ASP B 1 68 ? 15.141 13.203 19.484 1 50.84 68 ASP B CA 1
ATOM 3472 C C . ASP B 1 68 ? 14.078 12.117 19.344 1 50.84 68 ASP B C 1
ATOM 3474 O O . ASP B 1 68 ? 13.516 11.938 18.25 1 50.84 68 ASP B O 1
ATOM 3478 N N . SER B 1 69 ? 13.945 11.438 20.453 1 57.16 69 SER B N 1
ATOM 3479 C CA . SER B 1 69 ? 13.102 10.25 20.359 1 57.16 69 SER B CA 1
ATOM 3480 C C . SER B 1 69 ? 11.656 10.578 20.703 1 57.16 69 SER B C 1
ATOM 3482 O O . SER B 1 69 ? 10.773 9.719 20.578 1 57.16 69 SER B O 1
ATOM 3484 N N . ASP B 1 70 ? 11.477 11.852 20.75 1 78.06 70 ASP B N 1
ATOM 3485 C CA . ASP B 1 70 ? 10.148 12.055 21.312 1 78.06 70 ASP B CA 1
ATOM 3486 C C . ASP B 1 70 ? 9.156 12.469 20.219 1 78.06 70 ASP B C 1
ATOM 3488 O O . ASP B 1 70 ? 8.82 13.648 20.109 1 78.06 70 ASP B O 1
ATOM 3492 N N . VAL B 1 71 ? 8.664 11.539 19.5 1 85.38 71 VAL B N 1
ATOM 3493 C CA . VAL B 1 71 ? 7.723 11.711 18.391 1 85.38 71 VAL B CA 1
ATOM 3494 C C . VAL B 1 71 ? 6.422 12.312 18.906 1 85.38 71 VAL B C 1
ATOM 3496 O O . VAL B 1 71 ? 5.855 13.211 18.281 1 85.38 71 VAL B O 1
ATOM 3499 N N . GLU B 1 72 ? 6.016 12 20.109 1 86.5 72 GLU B N 1
ATOM 3500 C CA . GLU B 1 72 ? 4.738 12.461 20.641 1 86.5 72 GLU B CA 1
ATOM 3501 C C . GLU B 1 72 ? 4.793 13.945 21.016 1 86.5 72 GLU B C 1
ATOM 3503 O O . GLU B 1 72 ? 3.832 14.68 20.781 1 86.5 72 GLU B O 1
ATOM 3508 N N . ARG B 1 73 ? 5.832 14.344 21.531 1 85.19 73 ARG B N 1
ATOM 3509 C CA . ARG B 1 73 ? 5.992 15.766 21.859 1 85.19 73 ARG B CA 1
ATOM 3510 C C . ARG B 1 73 ? 6.008 16.609 20.594 1 85.19 73 ARG B C 1
ATOM 3512 O O . ARG B 1 73 ? 5.422 17.703 20.562 1 85.19 73 ARG B O 1
ATOM 3519 N N . LEU B 1 74 ? 6.703 16.172 19.609 1 87.75 74 LEU B N 1
ATOM 3520 C CA . LEU B 1 74 ? 6.758 16.906 18.344 1 87.75 74 LEU B CA 1
ATOM 3521 C C . LEU B 1 74 ? 5.371 17 17.719 1 87.75 74 LEU B C 1
ATOM 3523 O O . LEU B 1 74 ? 5.039 18.016 17.109 1 87.75 74 LEU B O 1
ATOM 3527 N N . LYS B 1 75 ? 4.621 15.992 17.859 1 91.25 75 LYS B N 1
ATOM 3528 C CA . LYS B 1 75 ? 3.256 16.016 17.344 1 91.25 75 LYS B CA 1
ATOM 3529 C C . LYS B 1 75 ? 2.443 17.125 18 1 91.25 75 LYS B C 1
ATOM 3531 O O . LYS B 1 75 ? 1.664 17.812 17.328 1 91.25 75 LYS B O 1
ATOM 3536 N N . GLU B 1 76 ? 2.645 17.297 19.266 1 88.88 76 GLU B N 1
ATOM 3537 C CA . GLU B 1 76 ? 1.948 18.359 19.969 1 88.88 76 GLU B CA 1
ATOM 3538 C C . GLU B 1 76 ? 2.361 19.734 19.453 1 88.88 76 GLU B C 1
ATOM 3540 O O . GLU B 1 76 ? 1.517 20.609 19.266 1 88.88 76 GLU B O 1
ATOM 3545 N N . HIS B 1 77 ? 3.604 19.844 19.203 1 85.25 77 HIS B N 1
ATOM 3546 C CA . HIS B 1 77 ? 4.098 21.109 18.672 1 85.25 77 HIS B CA 1
ATOM 3547 C C . HIS B 1 77 ? 3.58 21.344 17.25 1 85.25 77 HIS B C 1
ATOM 3549 O O . HIS B 1 77 ? 3.266 22.484 16.891 1 85.25 77 HIS B O 1
ATOM 3555 N N . ILE B 1 78 ? 3.529 20.344 16.484 1 88.88 78 ILE B N 1
ATOM 3556 C CA . ILE B 1 78 ? 3.062 20.438 15.102 1 88.88 78 ILE B CA 1
ATOM 3557 C C . ILE B 1 78 ? 1.612 20.906 15.078 1 88.88 78 ILE B C 1
ATOM 3559 O O . ILE B 1 78 ? 1.273 21.859 14.352 1 88.88 78 ILE B O 1
ATOM 3563 N N . ILE B 1 79 ? 0.797 20.25 15.859 1 93 79 ILE B N 1
ATOM 3564 C CA . ILE B 1 79 ? -0.623 20.578 15.844 1 93 79 ILE B CA 1
ATOM 3565 C C . ILE B 1 79 ? -0.826 21.984 16.406 1 93 79 ILE B C 1
ATOM 3567 O O . ILE B 1 79 ? -1.709 22.719 15.969 1 93 79 ILE B O 1
ATOM 3571 N N . TYR B 1 80 ? -0.047 22.297 17.406 1 87.81 80 TYR B N 1
ATOM 3572 C CA . TYR B 1 80 ? -0.117 23.641 17.953 1 87.81 80 TYR B CA 1
ATOM 3573 C C . TYR B 1 80 ? 0.15 24.672 16.859 1 87.81 80 TYR B C 1
ATOM 3575 O O . TYR B 1 80 ? -0.591 25.656 16.734 1 87.81 80 TYR B O 1
ATOM 3583 N N . ALA B 1 81 ? 1.181 24.484 16.125 1 85.25 81 ALA B N 1
ATOM 3584 C CA . ALA B 1 81 ? 1.556 25.422 15.078 1 85.25 81 ALA B CA 1
ATOM 3585 C C . ALA B 1 81 ? 0.43 25.594 14.062 1 85.25 81 ALA B C 1
ATOM 3587 O O . ALA B 1 81 ? 0.135 26.703 13.625 1 85.25 81 ALA B O 1
ATOM 3588 N N . THR B 1 82 ? -0.167 24.547 13.672 1 90.06 82 THR B N 1
ATOM 3589 C CA . THR B 1 82 ? -1.262 24.562 12.711 1 90.06 82 THR B CA 1
ATOM 3590 C C . THR B 1 82 ? -2.467 25.312 13.281 1 90.06 82 THR B C 1
ATOM 3592 O O . THR B 1 82 ? -3.078 26.125 12.594 1 90.06 82 THR B O 1
ATOM 3595 N N . LEU B 1 83 ? -2.738 25.078 14.5 1 92.38 83 LEU B N 1
ATOM 3596 C CA . LEU B 1 83 ? -3.906 25.672 15.141 1 92.38 83 LEU B CA 1
ATOM 3597 C C . LEU B 1 83 ? -3.684 27.156 15.422 1 92.38 83 LEU B C 1
ATOM 3599 O O . LEU B 1 83 ? -4.602 27.969 15.266 1 92.38 83 LEU B O 1
ATOM 3603 N N . GLU B 1 84 ? -2.514 27.469 15.891 1 84.81 84 GLU B N 1
ATOM 3604 C CA . GLU B 1 84 ? -2.201 28.875 16.125 1 84.81 84 GLU B CA 1
ATOM 3605 C C . GLU B 1 84 ? -2.418 29.703 14.867 1 84.81 84 GLU B C 1
ATOM 3607 O O . GLU B 1 84 ? -3.039 30.766 14.922 1 84.81 84 GLU B O 1
ATOM 3612 N N . PHE B 1 85 ? -1.955 29.219 13.82 1 85.62 85 PHE B N 1
ATOM 3613 C CA . PHE B 1 85 ? -2.143 29.922 12.555 1 85.62 85 PHE B CA 1
ATOM 3614 C C . PHE B 1 85 ? -3.621 30.016 12.203 1 85.62 85 PHE B C 1
ATOM 3616 O O . PHE B 1 85 ? -4.09 31.062 11.758 1 85.62 85 PHE B O 1
ATOM 3623 N N . ALA B 1 86 ? -4.328 28.922 12.328 1 92.25 86 ALA B N 1
ATOM 3624 C CA . ALA B 1 86 ? -5.746 28.906 11.984 1 92.25 86 ALA B CA 1
ATOM 3625 C C . ALA B 1 86 ? -6.531 29.922 12.82 1 92.25 86 ALA B C 1
ATOM 3627 O O . ALA B 1 86 ? -7.363 30.656 12.289 1 92.25 86 ALA B O 1
ATOM 3628 N N . VAL B 1 87 ? -6.219 29.938 14.062 1 91.12 87 VAL B N 1
ATOM 3629 C CA . VAL B 1 87 ? -6.93 30.828 14.977 1 91.12 87 VAL B CA 1
ATOM 3630 C C . VAL B 1 87 ? -6.602 32.281 14.648 1 91.12 87 VAL B C 1
ATOM 3632 O O . VAL B 1 87 ? -7.5 33.125 14.578 1 91.12 87 VAL B O 1
ATOM 3635 N N . GLU B 1 88 ? -5.355 32.531 14.398 1 84.31 88 GLU B N 1
ATOM 3636 C CA . GLU B 1 88 ? -4.906 33.875 14.102 1 84.31 88 GLU B CA 1
ATOM 3637 C C . GLU B 1 88 ? -5.484 34.375 12.773 1 84.31 88 GLU B C 1
ATOM 3639 O O . GLU B 1 88 ? -5.699 35.562 12.594 1 84.31 88 GLU B O 1
ATOM 3644 N N . ASN B 1 89 ? -5.727 33.469 11.891 1 89.44 89 ASN B N 1
ATOM 3645 C CA . ASN B 1 89 ? -6.176 33.844 10.555 1 89.44 89 ASN B CA 1
ATOM 3646 C C . ASN B 1 89 ? -7.574 33.312 10.266 1 89.44 89 ASN B C 1
ATOM 3648 O O . ASN B 1 89 ? -7.887 32.969 9.125 1 89.44 89 ASN B O 1
ATOM 3652 N N . ARG B 1 90 ? -8.375 33.25 11.258 1 93.81 90 ARG B N 1
ATOM 3653 C CA . ARG B 1 90 ? -9.688 32.594 11.188 1 93.81 90 ARG B CA 1
ATOM 3654 C C . ARG B 1 90 ? -10.523 33.188 10.062 1 93.81 90 ARG B C 1
ATOM 3656 O O . ARG B 1 90 ? -11.023 32.469 9.203 1 93.81 90 ARG B O 1
ATOM 3663 N N . GLY B 1 91 ? -10.703 34.562 10.062 1 93.5 91 GLY B N 1
ATOM 3664 C CA . GLY B 1 91 ? -11.539 35.219 9.062 1 93.5 91 GLY B CA 1
ATOM 3665 C C . GLY B 1 91 ? -11.125 34.875 7.641 1 93.5 91 GLY B C 1
ATOM 3666 O O . GLY B 1 91 ? -11.977 34.562 6.805 1 93.5 91 GLY B O 1
ATOM 3667 N N . GLN B 1 92 ? -9.914 34.938 7.395 1 93.19 92 GLN B N 1
ATOM 3668 C CA . GLN B 1 92 ? -9.383 34.688 6.055 1 93.19 92 GLN B CA 1
ATOM 3669 C C . GLN B 1 92 ? -9.578 33.219 5.645 1 93.19 92 GLN B C 1
ATOM 3671 O O . GLN B 1 92 ? -9.961 32.938 4.508 1 93.19 92 GLN B O 1
ATOM 3676 N N . LEU B 1 93 ? -9.281 32.344 6.559 1 94.25 93 LEU B N 1
ATOM 3677 C CA . LEU B 1 93 ? -9.383 30.922 6.258 1 94.25 93 LEU B CA 1
ATOM 3678 C C . LEU B 1 93 ? -10.844 30.516 6.039 1 94.25 93 LEU B C 1
ATOM 3680 O O . LEU B 1 93 ? -11.156 29.812 5.074 1 94.25 93 LEU B O 1
ATOM 3684 N N . LEU B 1 94 ? -11.727 30.969 6.91 1 95.06 94 LEU B N 1
ATOM 3685 C CA . LEU B 1 94 ? -13.141 30.672 6.734 1 95.06 94 LEU B CA 1
ATOM 3686 C C . LEU B 1 94 ? -13.656 31.234 5.418 1 95.06 94 LEU B C 1
ATOM 3688 O O . LEU B 1 94 ? -14.398 30.578 4.695 1 95.06 94 LEU B O 1
ATOM 3692 N N . GLY B 1 95 ? -13.289 32.5 5.16 1 93.44 95 GLY B N 1
ATOM 3693 C CA . GLY B 1 95 ? -13.672 33.094 3.891 1 93.44 95 GLY B CA 1
ATOM 3694 C C . GLY B 1 95 ? -13.211 32.312 2.689 1 93.44 95 GLY B C 1
ATOM 3695 O O . GLY B 1 95 ? -13.969 32.125 1.73 1 93.44 95 GLY B O 1
ATOM 3696 N N . PHE B 1 96 ? -12.047 31.781 2.74 1 93.19 96 PHE B N 1
ATOM 3697 C CA . PHE B 1 96 ? -11.492 31.016 1.63 1 93.19 96 PHE B CA 1
ATOM 3698 C C . PHE B 1 96 ? -12.219 29.688 1.473 1 93.19 96 PHE B C 1
ATOM 3700 O O . PHE B 1 96 ? -12.664 29.344 0.376 1 93.19 96 PHE B O 1
ATOM 3707 N N . PHE B 1 97 ? -12.367 28.922 2.527 1 94.75 97 PHE B N 1
ATOM 3708 C CA . PHE B 1 97 ? -12.859 27.562 2.447 1 94.75 97 PHE B CA 1
ATOM 3709 C C . PHE B 1 97 ? -14.375 27.531 2.271 1 94.75 97 PHE B C 1
ATOM 3711 O O . PHE B 1 97 ? -14.922 26.609 1.666 1 94.75 97 PHE B O 1
ATOM 3718 N N . ARG B 1 98 ? -15.008 28.531 2.732 1 93.69 98 ARG B N 1
ATOM 3719 C CA . ARG B 1 98 ? -16.469 28.5 2.711 1 93.69 98 ARG B CA 1
ATOM 3720 C C . ARG B 1 98 ? -17.016 29.25 1.498 1 93.69 98 ARG B C 1
ATOM 3722 O O . ARG B 1 98 ? -18.203 29.203 1.212 1 93.69 98 ARG B O 1
ATOM 3729 N N . ASN B 1 99 ? -16.078 29.938 0.842 1 90.62 99 ASN B N 1
ATOM 3730 C CA . ASN B 1 99 ? -16.484 30.562 -0.416 1 90.62 99 ASN B CA 1
ATOM 3731 C C . ASN B 1 99 ? -16.531 29.547 -1.554 1 90.62 99 ASN B C 1
ATOM 3733 O O . ASN B 1 99 ? -15.547 29.359 -2.264 1 90.62 99 ASN B O 1
ATOM 3737 N N . ARG B 1 100 ? -17.516 28.891 -1.704 1 86.31 100 ARG B N 1
ATOM 3738 C CA . ARG B 1 100 ? -17.688 27.906 -2.773 1 86.31 100 ARG B CA 1
ATOM 3739 C C . ARG B 1 100 ? -19.109 27.969 -3.342 1 86.31 100 ARG B C 1
ATOM 3741 O O . ARG B 1 100 ? -20.031 28.453 -2.682 1 86.31 100 ARG B O 1
ATOM 3748 N N . SER B 1 101 ? -19.094 27.484 -4.574 1 81.19 101 SER B N 1
ATOM 3749 C CA . SER B 1 101 ? -20.391 27.422 -5.234 1 81.19 101 SER B CA 1
ATOM 3750 C C . SER B 1 101 ? -21.109 26.109 -4.93 1 81.19 101 SER B C 1
ATOM 3752 O O . SER B 1 101 ? -20.5 25.047 -4.977 1 81.19 101 SER B O 1
ATOM 3754 N N . GLY B 1 102 ? -22.281 26.234 -4.398 1 77.62 102 GLY B N 1
ATOM 3755 C CA . GLY B 1 102 ? -23.062 25.016 -4.211 1 77.62 102 GLY B CA 1
ATOM 3756 C C . GLY B 1 102 ? -23.25 24.656 -2.752 1 77.62 102 GLY B C 1
ATOM 3757 O O . GLY B 1 102 ? -22.812 25.375 -1.86 1 77.62 102 GLY B O 1
ATOM 3758 N N . SER B 1 103 ? -23.859 23.5 -2.596 1 82.81 103 SER B N 1
ATOM 3759 C CA . SER B 1 103 ? -24.219 23.062 -1.246 1 82.81 103 SER B CA 1
ATOM 3760 C C . SER B 1 103 ? -23.047 22.391 -0.546 1 82.81 103 SER B C 1
ATOM 3762 O O . SER B 1 103 ? -22.281 21.656 -1.175 1 82.81 103 SER B O 1
ATOM 3764 N N . ASP B 1 104 ? -22.859 22.594 0.732 1 86.69 104 ASP B N 1
ATOM 3765 C CA . ASP B 1 104 ? -21.844 22 1.591 1 86.69 104 ASP B CA 1
ATOM 3766 C C . ASP B 1 104 ? -21.891 20.484 1.529 1 86.69 104 ASP B C 1
ATOM 3768 O O . ASP B 1 104 ? -20.844 19.812 1.606 1 86.69 104 ASP B O 1
ATOM 3772 N N . ARG B 1 105 ? -23.062 20.078 1.331 1 84.81 105 ARG B N 1
ATOM 3773 C CA . ARG B 1 105 ? -23.281 18.625 1.42 1 84.81 105 ARG B CA 1
ATOM 3774 C C . ARG B 1 105 ? -22.5 17.891 0.327 1 84.81 105 ARG B C 1
ATOM 3776 O O . ARG B 1 105 ? -21.922 16.844 0.575 1 84.81 105 ARG B O 1
ATOM 3783 N N . ILE B 1 106 ? -22.453 18.5 -0.823 1 84 106 ILE B N 1
ATOM 3784 C CA . ILE B 1 106 ? -21.828 17.859 -1.973 1 84 106 ILE B CA 1
ATOM 3785 C C . ILE B 1 106 ? -20.312 17.781 -1.762 1 84 106 ILE B C 1
ATOM 3787 O O . ILE B 1 106 ? -19.688 16.766 -2.062 1 84 106 ILE B O 1
ATOM 3791 N N . TYR B 1 107 ? -19.75 18.734 -1.168 1 90.88 107 TYR B N 1
ATOM 3792 C CA . TYR B 1 107 ? -18.312 18.812 -0.958 1 90.88 107 TYR B CA 1
ATOM 3793 C C . TYR B 1 107 ? -17.891 18 0.262 1 90.88 107 TYR B C 1
ATOM 3795 O O . TYR B 1 107 ? -16.859 17.328 0.242 1 90.88 107 TYR B O 1
ATOM 3803 N N . ALA B 1 108 ? -18.75 17.969 1.207 1 93.38 108 ALA B N 1
ATOM 3804 C CA . ALA B 1 108 ? -18.406 17.359 2.492 1 93.38 108 ALA B CA 1
ATOM 3805 C C . ALA B 1 108 ? -18.25 15.852 2.365 1 93.38 108 ALA B C 1
ATOM 3807 O O . ALA B 1 108 ? -17.344 15.258 2.951 1 93.38 108 ALA B O 1
ATOM 3808 N N . GLU B 1 109 ? -19.078 15.289 1.616 1 88.31 109 GLU B N 1
ATOM 3809 C CA . GLU B 1 109 ? -19.062 13.828 1.512 1 88.31 109 GLU B CA 1
ATOM 3810 C C . GLU B 1 109 ? -17.734 13.328 0.958 1 88.31 109 GLU B C 1
ATOM 3812 O O . GLU B 1 109 ? -17.094 12.453 1.552 1 88.31 109 GLU B O 1
ATOM 3817 N N . LYS B 1 110 ? -17.281 13.867 -0.117 1 88.81 110 LYS B N 1
ATOM 3818 C CA . LYS B 1 110 ? -16.031 13.445 -0.736 1 88.81 110 LYS B CA 1
ATOM 3819 C C . LYS B 1 110 ? -14.828 13.859 0.112 1 88.81 110 LYS B C 1
ATOM 3821 O O . LYS B 1 110 ? -13.844 13.117 0.213 1 88.81 110 LYS B O 1
ATOM 3826 N N . ALA B 1 111 ? -14.914 15.031 0.677 1 94.5 111 ALA B N 1
ATOM 3827 C CA . ALA B 1 111 ? -13.828 15.523 1.52 1 94.5 111 ALA B CA 1
ATOM 3828 C C . ALA B 1 111 ? -13.609 14.609 2.723 1 94.5 111 ALA B C 1
ATOM 3830 O O . ALA B 1 111 ? -12.484 14.164 2.979 1 94.5 111 ALA B O 1
ATOM 3831 N N . PHE B 1 112 ? -14.711 14.234 3.367 1 93.44 112 PHE B N 1
ATOM 3832 C CA . PHE B 1 112 ? -14.586 13.43 4.574 1 93.44 112 PHE B CA 1
ATOM 3833 C C . PHE B 1 112 ? -14.281 11.977 4.227 1 93.44 112 PHE B C 1
ATOM 3835 O O . PHE B 1 112 ? -13.609 11.273 4.988 1 93.44 112 PHE B O 1
ATOM 3842 N N . ARG B 1 113 ? -14.727 11.508 3.086 1 89.12 113 ARG B N 1
ATOM 3843 C CA . ARG B 1 113 ? -14.305 10.18 2.643 1 89.12 113 ARG B CA 1
ATOM 3844 C C . ARG B 1 113 ? -12.781 10.094 2.539 1 89.12 113 ARG B C 1
ATOM 3846 O O . ARG B 1 113 ? -12.172 9.148 3.047 1 89.12 113 ARG B O 1
ATOM 3853 N N . ASN B 1 114 ? -12.25 11.086 1.877 1 92.69 114 ASN B N 1
ATOM 3854 C CA . ASN B 1 114 ? -10.797 11.094 1.706 1 92.69 114 ASN B CA 1
ATOM 3855 C C . ASN B 1 114 ? -10.078 11.273 3.039 1 92.69 114 ASN B C 1
ATOM 3857 O O . ASN B 1 114 ? -9.031 10.664 3.271 1 92.69 114 ASN B O 1
ATOM 3861 N N . LEU B 1 115 ? -10.664 12.047 3.918 1 95.5 115 LEU B N 1
ATOM 3862 C CA . LEU B 1 115 ? -10.047 12.258 5.223 1 95.5 115 LEU B CA 1
ATOM 3863 C C . LEU B 1 115 ? -10.086 10.977 6.059 1 95.5 115 LEU B C 1
ATOM 3865 O O . LEU B 1 115 ? -9.094 10.617 6.695 1 95.5 115 LEU B O 1
ATOM 3869 N N . THR B 1 116 ? -11.211 10.312 6.09 1 92.31 116 THR B N 1
ATOM 3870 C CA . THR B 1 116 ? -11.32 9.094 6.883 1 92.31 116 THR B CA 1
ATOM 3871 C C . THR B 1 116 ? -10.406 8.008 6.332 1 92.31 116 THR B C 1
ATOM 3873 O O . THR B 1 116 ? -9.867 7.199 7.086 1 92.31 116 THR B O 1
ATOM 3876 N N . ASN B 1 117 ? -10.219 8.016 5.02 1 91.56 117 ASN B N 1
ATOM 3877 C CA . ASN B 1 117 ? -9.211 7.125 4.441 1 91.56 117 ASN B CA 1
ATOM 3878 C C . ASN B 1 117 ? -7.809 7.469 4.934 1 91.56 117 ASN B C 1
ATOM 3880 O O . ASN B 1 117 ? -6.992 6.578 5.164 1 91.56 117 ASN B O 1
ATOM 3884 N N . ALA B 1 118 ? -7.574 8.758 5.027 1 94.75 118 ALA B N 1
ATOM 3885 C CA . ALA B 1 118 ? -6.281 9.18 5.551 1 94.75 118 ALA B CA 1
ATOM 3886 C C . ALA B 1 118 ? -6.113 8.773 7.012 1 94.75 118 ALA B C 1
ATOM 3888 O O . ALA B 1 118 ? -5.02 8.398 7.438 1 94.75 118 ALA B O 1
ATOM 3889 N N . TRP B 1 119 ? -7.215 8.859 7.816 1 93.69 119 TRP B N 1
ATOM 3890 C CA . TRP B 1 119 ? -7.188 8.391 9.195 1 93.69 119 TRP B CA 1
ATOM 3891 C C . TRP B 1 119 ? -6.805 6.918 9.258 1 93.69 119 TRP B C 1
ATOM 3893 O O . TRP B 1 119 ? -6.008 6.512 10.109 1 93.69 119 TRP B O 1
ATOM 3903 N N . ARG B 1 120 ? -7.355 6.254 8.344 1 91.19 120 ARG B N 1
ATOM 3904 C CA . ARG B 1 120 ? -7.074 4.824 8.289 1 91.19 120 ARG B CA 1
ATOM 3905 C C . ARG B 1 120 ? -5.609 4.57 7.941 1 91.19 120 ARG B C 1
ATOM 3907 O O . ARG B 1 120 ? -5 3.627 8.453 1 91.19 120 ARG B O 1
ATOM 3914 N N . ASP B 1 121 ? -5.125 5.273 7.027 1 93.38 121 ASP B N 1
ATOM 3915 C CA . ASP B 1 121 ? -3.721 5.137 6.66 1 93.38 121 ASP B CA 1
ATOM 3916 C C . ASP B 1 121 ? -2.809 5.457 7.84 1 93.38 121 ASP B C 1
ATOM 3918 O O . ASP B 1 121 ? -1.777 4.809 8.031 1 93.38 121 ASP B O 1
ATOM 3922 N N . GLU B 1 122 ? -3.186 6.473 8.555 1 93.56 122 GLU B N 1
ATOM 3923 C CA . GLU B 1 122 ? -2.398 6.816 9.734 1 93.56 122 GLU B CA 1
ATOM 3924 C C . GLU B 1 122 ? -2.338 5.652 10.719 1 93.56 122 GLU B C 1
ATOM 3926 O O . GLU B 1 122 ? -1.276 5.352 11.266 1 93.56 122 GLU B O 1
ATOM 3931 N N . TYR B 1 123 ? -3.438 5.07 10.906 1 91.25 123 TYR B N 1
ATOM 3932 C CA . TYR B 1 123 ? -3.473 3.906 11.789 1 91.25 123 TYR B CA 1
ATOM 3933 C C . TYR B 1 123 ? -2.594 2.785 11.25 1 91.25 123 TYR B C 1
ATOM 3935 O O . TYR B 1 123 ? -1.794 2.205 11.984 1 91.25 123 TYR B O 1
ATOM 3943 N N . CYS B 1 124 ? -2.787 2.484 10.016 1 91.25 124 CYS B N 1
ATOM 3944 C CA . CYS B 1 124 ? -2.047 1.387 9.398 1 91.25 124 CYS B CA 1
ATOM 3945 C C . CYS B 1 124 ? -0.546 1.641 9.461 1 91.25 124 CYS B C 1
ATOM 3947 O O . CYS B 1 124 ? 0.238 0.709 9.656 1 91.25 124 CYS B O 1
ATOM 3949 N N . LEU B 1 125 ? -0.174 2.85 9.273 1 92.5 125 LEU B N 1
ATOM 3950 C CA . LEU B 1 125 ? 1.228 3.254 9.32 1 92.5 125 LEU B CA 1
ATOM 3951 C C . LEU B 1 125 ? 1.807 3.049 10.719 1 92.5 125 LEU B C 1
ATOM 3953 O O . LEU B 1 125 ? 2.992 2.744 10.867 1 92.5 125 LEU B O 1
ATOM 3957 N N . SER B 1 126 ? 1.025 3.188 11.656 1 90.25 126 SER B N 1
ATOM 3958 C CA . SER B 1 126 ? 1.484 3.15 13.039 1 90.25 126 SER B CA 1
ATOM 3959 C C . SER B 1 126 ? 1.34 1.753 13.633 1 90.25 126 SER B C 1
ATOM 3961 O O . SER B 1 126 ? 1.91 1.457 14.688 1 90.25 126 SER B O 1
ATOM 3963 N N . ASP B 1 127 ? 0.593 0.925 12.93 1 87.75 127 ASP B N 1
ATOM 3964 C CA . ASP B 1 127 ? 0.356 -0.427 13.43 1 87.75 127 ASP B CA 1
ATOM 3965 C C . ASP B 1 127 ? 1.602 -1.297 13.273 1 87.75 127 ASP B C 1
ATOM 3967 O O . ASP B 1 127 ? 2.232 -1.297 12.211 1 87.75 127 ASP B O 1
ATOM 3971 N N . PRO B 1 128 ? 2.039 -2.004 14.18 1 87.69 128 PRO B N 1
ATOM 3972 C CA . PRO B 1 128 ? 1.488 -2.068 15.539 1 87.69 128 PRO B CA 1
ATOM 3973 C C . PRO B 1 128 ? 1.871 -0.858 16.391 1 87.69 128 PRO B C 1
ATOM 3975 O O . PRO B 1 128 ? 3.055 -0.527 16.5 1 87.69 128 PRO B O 1
ATOM 3978 N N . VAL B 1 129 ? 0.946 -0.317 17.094 1 83.12 129 VAL B N 1
ATOM 3979 C CA . VAL B 1 129 ? 1.084 0.969 17.766 1 83.12 129 VAL B CA 1
ATOM 3980 C C . VAL B 1 129 ? 2.041 0.833 18.953 1 83.12 129 VAL B C 1
ATOM 3982 O O . VAL B 1 129 ? 2.844 1.73 19.219 1 83.12 129 VAL B O 1
ATOM 3985 N N . ASP B 1 130 ? 2.021 -0.307 19.609 1 83.69 130 ASP B N 1
ATOM 3986 C CA . ASP B 1 130 ? 2.807 -0.497 20.812 1 83.69 130 ASP B CA 1
ATOM 3987 C C . ASP B 1 130 ? 4.176 -1.09 20.5 1 83.69 130 ASP B C 1
ATOM 3989 O O . ASP B 1 130 ? 4.992 -1.297 21.406 1 83.69 130 ASP B O 1
ATOM 3993 N N . ALA B 1 131 ? 4.453 -1.268 19.25 1 87.56 131 ALA B N 1
ATOM 3994 C CA . ALA B 1 131 ? 5.723 -1.882 18.875 1 87.56 131 ALA B CA 1
ATOM 3995 C C . ALA B 1 131 ? 6.766 -0.821 18.531 1 87.56 131 ALA B C 1
ATOM 3997 O O . ALA B 1 131 ? 6.426 0.341 18.297 1 87.56 131 ALA B O 1
ATOM 3998 N N . GLY B 1 132 ? 8.023 -1.179 18.594 1 87.5 132 GLY B N 1
ATOM 3999 C CA . GLY B 1 132 ? 9.117 -0.296 18.219 1 87.5 132 GLY B CA 1
ATOM 4000 C C . GLY B 1 132 ? 9.305 -0.18 16.719 1 87.5 132 GLY B C 1
ATOM 4001 O O . GLY B 1 132 ? 8.648 -0.89 15.953 1 87.5 132 GLY B O 1
ATOM 4002 N N . PRO B 1 133 ? 10.188 0.76 16.344 1 89 133 PRO B N 1
ATOM 4003 C CA . PRO B 1 133 ? 10.445 0.969 14.922 1 89 133 PRO B CA 1
ATOM 4004 C C . PRO B 1 133 ? 10.945 -0.293 14.219 1 89 133 PRO B C 1
ATOM 4006 O O . PRO B 1 133 ? 10.688 -0.482 13.031 1 89 133 PRO B O 1
ATOM 4009 N N . GLU B 1 134 ? 11.617 -1.146 14.953 1 87.12 134 GLU B N 1
ATOM 4010 C CA . GLU B 1 134 ? 12.156 -2.365 14.352 1 87.12 134 GLU B CA 1
ATOM 4011 C C . GLU B 1 134 ? 11.039 -3.271 13.844 1 87.12 134 GLU B C 1
ATOM 4013 O O . GLU B 1 134 ? 11.195 -3.939 12.82 1 87.12 134 GLU B O 1
ATOM 4018 N N . GLU B 1 135 ? 9.945 -3.244 14.516 1 88.19 135 GLU B N 1
ATOM 4019 C CA . GLU B 1 135 ? 8.812 -4.066 14.109 1 88.19 135 GLU B CA 1
ATOM 4020 C C . GLU B 1 135 ? 8.055 -3.43 12.945 1 88.19 135 GLU B C 1
ATOM 4022 O O . GLU B 1 135 ? 7.699 -4.113 11.984 1 88.19 135 GLU B O 1
ATOM 4027 N N . ARG B 1 136 ? 7.828 -2.191 12.992 1 88.94 136 ARG B N 1
ATOM 4028 C CA . ARG B 1 136 ? 7.066 -1.492 11.961 1 88.94 136 ARG B CA 1
ATOM 4029 C C . ARG B 1 136 ? 7.844 -1.435 10.648 1 88.94 136 ARG B C 1
ATOM 4031 O O . ARG B 1 136 ? 7.258 -1.513 9.57 1 88.94 136 ARG B O 1
ATOM 4038 N N . MET B 1 137 ? 9.141 -1.437 10.727 1 88.56 137 MET B N 1
ATOM 4039 C CA . MET B 1 137 ? 9.961 -1.221 9.539 1 88.56 137 MET B CA 1
ATOM 4040 C C . MET B 1 137 ? 10.305 -2.545 8.867 1 88.56 137 MET B C 1
ATOM 4042 O O . MET B 1 137 ? 11.008 -2.568 7.852 1 88.56 137 MET B O 1
ATOM 4046 N N . LYS B 1 138 ? 9.719 -3.631 9.414 1 87.5 138 LYS B N 1
ATOM 4047 C CA . LYS B 1 138 ? 9.844 -4.898 8.695 1 87.5 138 LYS B CA 1
ATOM 4048 C C . LYS B 1 138 ? 9.266 -4.797 7.289 1 87.5 138 LYS B C 1
ATOM 4050 O O . LYS B 1 138 ? 9.656 -5.555 6.398 1 87.5 138 LYS B O 1
ATOM 4055 N N . THR B 1 139 ? 8.422 -3.846 7.105 1 90.06 139 THR B N 1
ATOM 4056 C CA . THR B 1 139 ? 7.781 -3.609 5.816 1 90.06 139 THR B CA 1
ATOM 4057 C C . THR B 1 139 ? 7.973 -2.16 5.375 1 90.06 139 THR B C 1
ATOM 4059 O O . THR B 1 139 ? 7.016 -1.498 4.969 1 90.06 139 THR B O 1
ATOM 4062 N N . ALA B 1 140 ? 9.188 -1.719 5.387 1 89.75 140 ALA B N 1
ATOM 4063 C CA . ALA B 1 140 ? 9.539 -0.314 5.199 1 89.75 140 ALA B CA 1
ATOM 4064 C C . ALA B 1 140 ? 9.016 0.211 3.869 1 89.75 140 ALA B C 1
ATOM 4066 O O . ALA B 1 140 ? 8.523 1.34 3.789 1 89.75 140 ALA B O 1
ATOM 4067 N N . GLU B 1 141 ? 9.117 -0.565 2.771 1 90.31 141 GLU B N 1
ATOM 4068 C CA . GLU B 1 141 ? 8.672 -0.11 1.459 1 90.31 141 GLU B CA 1
ATOM 4069 C C . GLU B 1 141 ? 7.172 0.176 1.455 1 90.31 141 GLU B C 1
ATOM 4071 O O . GLU B 1 141 ? 6.723 1.152 0.851 1 90.31 141 GLU B O 1
ATOM 4076 N N . TRP B 1 142 ? 6.445 -0.625 2.152 1 93.75 142 TRP B N 1
ATOM 4077 C CA . TRP B 1 142 ? 5.004 -0.415 2.217 1 93.75 142 TRP B CA 1
ATOM 4078 C C . TRP B 1 142 ? 4.66 0.738 3.156 1 93.75 142 TRP B C 1
ATOM 4080 O O . TRP B 1 142 ? 3.688 1.461 2.934 1 93.75 142 TRP B O 1
ATOM 4090 N N . ARG B 1 143 ? 5.469 0.889 4.215 1 94.25 143 ARG B N 1
ATOM 4091 C CA . ARG B 1 143 ? 5.254 2.045 5.082 1 94.25 143 ARG B CA 1
ATOM 4092 C C . ARG B 1 143 ? 5.449 3.348 4.312 1 94.25 143 ARG B C 1
ATOM 4094 O O . ARG B 1 143 ? 4.711 4.312 4.52 1 94.25 143 ARG B O 1
ATOM 4101 N N . ILE B 1 144 ? 6.445 3.365 3.479 1 93.62 144 ILE B N 1
ATOM 4102 C CA . ILE B 1 144 ? 6.684 4.527 2.627 1 93.62 144 ILE B CA 1
ATOM 4103 C C . ILE B 1 144 ? 5.48 4.75 1.714 1 93.62 144 ILE B C 1
ATOM 4105 O O . ILE B 1 144 ? 5.004 5.879 1.57 1 93.62 144 ILE B O 1
ATOM 4109 N N . THR B 1 145 ? 4.961 3.695 1.175 1 94.94 145 THR B N 1
ATOM 4110 C CA . THR B 1 145 ? 3.799 3.773 0.298 1 94.94 145 THR B CA 1
ATOM 4111 C C . THR B 1 145 ? 2.576 4.266 1.066 1 94.94 145 THR B C 1
ATOM 4113 O O . THR B 1 145 ? 1.843 5.133 0.587 1 94.94 145 THR B O 1
ATOM 4116 N N . MET B 1 146 ? 2.359 3.725 2.211 1 95.62 146 MET B N 1
ATOM 4117 C CA . MET B 1 146 ? 1.241 4.145 3.051 1 95.62 146 MET B CA 1
ATOM 4118 C C . MET B 1 146 ? 1.36 5.617 3.42 1 95.62 146 MET B C 1
ATOM 4120 O O . MET B 1 146 ? 0.36 6.336 3.451 1 95.62 146 MET B O 1
ATOM 4124 N N . CYS B 1 147 ? 2.562 6.02 3.73 1 97.31 147 CYS B N 1
ATOM 4125 C CA . CYS B 1 147 ? 2.795 7.422 4.051 1 97.31 147 CYS B CA 1
ATOM 4126 C C . CYS B 1 147 ? 2.4 8.32 2.885 1 97.31 147 CYS B C 1
ATOM 4128 O O . CYS B 1 147 ? 1.697 9.312 3.072 1 97.31 147 CYS B O 1
ATOM 4130 N N . TYR B 1 148 ? 2.828 7.895 1.729 1 96.56 148 TYR B N 1
ATOM 4131 C CA . TYR B 1 148 ? 2.447 8.68 0.559 1 96.56 148 TYR B CA 1
ATOM 4132 C C . TYR B 1 148 ? 0.931 8.789 0.449 1 96.56 148 TYR B C 1
ATOM 4134 O O . TYR B 1 148 ? 0.4 9.875 0.183 1 96.56 148 TYR B O 1
ATOM 4142 N N . TYR B 1 149 ? 0.259 7.715 0.615 1 96.12 149 TYR B N 1
ATOM 4143 C CA . TYR B 1 149 ? -1.189 7.742 0.449 1 96.12 149 TYR B CA 1
ATOM 4144 C C . TYR B 1 149 ? -1.85 8.578 1.54 1 96.12 149 TYR B C 1
ATOM 4146 O O . TYR B 1 149 ? -2.859 9.242 1.297 1 96.12 149 TYR B O 1
ATOM 4154 N N . ALA B 1 150 ? -1.326 8.508 2.719 1 96.62 150 ALA B N 1
ATOM 4155 C CA . ALA B 1 150 ? -1.826 9.391 3.771 1 96.62 150 ALA B CA 1
ATOM 4156 C C . ALA B 1 150 ? -1.717 10.859 3.357 1 96.62 150 ALA B C 1
ATOM 4158 O O . ALA B 1 150 ? -2.662 11.633 3.531 1 96.62 150 ALA B O 1
ATOM 4159 N N . LEU B 1 151 ? -0.545 11.18 2.77 1 97.38 151 LEU B N 1
ATOM 4160 C CA . LEU B 1 151 ? -0.317 12.547 2.303 1 97.38 151 LEU B CA 1
ATOM 4161 C C . LEU B 1 151 ? -1.264 12.891 1.158 1 97.38 151 LEU B C 1
ATOM 4163 O O . LEU B 1 151 ? -1.887 13.953 1.163 1 97.38 151 LEU B O 1
ATOM 4167 N N . TYR B 1 152 ? -1.34 12 0.249 1 96.06 152 TYR B N 1
ATOM 4168 C CA . TYR B 1 152 ? -2.148 12.211 -0.948 1 96.06 152 TYR B CA 1
ATOM 4169 C C . TYR B 1 152 ? -3.621 12.367 -0.591 1 96.06 152 TYR B C 1
ATOM 4171 O O . TYR B 1 152 ? -4.297 13.266 -1.094 1 96.06 152 TYR B O 1
ATOM 4179 N N . LYS B 1 153 ? -4.141 11.508 0.234 1 95.12 153 LYS B N 1
ATOM 4180 C CA . LYS B 1 153 ? -5.551 11.531 0.615 1 95.12 153 LYS B CA 1
ATOM 4181 C C . LYS B 1 153 ? -5.871 12.766 1.454 1 95.12 153 LYS B C 1
ATOM 4183 O O . LYS B 1 153 ? -6.973 13.32 1.362 1 95.12 153 LYS B O 1
ATOM 4188 N N . SER B 1 154 ? -4.93 13.164 2.248 1 96.56 154 SER B N 1
ATOM 4189 C CA . SER B 1 154 ? -5.09 14.414 2.986 1 96.56 154 SER B CA 1
ATOM 4190 C C . SER B 1 154 ? -5.207 15.602 2.041 1 96.56 154 SER B C 1
ATOM 4192 O O . SER B 1 154 ? -6.098 16.438 2.199 1 96.56 154 SER B O 1
ATOM 4194 N N . ALA B 1 155 ? -4.301 15.664 1.092 1 95.38 155 ALA B N 1
ATOM 4195 C CA . ALA B 1 155 ? -4.348 16.734 0.098 1 95.38 155 ALA B CA 1
ATOM 4196 C C . ALA B 1 155 ? -5.656 16.688 -0.688 1 95.38 155 ALA B C 1
ATOM 4198 O O . ALA B 1 155 ? -6.258 17.734 -0.955 1 95.38 155 ALA B O 1
ATOM 4199 N N . SER B 1 156 ? -6.016 15.484 -1.033 1 94.88 156 SER B N 1
ATOM 4200 C CA . SER B 1 156 ? -7.254 15.297 -1.787 1 94.88 156 SER B CA 1
ATOM 4201 C C . SER B 1 156 ? -8.469 15.75 -0.979 1 94.88 156 SER B C 1
ATOM 4203 O O . SER B 1 156 ? -9.414 16.312 -1.533 1 94.88 156 SER B O 1
ATOM 4205 N N . ALA B 1 157 ? -8.492 15.43 0.306 1 95.69 157 ALA B N 1
ATOM 4206 C CA . ALA B 1 157 ? -9.57 15.883 1.18 1 95.69 157 ALA B CA 1
ATOM 4207 C C . ALA B 1 157 ? -9.688 17.406 1.163 1 95.69 157 ALA B C 1
ATOM 4209 O O . ALA B 1 157 ? -10.797 17.953 1.1 1 95.69 157 ALA B O 1
ATOM 4210 N N . ILE B 1 158 ? -8.57 18.094 1.215 1 96.19 158 ILE B N 1
ATOM 4211 C CA . ILE B 1 158 ? -8.555 19.547 1.195 1 96.19 158 ILE B CA 1
ATOM 4212 C C . ILE B 1 158 ? -9.109 20.047 -0.137 1 96.19 158 ILE B C 1
ATOM 4214 O O . ILE B 1 158 ? -9.938 20.953 -0.167 1 96.19 158 ILE B O 1
ATOM 4218 N N . ILE B 1 159 ? -8.672 19.469 -1.213 1 94.44 159 ILE B N 1
ATOM 4219 C CA . ILE B 1 159 ? -9.117 19.859 -2.547 1 94.44 159 ILE B CA 1
ATOM 4220 C C . ILE B 1 159 ? -10.633 19.734 -2.637 1 94.44 159 ILE B C 1
ATOM 4222 O O . ILE B 1 159 ? -11.297 20.609 -3.209 1 94.44 159 ILE B O 1
ATOM 4226 N N . ARG B 1 160 ? -11.164 18.703 -2.039 1 93.5 160 ARG B N 1
ATOM 4227 C CA . ARG B 1 160 ? -12.578 18.375 -2.154 1 93.5 160 ARG B CA 1
ATOM 4228 C C . ARG B 1 160 ? -13.43 19.391 -1.393 1 93.5 160 ARG B C 1
ATOM 4230 O O . ARG B 1 160 ? -14.648 19.453 -1.577 1 93.5 160 ARG B O 1
ATOM 4237 N N . THR B 1 161 ? -12.852 20.234 -0.588 1 94.94 161 THR B N 1
ATOM 4238 C CA . THR B 1 161 ? -13.609 21.281 0.09 1 94.94 161 THR B CA 1
ATOM 4239 C C . THR B 1 161 ? -14.141 22.297 -0.912 1 94.94 161 THR B C 1
ATOM 4241 O O . THR B 1 161 ? -15.094 23.031 -0.619 1 94.94 161 THR B O 1
ATOM 4244 N N . LYS B 1 162 ? -13.547 22.312 -2.088 1 91.62 162 LYS B N 1
ATOM 4245 C CA . LYS B 1 162 ? -13.93 23.344 -3.045 1 91.62 162 LYS B CA 1
ATOM 4246 C C . LYS B 1 162 ? -14.172 22.75 -4.43 1 91.62 162 LYS B C 1
ATOM 4248 O O . LYS B 1 162 ? -14.766 23.406 -5.293 1 91.62 162 LYS B O 1
ATOM 4253 N N . ASP B 1 163 ? -13.688 21.562 -4.609 1 89.31 163 ASP B N 1
ATOM 4254 C CA . ASP B 1 163 ? -13.781 20.938 -5.926 1 89.31 163 ASP B CA 1
ATOM 4255 C C . ASP B 1 163 ? -14.523 19.609 -5.852 1 89.31 163 ASP B C 1
ATOM 4257 O O . ASP B 1 163 ? -14.016 18.641 -5.277 1 89.31 163 ASP B O 1
ATOM 4261 N N . ASP B 1 164 ? -15.57 19.578 -6.512 1 83.5 164 ASP B N 1
ATOM 4262 C CA . ASP B 1 164 ? -16.375 18.359 -6.492 1 83.5 164 ASP B CA 1
ATOM 4263 C C . ASP B 1 164 ? -16.297 17.625 -7.824 1 83.5 164 ASP B C 1
ATOM 4265 O O . ASP B 1 164 ? -17.016 16.656 -8.055 1 83.5 164 ASP B O 1
ATOM 4269 N N . SER B 1 165 ? -15.367 18.094 -8.641 1 78.81 165 SER B N 1
ATOM 4270 C CA . SER B 1 165 ? -15.266 17.484 -9.961 1 78.81 165 SER B CA 1
ATOM 4271 C C . SER B 1 165 ? -14.664 16.094 -9.875 1 78.81 165 SER B C 1
ATOM 4273 O O . SER B 1 165 ? -14.102 15.711 -8.844 1 78.81 165 SER B O 1
ATOM 4275 N N . ASP B 1 166 ? -15.023 15.32 -10.797 1 71.88 166 ASP B N 1
ATOM 4276 C CA . ASP B 1 166 ? -14.477 13.969 -10.844 1 71.88 166 ASP B CA 1
ATOM 4277 C C . ASP B 1 166 ? -12.961 14 -11.062 1 71.88 166 ASP B C 1
ATOM 4279 O O . ASP B 1 166 ? -12.492 14.406 -12.125 1 71.88 166 ASP B O 1
ATOM 4283 N N . LEU B 1 167 ? -12.312 14.141 -10.055 1 60.69 167 LEU B N 1
ATOM 4284 C CA . LEU B 1 167 ? -10.859 14.094 -10.195 1 60.69 167 LEU B CA 1
ATOM 4285 C C . LEU B 1 167 ? -10.406 12.703 -10.641 1 60.69 167 LEU B C 1
ATOM 4287 O O . LEU B 1 167 ? -10.883 11.695 -10.125 1 60.69 167 LEU B O 1
ATOM 4291 N N . SER B 1 168 ? -9.984 12.656 -11.82 1 58.81 168 SER B N 1
ATOM 4292 C CA . SER B 1 168 ? -9.391 11.398 -12.266 1 58.81 168 SER B CA 1
ATOM 4293 C C . SER B 1 168 ? -8.445 10.836 -11.219 1 58.81 168 SER B C 1
ATOM 4295 O O . SER B 1 168 ? -7.895 11.578 -10.398 1 58.81 168 SER B O 1
ATOM 4297 N N . ASN B 1 169 ? -8.406 9.602 -10.992 1 62.56 169 ASN B N 1
ATOM 4298 C CA . ASN B 1 169 ? -7.5 8.922 -10.07 1 62.56 169 ASN B CA 1
ATOM 4299 C C . ASN B 1 169 ? -6.043 9.18 -10.438 1 62.56 169 ASN B C 1
ATOM 4301 O O . ASN B 1 169 ? -5.16 8.398 -10.07 1 62.56 169 ASN B O 1
ATOM 4305 N N . SER B 1 170 ? -5.863 10.383 -11.117 1 81.44 170 SER B N 1
ATOM 4306 C CA . SER B 1 170 ? -4.477 10.711 -11.422 1 81.44 170 SER B CA 1
ATOM 4307 C C . SER B 1 170 ? -3.812 11.445 -10.258 1 81.44 170 SER B C 1
ATOM 4309 O O . SER B 1 170 ? -4.148 12.594 -9.969 1 81.44 170 SER B O 1
ATOM 4311 N N . HIS B 1 171 ? -2.877 10.875 -9.734 1 88.25 171 HIS B N 1
ATOM 4312 C CA . HIS B 1 171 ? -2.135 11.461 -8.625 1 88.25 171 HIS B CA 1
ATOM 4313 C C . HIS B 1 171 ? -1.452 12.758 -9.039 1 88.25 171 HIS B C 1
ATOM 4315 O O . HIS B 1 171 ? -1.446 13.734 -8.281 1 88.25 171 HIS B O 1
ATOM 4321 N N . GLN B 1 172 ? -1.021 12.789 -10.336 1 86.31 172 GLN B N 1
ATOM 4322 C CA . GLN B 1 172 ? -0.327 13.969 -10.836 1 86.31 172 GLN B CA 1
ATOM 4323 C C . GLN B 1 172 ? -1.28 15.156 -10.961 1 86.31 172 GLN B C 1
ATOM 4325 O O . GLN B 1 172 ? -0.949 16.266 -10.555 1 86.31 172 GLN B O 1
ATOM 4330 N N . ALA B 1 173 ? -2.377 14.922 -11.5 1 86.5 173 ALA B N 1
ATOM 4331 C CA . ALA B 1 173 ? -3.359 15.984 -11.68 1 86.5 173 ALA B CA 1
ATOM 4332 C C . ALA B 1 173 ? -3.865 16.5 -10.328 1 86.5 173 ALA B C 1
ATOM 4334 O O . ALA B 1 173 ? -4.035 17.703 -10.141 1 86.5 173 ALA B O 1
ATOM 4335 N N . THR B 1 174 ? -4.086 15.609 -9.445 1 90.62 174 THR B N 1
ATOM 4336 C CA . THR B 1 174 ? -4.57 15.969 -8.117 1 90.62 174 THR B CA 1
ATOM 4337 C C . THR B 1 174 ? -3.541 16.812 -7.371 1 90.62 174 THR B C 1
ATOM 4339 O O . THR B 1 174 ? -3.881 17.844 -6.797 1 90.62 174 THR B O 1
ATOM 4342 N N . LEU B 1 175 ? -2.281 16.438 -7.43 1 90.31 175 LEU B N 1
ATOM 4343 C CA . LEU B 1 175 ? -1.235 17.141 -6.703 1 90.31 175 LEU B CA 1
ATOM 4344 C C . LEU B 1 175 ? -0.97 18.5 -7.332 1 90.31 175 LEU B C 1
ATOM 4346 O O . LEU B 1 175 ? -0.652 19.469 -6.625 1 90.31 175 LEU B O 1
ATOM 4350 N N . ARG B 1 176 ? -1.134 18.594 -8.609 1 87.25 176 ARG B N 1
ATOM 4351 C CA . ARG B 1 176 ? -0.99 19.891 -9.273 1 87.25 176 ARG B CA 1
ATOM 4352 C C . ARG B 1 176 ? -2.096 20.844 -8.852 1 87.25 176 ARG B C 1
ATOM 4354 O O . ARG B 1 176 ? -1.843 22.031 -8.633 1 87.25 176 ARG B O 1
ATOM 4361 N N . LYS B 1 177 ? -3.232 20.328 -8.773 1 88.75 177 LYS B N 1
ATOM 4362 C CA . LYS B 1 177 ? -4.348 21.156 -8.312 1 88.75 177 LYS B CA 1
ATOM 4363 C C . LYS B 1 177 ? -4.129 21.609 -6.875 1 88.75 177 LYS B C 1
ATOM 4365 O O . LYS B 1 177 ? -4.406 22.766 -6.539 1 88.75 177 LYS B O 1
ATOM 4370 N N . HIS B 1 178 ? -3.717 20.719 -6.094 1 90.94 178 HIS B N 1
ATOM 4371 C CA . HIS B 1 178 ? -3.43 21.047 -4.703 1 90.94 178 HIS B CA 1
ATOM 4372 C C . HIS B 1 178 ? -2.404 22.172 -4.602 1 90.94 178 HIS B C 1
ATOM 4374 O O . HIS B 1 178 ? -2.605 23.141 -3.863 1 90.94 178 HIS B O 1
ATOM 4380 N N . SER B 1 179 ? -1.371 22.031 -5.324 1 86.62 179 SER B N 1
ATOM 4381 C CA . SER B 1 179 ? -0.289 23.016 -5.289 1 86.62 179 SER B CA 1
ATOM 4382 C C . SER B 1 179 ? -0.753 24.375 -5.805 1 86.62 179 SER B C 1
ATOM 4384 O O . SER B 1 179 ? -0.472 25.406 -5.191 1 86.62 179 SER B O 1
ATOM 4386 N N . ASN B 1 180 ? -1.474 24.375 -6.828 1 83.94 180 ASN B N 1
ATOM 4387 C CA . ASN B 1 180 ? -1.841 25.609 -7.508 1 83.94 180 ASN B CA 1
ATOM 4388 C C . ASN B 1 180 ? -2.984 26.328 -6.793 1 83.94 180 ASN B C 1
ATOM 4390 O O . ASN B 1 180 ? -3.025 27.547 -6.754 1 83.94 180 ASN B O 1
ATOM 4394 N N . GLN B 1 181 ? -3.818 25.641 -6.199 1 83.25 181 GLN B N 1
ATOM 4395 C CA . GLN B 1 181 ? -5.051 26.266 -5.711 1 83.25 181 GLN B CA 1
ATOM 4396 C C . GLN B 1 181 ? -5.035 26.391 -4.191 1 83.25 181 GLN B C 1
ATOM 4398 O O . GLN B 1 181 ? -5.684 27.281 -3.637 1 83.25 181 GLN B O 1
ATOM 4403 N N . PHE B 1 182 ? -4.348 25.562 -3.559 1 83.06 182 PHE B N 1
ATOM 4404 C CA . PHE B 1 182 ? -4.492 25.578 -2.107 1 83.06 182 PHE B CA 1
ATOM 4405 C C . PHE B 1 182 ? -3.18 25.953 -1.434 1 83.06 182 PHE B C 1
ATOM 4407 O O . PHE B 1 182 ? -3.164 26.781 -0.52 1 83.06 182 PHE B O 1
ATOM 4414 N N . MET B 1 183 ? -2.117 25.469 -1.931 1 78.62 183 MET B N 1
ATOM 4415 C CA . MET B 1 183 ? -0.834 25.781 -1.312 1 78.62 183 MET B CA 1
ATOM 4416 C C . MET B 1 183 ? -0.368 27.188 -1.726 1 78.62 183 MET B C 1
ATOM 4418 O O . MET B 1 183 ? 0.499 27.766 -1.076 1 78.62 183 MET B O 1
ATOM 4422 N N . SER B 1 184 ? -0.955 27.688 -2.719 1 71.5 184 SER B N 1
ATOM 4423 C CA . SER B 1 184 ? -0.594 29.016 -3.189 1 71.5 184 SER B CA 1
ATOM 4424 C C . SER B 1 184 ? -1.627 30.062 -2.762 1 71.5 184 SER B C 1
ATOM 4426 O O . SER B 1 184 ? -1.552 31.219 -3.166 1 71.5 184 SER B O 1
ATOM 4428 N N . SER B 1 185 ? -2.475 29.656 -1.954 1 73.94 185 SER B N 1
ATOM 4429 C CA . SER B 1 185 ? -3.576 30.516 -1.551 1 73.94 185 SER B CA 1
ATOM 4430 C C . SER B 1 185 ? -3.424 30.969 -0.1 1 73.94 185 SER B C 1
ATOM 4432 O O . SER B 1 185 ? -2.34 30.859 0.477 1 73.94 185 SER B O 1
ATOM 4434 N N . ARG B 1 186 ? -4.5 31.531 0.44 1 67.94 186 ARG B N 1
ATOM 4435 C CA . ARG B 1 186 ? -4.566 31.984 1.828 1 67.94 186 ARG B CA 1
ATOM 4436 C C . ARG B 1 186 ? -4.402 30.812 2.789 1 67.94 186 ARG B C 1
ATOM 4438 O O . ARG B 1 186 ? -4.09 31 3.967 1 67.94 186 ARG B O 1
ATOM 4445 N N . ALA B 1 187 ? -4.625 29.688 2.264 1 72.69 187 ALA B N 1
ATOM 4446 C CA . ALA B 1 187 ? -4.516 28.484 3.096 1 72.69 187 ALA B CA 1
ATOM 4447 C C . ALA B 1 187 ? -3.061 28.062 3.248 1 72.69 187 ALA B C 1
ATOM 4449 O O . ALA B 1 187 ? -2.754 27.156 4.027 1 72.69 187 ALA B O 1
ATOM 4450 N N . ARG B 1 188 ? -2.176 28.719 2.625 1 80.88 188 ARG B N 1
ATOM 4451 C CA . ARG B 1 188 ? -0.765 28.344 2.576 1 80.88 188 ARG B CA 1
ATOM 4452 C C . ARG B 1 188 ? -0.167 28.281 3.977 1 80.88 188 ARG B C 1
ATOM 4454 O O . ARG B 1 188 ? 0.719 27.453 4.242 1 80.88 188 ARG B O 1
ATOM 4461 N N . GLY B 1 189 ? -0.678 29.109 4.84 1 79.75 189 GLY B N 1
ATOM 4462 C CA . GLY B 1 189 ? -0.128 29.172 6.184 1 79.75 189 GLY B CA 1
ATOM 4463 C C . GLY B 1 189 ? -0.438 27.953 7.02 1 79.75 189 GLY B C 1
ATOM 4464 O O . GLY B 1 189 ? 0.194 27.719 8.055 1 79.75 189 GLY B O 1
ATOM 4465 N N . LEU B 1 190 ? -1.356 27.125 6.586 1 87.81 190 LEU B N 1
ATOM 4466 C CA . LEU B 1 190 ? -1.692 25.906 7.324 1 87.81 190 LEU B CA 1
ATOM 4467 C C . LEU B 1 190 ? -0.605 24.859 7.152 1 87.81 190 LEU B C 1
ATOM 4469 O O . LEU B 1 190 ? -0.515 23.922 7.949 1 87.81 190 LEU B O 1
ATOM 4473 N N . TYR B 1 191 ? 0.155 25 6.07 1 87.5 191 TYR B N 1
ATOM 4474 C CA . TYR B 1 191 ? 1.169 24 5.766 1 87.5 191 TYR B CA 1
ATOM 4475 C C . TYR B 1 191 ? 2.48 24.312 6.477 1 87.5 191 TYR B C 1
ATOM 4477 O O . TYR B 1 191 ? 3.105 25.344 6.211 1 87.5 191 TYR B O 1
ATOM 4485 N N . GLY B 1 192 ? 2.857 23.5 7.395 1 82.31 192 GLY B N 1
ATOM 4486 C CA . GLY B 1 192 ? 4.148 23.625 8.055 1 82.31 192 GLY B CA 1
ATOM 4487 C C . GLY B 1 192 ? 5.223 22.766 7.422 1 82.31 192 GLY B C 1
ATOM 4488 O O . GLY B 1 192 ? 5.016 22.188 6.352 1 82.31 192 GLY B O 1
ATOM 4489 N N . TYR B 1 193 ? 6.418 22.797 8.055 1 81.38 193 TYR B N 1
ATOM 4490 C CA . TYR B 1 193 ? 7.48 21.906 7.621 1 81.38 193 TYR B CA 1
ATOM 4491 C C . TYR B 1 193 ? 6.965 20.469 7.5 1 81.38 193 TYR B C 1
ATOM 4493 O O . TYR B 1 193 ? 6.266 19.984 8.391 1 81.38 193 TYR B O 1
ATOM 4501 N N . PRO B 1 194 ? 7.297 19.672 6.516 1 86.81 194 PRO B N 1
ATOM 4502 C CA . PRO B 1 194 ? 8.086 20.062 5.344 1 86.81 194 PRO B CA 1
ATOM 4503 C C . PRO B 1 194 ? 7.215 20.438 4.145 1 86.81 194 PRO B C 1
ATOM 4505 O O . PRO B 1 194 ? 7.715 20.516 3.018 1 86.81 194 PRO B O 1
ATOM 4508 N N . PHE B 1 195 ? 5.984 20.688 4.332 1 85.25 195 PHE B N 1
ATOM 4509 C CA . PHE B 1 195 ? 5.039 20.859 3.232 1 85.25 195 PHE B CA 1
ATOM 4510 C C . PHE B 1 195 ? 4.977 22.312 2.787 1 85.25 195 PHE B C 1
ATOM 4512 O O . PHE B 1 195 ? 4.297 22.641 1.812 1 85.25 195 PHE B O 1
ATOM 4519 N N . ASN B 1 196 ? 5.688 23.141 3.387 1 73.69 196 ASN B N 1
ATOM 4520 C CA . ASN B 1 196 ? 5.625 24.578 3.133 1 73.69 196 ASN B CA 1
ATOM 4521 C C . ASN B 1 196 ? 6.621 25 2.057 1 73.69 196 ASN B C 1
ATOM 4523 O O . ASN B 1 196 ? 7.152 26.109 2.098 1 73.69 196 ASN B O 1
ATOM 4527 N N . PHE B 1 197 ? 7.074 24.109 1.338 1 63.81 197 PHE B N 1
ATOM 4528 C CA . PHE B 1 197 ? 8.125 24.484 0.4 1 63.81 197 PHE B CA 1
ATOM 4529 C C . PHE B 1 197 ? 7.715 24.156 -1.032 1 63.81 197 PHE B C 1
ATOM 4531 O O . PHE B 1 197 ? 7.145 23.094 -1.294 1 63.81 197 PHE B O 1
ATOM 4538 N N . ALA B 1 198 ? 7.836 25.25 -1.89 1 58.75 198 ALA B N 1
ATOM 4539 C CA . ALA B 1 198 ? 7.684 25.031 -3.326 1 58.75 198 ALA B CA 1
ATOM 4540 C C . ALA B 1 198 ? 9.008 25.25 -4.055 1 58.75 198 ALA B C 1
ATOM 4542 O O . ALA B 1 198 ? 9.367 26.391 -4.383 1 58.75 198 ALA B O 1
ATOM 4543 N N . PRO B 1 199 ? 9.742 24.188 -4.246 1 52.88 199 PRO B N 1
ATOM 4544 C CA . PRO B 1 199 ? 11.078 24.391 -4.809 1 52.88 199 PRO B CA 1
ATOM 4545 C C . PRO B 1 199 ? 11.055 25.125 -6.141 1 52.88 199 PRO B C 1
ATOM 4547 O O . PRO B 1 199 ? 11.977 25.906 -6.438 1 52.88 199 PRO B O 1
ATOM 4550 N N . SER B 1 200 ? 10.078 24.688 -6.98 1 52.62 200 SER B N 1
ATOM 4551 C CA . SER B 1 200 ? 10.109 25.234 -8.336 1 52.62 200 SER B CA 1
ATOM 4552 C C . SER B 1 200 ? 10.117 26.766 -8.305 1 52.62 200 SER B C 1
ATOM 4554 O O . SER B 1 200 ? 10.672 27.406 -9.203 1 52.62 200 SER B O 1
ATOM 4556 N N . SER B 1 201 ? 9.383 27.172 -7.34 1 49.75 201 SER B N 1
ATOM 4557 C CA . SER B 1 201 ? 9.344 28.625 -7.293 1 49.75 201 SER B CA 1
ATOM 4558 C C . SER B 1 201 ? 10.406 29.172 -6.344 1 49.75 201 SER B C 1
ATOM 4560 O O . SER B 1 201 ? 10.617 30.391 -6.273 1 49.75 201 SER B O 1
ATOM 4562 N N . GLY B 1 202 ? 11.188 28.328 -5.844 1 52.12 202 GLY B N 1
ATOM 4563 C CA . GLY B 1 202 ? 12.148 28.781 -4.836 1 52.12 202 GLY B CA 1
ATOM 4564 C C . GLY B 1 202 ? 11.492 29.484 -3.664 1 52.12 202 GLY B C 1
ATOM 4565 O O . GLY B 1 202 ? 12.18 30.078 -2.838 1 52.12 202 GLY B O 1
ATOM 4566 N N . GLN B 1 203 ? 10.156 29.531 -3.773 1 50.53 203 GLN B N 1
ATOM 4567 C CA . GLN B 1 203 ? 9.492 30.328 -2.748 1 50.53 203 GLN B CA 1
ATOM 4568 C C . GLN B 1 203 ? 9.164 29.484 -1.519 1 50.53 203 GLN B C 1
ATOM 4570 O O . GLN B 1 203 ? 8.648 28.375 -1.642 1 50.53 203 GLN B O 1
ATOM 4575 N N . PHE B 1 204 ? 9.93 29.688 -0.556 1 50.19 204 PHE B N 1
ATOM 4576 C CA . PHE B 1 204 ? 9.57 29.172 0.762 1 50.19 204 PHE B CA 1
ATOM 4577 C C . PHE B 1 204 ? 8.281 29.828 1.265 1 50.19 204 PHE B C 1
ATOM 4579 O O . PHE B 1 204 ? 8.047 31 1.032 1 50.19 204 PHE B O 1
ATOM 4586 N N . PHE B 1 205 ? 7.281 28.922 1.466 1 53.66 205 PHE B N 1
ATOM 4587 C CA . PHE B 1 205 ? 6.145 29.547 2.137 1 53.66 205 PHE B CA 1
ATOM 4588 C C . PHE B 1 205 ? 6.59 30.266 3.402 1 53.66 205 PHE B C 1
ATOM 4590 O O . PHE B 1 205 ? 7.605 29.906 4 1 53.66 205 PHE B O 1
ATOM 4597 N N . ASP B 1 206 ? 6.289 31.5 3.535 1 49.75 206 ASP B N 1
ATOM 4598 C CA . ASP B 1 206 ? 6.57 32.219 4.785 1 49.75 206 ASP B CA 1
ATOM 4599 C C . ASP B 1 206 ? 6.445 31.266 5.98 1 49.75 206 ASP B C 1
ATOM 4601 O O . ASP B 1 206 ? 5.359 30.75 6.258 1 49.75 206 ASP B O 1
ATOM 4605 N N . PHE B 1 207 ? 7.371 30.344 5.996 1 52.09 207 PHE B N 1
ATOM 4606 C CA . PHE B 1 207 ? 7.273 29.453 7.152 1 52.09 207 PHE B CA 1
ATOM 4607 C C . PHE B 1 207 ? 7.535 30.219 8.445 1 52.09 207 PHE B C 1
ATOM 4609 O O . PHE B 1 207 ? 8.602 30.828 8.609 1 52.09 207 PHE B O 1
ATOM 4616 N N . ARG B 1 208 ? 6.512 30.672 8.992 1 52.78 208 ARG B N 1
ATOM 4617 C CA . ARG B 1 208 ? 6.605 31.188 10.359 1 52.78 208 ARG B CA 1
ATOM 4618 C C . ARG B 1 208 ? 6.719 30.047 11.367 1 52.78 208 ARG B C 1
ATOM 4620 O O . ARG B 1 208 ? 5.898 29.125 11.367 1 52.78 208 ARG B O 1
ATOM 4627 N N . LYS B 1 209 ? 8.031 29.922 11.805 1 53.75 209 LYS B N 1
ATOM 4628 C CA . LYS B 1 209 ? 8.164 28.953 12.883 1 53.75 209 LYS B CA 1
ATOM 4629 C C . LYS B 1 209 ? 7.074 29.141 13.938 1 53.75 209 LYS B C 1
ATOM 4631 O O . LYS B 1 209 ? 6.871 30.25 14.43 1 53.75 209 LYS B O 1
ATOM 4636 N N . PRO B 1 210 ? 6.086 28.234 14.047 1 49.22 210 PRO B N 1
ATOM 4637 C CA . PRO B 1 210 ? 5.129 28.391 15.148 1 49.22 210 PRO B CA 1
ATOM 4638 C C . PRO B 1 210 ? 5.809 28.469 16.516 1 49.22 210 PRO B C 1
ATOM 4640 O O . PRO B 1 210 ? 6.273 27.453 17.031 1 49.22 210 PRO B O 1
ATOM 4643 N N . PHE B 1 211 ? 6.879 29.078 16.688 1 47.31 211 PHE B N 1
ATOM 4644 C CA . PHE B 1 211 ? 7.566 28.953 17.969 1 47.31 211 PHE B CA 1
ATOM 4645 C C . PHE B 1 211 ? 6.68 29.438 19.109 1 47.31 211 PHE B C 1
ATOM 4647 O O . PHE B 1 211 ? 6.172 30.562 19.078 1 47.31 211 PHE B O 1
ATOM 4654 N N . PRO B 1 212 ? 6.195 28.391 19.922 1 48.25 212 PRO B N 1
ATOM 4655 C CA . PRO B 1 212 ? 5.512 28.828 21.141 1 48.25 212 PRO B CA 1
ATOM 4656 C C . PRO B 1 212 ? 6.32 29.844 21.938 1 48.25 212 PRO B C 1
ATOM 4658 O O . PRO B 1 212 ? 6.086 30.031 23.141 1 48.25 212 PRO B O 1
ATOM 4661 N N . TYR B 1 213 ? 7.398 30.344 21.438 1 47.56 213 TYR B N 1
ATOM 4662 C CA . TYR B 1 213 ? 8.344 31.031 22.297 1 47.56 213 TYR B CA 1
ATOM 4663 C C . TYR B 1 213 ? 7.684 32.219 22.984 1 47.56 213 TYR B C 1
ATOM 4665 O O . TYR B 1 213 ? 8.273 32.844 23.875 1 47.56 213 TYR B O 1
ATOM 4673 N N . PHE B 1 214 ? 6.508 32.375 22.547 1 52.62 214 PHE B N 1
ATOM 4674 C CA . PHE B 1 214 ? 5.949 33.594 23.141 1 52.62 214 PHE B CA 1
ATOM 4675 C C . PHE B 1 214 ? 5.117 33.25 24.375 1 52.62 214 PHE B C 1
ATOM 4677 O O . PHE B 1 214 ? 4.535 34.125 25 1 52.62 214 PHE B O 1
ATOM 4684 N N . ILE B 1 215 ? 5.324 31.922 24.516 1 49.16 215 ILE B N 1
ATOM 4685 C CA . ILE B 1 215 ? 4.586 31.531 25.719 1 49.16 215 ILE B CA 1
ATOM 4686 C C . ILE B 1 215 ? 5.359 31.969 26.969 1 49.16 215 ILE B C 1
ATOM 4688 O O . ILE B 1 215 ? 6.547 31.672 27.109 1 49.16 215 ILE B O 1
ATOM 4692 N N . GLY B 1 216 ? 4.793 32.906 27.734 1 49 216 GLY B N 1
ATOM 4693 C CA . GLY B 1 216 ? 5.348 33.406 28.984 1 49 216 GLY B CA 1
ATOM 4694 C C . GLY B 1 216 ? 5.992 34.75 28.859 1 49 216 GLY B C 1
ATOM 4695 O O . GLY B 1 216 ? 6.574 35.281 29.828 1 49 216 GLY B O 1
ATOM 4696 N N . VAL B 1 217 ? 6.059 35.156 27.609 1 51.25 217 VAL B N 1
ATOM 4697 C CA . VAL B 1 217 ? 6.555 36.5 27.469 1 51.25 217 VAL B CA 1
ATOM 4698 C C . VAL B 1 217 ? 5.512 37.5 27.984 1 51.25 217 VAL B C 1
ATOM 4700 O O . VAL B 1 217 ? 4.402 37.562 27.469 1 51.25 217 VAL B O 1
ATOM 4703 N N . GLU B 1 218 ? 5.777 37.969 29.188 1 53.62 218 GLU B N 1
ATOM 4704 C CA . GLU B 1 218 ? 4.855 38.875 29.859 1 53.62 218 GLU B CA 1
ATOM 4705 C C . GLU B 1 218 ? 4.645 40.156 29.047 1 53.62 218 GLU B C 1
ATOM 4707 O O . GLU B 1 218 ? 3.529 40.688 28.984 1 53.62 218 GLU B O 1
ATOM 4712 N N . ASN B 1 219 ? 5.754 40.688 28.391 1 55.94 219 ASN B N 1
ATOM 4713 C CA . ASN B 1 219 ? 5.633 41.906 27.641 1 55.94 219 ASN B CA 1
ATOM 4714 C C . ASN B 1 219 ? 5.297 41.656 26.172 1 55.94 219 ASN B C 1
ATOM 4716 O O . ASN B 1 219 ? 6.176 41.312 25.391 1 55.94 219 ASN B O 1
ATOM 4720 N N . GLU B 1 220 ? 4.016 41.719 25.828 1 60.94 220 GLU B N 1
ATOM 4721 C CA . GLU B 1 220 ? 3.445 41.438 24.516 1 60.94 220 GLU B CA 1
ATOM 4722 C C . GLU B 1 220 ? 4.117 42.281 23.422 1 60.94 220 GLU B C 1
ATOM 4724 O O . GLU B 1 220 ? 4.172 41.875 22.266 1 60.94 220 GLU B O 1
ATOM 4729 N N . GLU B 1 221 ? 4.707 43.438 23.859 1 63.12 221 GLU B N 1
ATOM 4730 C CA . GLU B 1 221 ? 5.301 44.344 22.875 1 63.12 221 GLU B CA 1
ATOM 4731 C C . GLU B 1 221 ? 6.562 43.719 22.266 1 63.12 221 GLU B C 1
ATOM 4733 O O . GLU B 1 221 ? 6.938 44.062 21.141 1 63.12 221 GLU B O 1
ATOM 4738 N N . TRP B 1 222 ? 7.062 42.812 23.031 1 59.69 222 TRP B N 1
ATOM 4739 C CA . TRP B 1 222 ? 8.336 42.219 22.609 1 59.69 222 TRP B CA 1
ATOM 4740 C C . TRP B 1 222 ? 8.109 41.031 21.688 1 59.69 222 TRP B C 1
ATOM 4742 O O . TRP B 1 222 ? 9.023 40.594 21 1 59.69 222 TRP B O 1
ATOM 4752 N N . ILE B 1 223 ? 6.836 40.719 21.656 1 63.25 223 ILE B N 1
ATOM 4753 C CA . ILE B 1 223 ? 6.535 39.438 20.984 1 63.25 223 ILE B CA 1
ATOM 4754 C C . ILE B 1 223 ? 6.836 39.594 19.484 1 63.25 223 ILE B C 1
ATOM 4756 O O . ILE B 1 223 ? 7.512 38.75 18.906 1 63.25 223 ILE B O 1
ATOM 4760 N N . PRO B 1 224 ? 6.453 40.688 18.953 1 63.5 22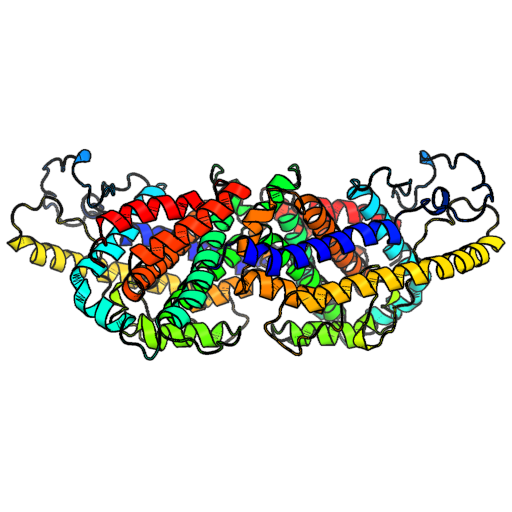4 PRO B N 1
ATOM 4761 C CA . PRO B 1 224 ? 6.77 40.812 17.531 1 63.5 224 PRO B CA 1
ATOM 4762 C C . PRO B 1 224 ? 8.273 40.875 17.266 1 63.5 224 PRO B C 1
ATOM 4764 O O . PRO B 1 224 ? 8.75 40.281 16.281 1 63.5 224 PRO B O 1
ATOM 4767 N N . GLU B 1 225 ? 8.945 41.562 18.156 1 62.72 225 GLU B N 1
ATOM 4768 C CA . GLU B 1 225 ? 10.391 41.688 17.969 1 62.72 225 GLU B CA 1
ATOM 4769 C C . GLU B 1 225 ? 11.102 40.344 18.141 1 62.72 225 GLU B C 1
ATOM 4771 O O . GLU B 1 225 ? 11.945 40 17.312 1 62.72 225 GLU B O 1
ATOM 4776 N N . ILE B 1 226 ? 10.742 39.688 19.141 1 61.31 226 ILE B N 1
ATOM 4777 C CA . ILE B 1 226 ? 11.352 38.406 19.406 1 61.31 226 ILE B CA 1
ATOM 4778 C C . ILE B 1 226 ? 11.016 37.438 18.266 1 61.31 226 ILE B C 1
ATOM 4780 O O . ILE B 1 226 ? 11.883 36.656 17.812 1 61.31 226 ILE B O 1
ATOM 4784 N N . ARG B 1 227 ? 9.844 37.594 17.828 1 62.84 227 ARG B N 1
ATOM 4785 C CA . ARG B 1 227 ? 9.398 36.75 16.719 1 62.84 227 ARG B CA 1
ATOM 4786 C C . ARG B 1 227 ? 10.227 37.031 15.461 1 62.84 227 ARG B C 1
ATOM 4788 O O . ARG B 1 227 ? 10.68 36.094 14.789 1 62.84 227 ARG B O 1
ATOM 4795 N N . GLY B 1 228 ? 10.312 38.25 15.164 1 61.69 228 GLY B N 1
ATOM 4796 C CA . GLY B 1 228 ? 11.055 38.656 13.977 1 61.69 228 GLY B CA 1
ATOM 4797 C C . GLY B 1 228 ? 12.492 38.188 13.992 1 61.69 228 GLY B C 1
ATOM 4798 O O . GLY B 1 228 ? 12.992 37.688 12.992 1 61.69 228 GLY B O 1
ATOM 4799 N N . GLN B 1 229 ? 13.148 38.375 15.078 1 59.78 229 GLN B N 1
ATOM 4800 C CA . GLN B 1 229 ? 14.547 37.969 15.227 1 59.78 229 GLN B CA 1
ATOM 4801 C C . GLN B 1 229 ? 14.719 36.469 15.047 1 59.78 229 GLN B C 1
ATOM 4803 O O . GLN B 1 229 ? 15.672 36 14.406 1 59.78 229 GLN B O 1
ATOM 4808 N N . ARG B 1 230 ? 13.812 35.875 15.5 1 58.53 230 ARG B N 1
ATOM 4809 C CA . ARG B 1 230 ? 13.938 34.406 15.484 1 58.53 230 ARG B CA 1
ATOM 4810 C C . ARG B 1 230 ? 13.57 33.844 14.117 1 58.53 230 ARG B C 1
ATOM 4812 O O . ARG B 1 230 ? 14.172 32.875 13.664 1 58.53 230 ARG B O 1
ATOM 4819 N N . GLU B 1 231 ? 12.617 34.469 13.578 1 62.12 231 GLU B N 1
ATOM 4820 C CA . GLU B 1 231 ? 12.211 34.031 12.242 1 62.12 231 GLU B CA 1
ATOM 4821 C C . GLU B 1 231 ? 13.367 34.156 11.25 1 62.12 231 GLU B C 1
ATOM 4823 O O . GLU B 1 231 ? 13.57 33.25 10.422 1 62.12 231 GLU B O 1
ATOM 4828 N N . GLU B 1 232 ? 14.109 35.156 11.367 1 60.97 232 GLU B N 1
ATOM 4829 C CA . GLU B 1 232 ? 15.234 35.344 10.453 1 60.97 232 GLU B CA 1
ATOM 4830 C C . GLU B 1 232 ? 16.297 34.281 10.664 1 60.97 232 GLU B C 1
ATOM 4832 O O . GLU B 1 232 ? 16.828 33.719 9.703 1 60.97 232 GLU B O 1
ATOM 4837 N N . LYS B 1 233 ? 16.531 34 11.875 1 61.31 233 LYS B N 1
ATOM 4838 C CA . LYS B 1 233 ? 17.562 33.031 12.195 1 61.31 233 LYS B CA 1
ATOM 4839 C C . LYS B 1 233 ? 17.172 31.641 11.703 1 61.31 233 LYS B C 1
ATOM 4841 O O . LYS B 1 233 ? 18 30.891 11.195 1 61.31 233 LYS B O 1
ATOM 4846 N N . TYR B 1 234 ? 15.906 31.422 11.773 1 63.12 234 TYR B N 1
ATOM 4847 C CA . TYR B 1 234 ? 15.484 30.062 11.484 1 63.12 234 TYR B CA 1
ATOM 4848 C C . TYR B 1 234 ? 15.156 29.891 10.008 1 63.12 234 TYR B C 1
ATOM 4850 O O . TYR B 1 234 ? 15.211 28.781 9.477 1 63.12 234 TYR B O 1
ATOM 4858 N N . ALA B 1 235 ? 14.914 31 9.43 1 64.56 235 ALA B N 1
ATOM 4859 C CA . ALA B 1 235 ? 14.594 30.938 8.008 1 64.56 235 ALA B CA 1
ATOM 4860 C C . ALA B 1 235 ? 15.758 30.344 7.211 1 64.56 235 ALA B C 1
ATOM 4862 O O . ALA B 1 235 ? 15.555 29.469 6.359 1 64.56 235 ALA B O 1
ATOM 4863 N N . ASN B 1 236 ? 16.891 30.719 7.602 1 66.31 236 ASN B N 1
ATOM 4864 C CA . ASN B 1 236 ? 18.062 30.219 6.902 1 66.31 236 ASN B CA 1
ATOM 4865 C C . ASN B 1 236 ? 18.266 28.734 7.141 1 66.31 236 ASN B C 1
ATOM 4867 O O . ASN B 1 236 ? 18.625 28 6.219 1 66.31 236 ASN B O 1
ATOM 4871 N N . HIS B 1 237 ? 18.125 28.406 8.336 1 67.88 237 HIS B N 1
ATOM 4872 C CA . HIS B 1 237 ? 18.297 26.984 8.656 1 67.88 237 HIS B CA 1
ATOM 4873 C C . HIS B 1 237 ? 17.25 26.141 7.965 1 67.88 237 HIS B C 1
ATOM 4875 O O . HIS B 1 237 ? 17.562 25.078 7.426 1 67.88 237 HIS B O 1
ATOM 4881 N N . TYR B 1 238 ? 16.125 26.688 7.965 1 68.69 238 TYR B N 1
ATOM 4882 C CA . TYR B 1 238 ? 15.023 26 7.309 1 68.69 238 TYR B CA 1
ATOM 4883 C C . TYR B 1 238 ? 15.289 25.844 5.816 1 68.69 238 TYR B C 1
ATOM 4885 O O . TYR B 1 238 ? 15.07 24.766 5.246 1 68.69 238 TYR B O 1
ATOM 4893 N N . GLU B 1 239 ? 15.734 26.859 5.285 1 70.44 239 GLU B N 1
ATOM 4894 C CA . GLU B 1 239 ? 16.047 26.812 3.859 1 70.44 239 GLU B CA 1
ATOM 4895 C C . GLU B 1 239 ? 17.125 25.781 3.555 1 70.44 239 GLU B C 1
ATOM 4897 O O . GLU B 1 239 ? 17.031 25.047 2.578 1 70.44 239 GLU B O 1
ATOM 4902 N N . ARG B 1 240 ? 18.094 25.781 4.348 1 72.19 240 ARG B N 1
ATOM 4903 C CA . ARG B 1 240 ? 19.188 24.828 4.168 1 72.19 240 ARG B CA 1
ATOM 4904 C C . ARG B 1 240 ? 18.672 23.391 4.301 1 72.19 240 ARG B C 1
ATOM 4906 O O . ARG B 1 240 ? 19.094 22.516 3.541 1 72.19 240 ARG B O 1
ATOM 4913 N N . GLN B 1 241 ? 17.812 23.203 5.266 1 72.5 241 GLN B N 1
ATOM 4914 C CA . GLN B 1 241 ? 17.25 21.875 5.488 1 72.5 241 GLN B CA 1
ATOM 4915 C C . GLN B 1 241 ? 16.391 21.422 4.305 1 72.5 241 GLN B C 1
ATOM 4917 O O . GLN B 1 241 ? 16.5 20.281 3.852 1 72.5 241 GLN B O 1
ATOM 4922 N N . MET B 1 242 ? 15.586 22.297 3.799 1 77 242 MET B N 1
ATOM 4923 C CA . MET B 1 242 ? 14.711 21.969 2.674 1 77 242 MET B CA 1
ATOM 4924 C C . MET B 1 242 ? 15.531 21.703 1.413 1 77 242 MET B C 1
ATOM 4926 O O . MET B 1 242 ? 15.234 20.766 0.658 1 77 242 MET B O 1
ATOM 4930 N N . ASN B 1 243 ? 16.531 22.516 1.298 1 75.62 243 ASN B N 1
ATOM 4931 C CA . ASN B 1 243 ? 17.422 22.266 0.17 1 75.62 243 ASN B CA 1
ATOM 4932 C C . ASN B 1 243 ? 18.094 20.906 0.261 1 75.62 243 ASN B C 1
ATOM 4934 O O . ASN B 1 243 ? 18.266 20.219 -0.751 1 75.62 243 ASN B O 1
ATOM 4938 N N . ALA B 1 244 ? 18.438 20.594 1.408 1 75.69 244 ALA B N 1
ATOM 4939 C CA . ALA B 1 244 ? 19.047 19.281 1.631 1 75.69 244 ALA B CA 1
ATOM 4940 C C . ALA B 1 244 ? 18.078 18.156 1.31 1 75.69 244 ALA B C 1
ATOM 4942 O O . ALA B 1 244 ? 18.438 17.172 0.678 1 75.69 244 ALA B O 1
ATOM 4943 N N . VAL B 1 245 ? 16.891 18.328 1.722 1 75.44 245 VAL B N 1
ATOM 4944 C CA . VAL B 1 245 ? 15.844 17.344 1.482 1 75.44 245 VAL B CA 1
ATOM 4945 C C . VAL B 1 245 ? 15.633 17.172 -0.019 1 75.44 245 VAL B C 1
ATOM 4947 O O . VAL B 1 245 ? 15.609 16.047 -0.524 1 75.44 245 VAL B O 1
ATOM 4950 N N . TYR B 1 246 ? 15.555 18.203 -0.729 1 76.62 246 TYR B N 1
ATOM 4951 C CA . TYR B 1 246 ? 15.258 18.141 -2.156 1 76.62 246 TYR B CA 1
ATOM 4952 C C . TYR B 1 246 ? 16.469 17.656 -2.945 1 76.62 246 TYR B C 1
ATOM 4954 O O . TYR B 1 246 ? 16.312 16.984 -3.973 1 76.62 246 TYR B O 1
ATOM 4962 N N . SER B 1 247 ? 17.609 18.016 -2.469 1 75.56 247 SER B N 1
ATOM 4963 C CA . SER B 1 247 ? 18.812 17.469 -3.092 1 75.56 247 SER B CA 1
ATOM 4964 C C . SER B 1 247 ? 18.844 15.945 -2.998 1 75.56 247 SER B C 1
ATOM 4966 O O . SER B 1 247 ? 19.156 15.266 -3.977 1 75.56 247 SER B O 1
ATOM 4968 N N . LYS B 1 248 ? 18.5 15.516 -1.891 1 74.69 248 LYS B N 1
ATOM 4969 C CA . LYS B 1 248 ? 18.453 14.07 -1.688 1 74.69 248 LYS B CA 1
ATOM 4970 C C . LYS B 1 248 ? 17.344 13.43 -2.523 1 74.69 248 LYS B C 1
ATOM 4972 O O . LYS B 1 248 ? 17.5 12.328 -3.041 1 74.69 248 LYS B O 1
ATOM 4977 N N . ALA B 1 249 ? 16.203 14.078 -2.621 1 74.19 249 ALA B N 1
ATOM 4978 C CA . ALA B 1 249 ? 15.07 13.586 -3.414 1 74.19 249 ALA B CA 1
ATOM 4979 C C . ALA B 1 249 ? 15.453 13.438 -4.883 1 74.19 249 ALA B C 1
ATOM 4981 O O . ALA B 1 249 ? 15.055 12.477 -5.543 1 74.19 249 ALA B O 1
ATOM 4982 N N . LYS B 1 250 ? 16.203 14.32 -5.352 1 71.75 250 LYS B N 1
ATOM 4983 C CA . LYS B 1 250 ? 16.641 14.273 -6.742 1 71.75 250 LYS B CA 1
ATOM 4984 C C . LYS B 1 250 ? 17.516 13.055 -7.004 1 71.75 250 LYS B C 1
ATOM 4986 O O . LYS B 1 250 ? 17.531 12.523 -8.109 1 71.75 250 LYS B O 1
ATOM 4991 N N . ASN B 1 251 ? 18.141 12.594 -5.984 1 69.25 251 ASN B N 1
ATOM 4992 C CA . ASN B 1 251 ? 19.047 11.461 -6.109 1 69.25 251 ASN B CA 1
ATOM 4993 C C . ASN B 1 251 ? 18.297 10.133 -6.125 1 69.25 251 ASN B C 1
ATOM 4995 O O . ASN B 1 251 ? 18.859 9.102 -6.477 1 69.25 251 ASN B O 1
ATOM 4999 N N . ILE B 1 252 ? 17.234 10.008 -5.59 1 66.31 252 ILE B N 1
ATOM 5000 C CA . ILE B 1 252 ? 16.516 8.75 -5.43 1 66.31 252 ILE B CA 1
ATOM 5001 C C . ILE B 1 252 ? 16.203 8.156 -6.805 1 66.31 252 ILE B C 1
ATOM 5003 O O . ILE B 1 252 ? 16.453 6.969 -7.039 1 66.31 252 ILE B O 1
ATOM 5007 N N . SER B 1 253 ? 15.188 8.477 -7.668 1 57.91 253 SER B N 1
ATOM 5008 C CA . SER B 1 253 ? 14.906 7.68 -8.859 1 57.91 253 SER B CA 1
ATOM 5009 C C . SER B 1 253 ? 15.656 8.219 -10.07 1 57.91 253 SER B C 1
ATOM 5011 O O . SER B 1 253 ? 15.633 9.422 -10.336 1 57.91 253 SER B O 1
ATOM 5013 N N . THR B 1 254 ? 16.766 7.52 -10.422 1 55.88 254 THR B N 1
ATOM 5014 C CA . THR B 1 254 ? 17.484 7.832 -11.656 1 55.88 254 THR B CA 1
ATOM 5015 C C . THR B 1 254 ? 16.594 7.633 -12.875 1 55.88 254 THR B C 1
ATOM 5017 O O . THR B 1 254 ? 17 7.879 -14.008 1 55.88 254 THR B O 1
ATOM 5020 N N . TRP B 1 255 ? 15.531 6.793 -12.68 1 49.88 255 TRP B N 1
ATOM 5021 C CA . TRP B 1 255 ? 14.859 6.391 -13.906 1 49.88 255 TRP B CA 1
ATOM 5022 C C . TRP B 1 255 ? 14.477 7.609 -14.742 1 49.88 255 TRP B C 1
ATOM 5024 O O . TRP B 1 255 ? 14.5 7.559 -15.977 1 49.88 255 TRP B O 1
ATOM 5034 N N . ASP B 1 256 ? 13.688 8.664 -14 1 49.91 256 ASP B N 1
ATOM 5035 C CA . ASP B 1 256 ? 13.156 9.594 -14.992 1 49.91 256 ASP B CA 1
ATOM 5036 C C . ASP B 1 256 ? 13.695 11 -14.766 1 49.91 256 ASP B C 1
ATOM 5038 O O . ASP B 1 256 ? 13.453 11.609 -13.727 1 49.91 256 ASP B O 1
ATOM 5042 N N . ASN B 1 257 ? 14.578 11.164 -15.68 1 52.19 257 ASN B N 1
ATOM 5043 C CA . ASN B 1 257 ? 14.875 12.555 -15.977 1 52.19 257 ASN B CA 1
ATOM 5044 C C . ASN B 1 257 ? 13.602 13.375 -16.188 1 52.19 257 ASN B C 1
ATOM 5046 O O . ASN B 1 257 ? 12.742 12.992 -16.984 1 52.19 257 ASN B O 1
ATOM 5050 N N . GLY B 1 258 ? 13.18 14.156 -15.164 1 60.12 258 GLY B N 1
ATOM 5051 C CA . GLY B 1 258 ? 12.07 15.062 -15.391 1 60.12 258 GLY B CA 1
ATOM 5052 C C . GLY B 1 258 ? 10.906 14.836 -14.445 1 60.12 258 GLY B C 1
ATOM 5053 O O . GLY B 1 258 ? 9.797 15.312 -14.695 1 60.12 258 GLY B O 1
ATOM 5054 N N . ARG B 1 259 ? 11.203 14.016 -13.469 1 70.81 259 ARG B N 1
ATOM 5055 C CA . ARG B 1 259 ? 10.109 13.805 -12.523 1 70.81 259 ARG B CA 1
ATOM 5056 C C . ARG B 1 259 ? 9.812 15.078 -11.734 1 70.81 259 ARG B C 1
ATOM 5058 O O . ARG B 1 259 ? 10.719 15.867 -11.453 1 70.81 259 ARG B O 1
ATOM 5065 N N . ASP B 1 260 ? 8.523 15.172 -11.445 1 74.69 260 ASP B N 1
ATOM 5066 C CA . ASP B 1 260 ? 8.031 16.375 -10.781 1 74.69 260 ASP B CA 1
ATOM 5067 C C . ASP B 1 260 ? 8.352 16.328 -9.289 1 74.69 260 ASP B C 1
ATOM 5069 O O . ASP B 1 260 ? 7.902 15.43 -8.57 1 74.69 260 ASP B O 1
ATOM 5073 N N . THR B 1 261 ? 9.234 17.188 -8.844 1 78.75 261 THR B N 1
ATOM 5074 C CA . THR B 1 261 ? 9.562 17.359 -7.43 1 78.75 261 THR B CA 1
ATOM 5075 C C . THR B 1 261 ? 9.234 18.766 -6.957 1 78.75 261 THR B C 1
ATOM 5077 O O . THR B 1 261 ? 9.953 19.344 -6.129 1 78.75 261 THR B O 1
ATOM 5080 N N . SER B 1 262 ? 8.172 19.297 -7.547 1 76.06 262 SER B N 1
ATOM 5081 C CA . SER B 1 262 ? 7.805 20.688 -7.309 1 76.06 262 SER B CA 1
ATOM 5082 C C . SER B 1 262 ? 7.375 20.906 -5.859 1 76.06 262 SER B C 1
ATOM 5084 O O . SER B 1 262 ? 7.578 22 -5.305 1 76.06 262 SER B O 1
ATOM 5086 N N . THR B 1 263 ? 6.707 19.984 -5.305 1 83.44 263 THR B N 1
ATOM 5087 C CA . THR B 1 263 ? 6.312 20.047 -3.9 1 83.44 263 THR B CA 1
ATOM 5088 C C . THR B 1 263 ? 6.734 18.766 -3.166 1 83.44 263 THR B C 1
ATOM 5090 O O . THR B 1 263 ? 7.102 17.781 -3.795 1 83.44 263 THR B O 1
ATOM 5093 N N . PHE B 1 264 ? 6.676 18.859 -1.948 1 87 264 PHE B N 1
ATOM 5094 C CA . PHE B 1 264 ? 7.035 17.703 -1.129 1 87 264 PHE B CA 1
ATOM 5095 C C . PHE B 1 264 ? 6.102 16.531 -1.404 1 87 264 PHE B C 1
ATOM 5097 O O . PHE B 1 264 ? 6.52 15.367 -1.349 1 87 264 PHE B O 1
ATOM 5104 N N . TYR B 1 265 ? 4.871 16.812 -1.772 1 90.44 265 TYR B N 1
ATOM 5105 C CA . TYR B 1 265 ? 3.914 15.766 -2.145 1 90.44 265 TYR B CA 1
ATOM 5106 C C . TYR B 1 265 ? 4.383 15.016 -3.383 1 90.44 265 TYR B C 1
ATOM 5108 O O . TYR B 1 265 ? 4.246 13.789 -3.461 1 90.44 265 TYR B O 1
ATOM 5116 N N . HIS B 1 266 ? 4.945 15.742 -4.293 1 88.31 266 HIS B N 1
ATOM 5117 C CA . HIS B 1 266 ? 5.473 15.125 -5.504 1 88.31 266 HIS B CA 1
ATOM 5118 C C . HIS B 1 266 ? 6.68 14.242 -5.191 1 88.31 266 HIS B C 1
ATOM 5120 O O . HIS B 1 266 ? 6.855 13.188 -5.801 1 88.31 266 HIS B O 1
ATOM 5126 N N . VAL B 1 267 ? 7.484 14.727 -4.305 1 87.38 267 VAL B N 1
ATOM 5127 C CA . VAL B 1 267 ? 8.641 13.945 -3.881 1 87.38 267 VAL B CA 1
ATOM 5128 C C . VAL B 1 267 ? 8.172 12.602 -3.311 1 87.38 267 VAL B C 1
ATOM 5130 O O . VAL B 1 267 ? 8.758 11.555 -3.607 1 87.38 267 VAL B O 1
ATOM 5133 N N . PHE B 1 268 ? 7.195 12.594 -2.564 1 92.81 268 PHE B N 1
ATOM 5134 C CA . PHE B 1 268 ? 6.719 11.367 -1.951 1 92.81 268 PHE B CA 1
ATOM 5135 C C . PHE B 1 268 ? 6.023 10.477 -2.98 1 92.81 268 PHE B C 1
ATOM 5137 O O . PHE B 1 268 ? 6.035 9.25 -2.861 1 92.81 268 PHE B O 1
ATOM 5144 N N . LYS B 1 269 ? 5.367 11.094 -3.959 1 91.38 269 LYS B N 1
ATOM 5145 C CA . LYS B 1 269 ? 4.867 10.289 -5.07 1 91.38 269 LYS B CA 1
ATOM 5146 C C . LYS B 1 269 ? 6 9.508 -5.734 1 91.38 269 LYS B C 1
ATOM 5148 O O . LYS B 1 269 ? 5.84 8.328 -6.051 1 91.38 269 LYS B O 1
ATOM 5153 N N . LEU B 1 270 ? 7.078 10.219 -5.891 1 87.94 270 LEU B N 1
ATOM 5154 C CA . LEU B 1 270 ? 8.258 9.578 -6.457 1 87.94 270 LEU B CA 1
ATOM 5155 C C . LEU B 1 270 ? 8.742 8.438 -5.566 1 87.94 270 LEU B C 1
ATOM 5157 O O . LEU B 1 270 ? 9.133 7.379 -6.062 1 87.94 270 LEU B O 1
ATOM 5161 N N . LEU B 1 271 ? 8.758 8.633 -4.309 1 89.19 271 LEU B N 1
ATOM 5162 C CA . LEU B 1 271 ? 9.203 7.625 -3.357 1 89.19 271 LEU B CA 1
ATOM 5163 C C . LEU B 1 271 ? 8.281 6.41 -3.383 1 89.19 271 LEU B C 1
ATOM 5165 O O . LEU B 1 271 ? 8.734 5.273 -3.266 1 89.19 271 LEU B O 1
ATOM 5169 N N . ARG B 1 272 ? 6.992 6.641 -3.453 1 91 272 ARG B N 1
ATOM 5170 C CA . ARG B 1 272 ? 6.035 5.543 -3.576 1 91 272 ARG B CA 1
ATOM 5171 C C . ARG B 1 272 ? 6.312 4.715 -4.824 1 91 272 ARG B C 1
ATOM 5173 O O . ARG B 1 272 ? 6.254 3.484 -4.785 1 91 272 ARG B O 1
ATOM 5180 N N . GLU B 1 273 ? 6.547 5.367 -5.918 1 87.75 273 GLU B N 1
ATOM 5181 C CA . GLU B 1 273 ? 6.848 4.676 -7.168 1 87.75 273 GLU B CA 1
ATOM 5182 C C . GLU B 1 273 ? 8.133 3.861 -7.055 1 87.75 273 GLU B C 1
ATOM 5184 O O . GLU B 1 273 ? 8.188 2.713 -7.5 1 87.75 273 GLU B O 1
ATOM 5189 N N . TRP B 1 274 ? 9.07 4.504 -6.504 1 85.94 274 TRP B N 1
ATOM 5190 C CA . TRP B 1 274 ? 10.312 3.777 -6.258 1 85.94 274 TRP B CA 1
ATOM 5191 C C . TRP B 1 274 ? 10.062 2.541 -5.402 1 85.94 274 TRP B C 1
ATOM 5193 O O . TRP B 1 274 ? 10.516 1.443 -5.734 1 85.94 274 TRP B O 1
ATOM 5203 N N . ALA B 1 275 ? 9.398 2.648 -4.293 1 88.81 275 ALA B N 1
ATOM 5204 C CA . ALA B 1 275 ? 9.148 1.571 -3.34 1 88.81 275 ALA B CA 1
ATOM 5205 C C . ALA B 1 275 ? 8.398 0.416 -4.004 1 88.81 275 ALA B C 1
ATOM 5207 O O . ALA B 1 275 ? 8.625 -0.749 -3.662 1 88.81 275 ALA B O 1
ATOM 5208 N N . ASN B 1 276 ? 7.539 0.746 -4.977 1 86.81 276 ASN B N 1
ATOM 5209 C CA . ASN B 1 276 ? 6.668 -0.275 -5.551 1 86.81 276 ASN B CA 1
ATOM 5210 C C . ASN B 1 276 ? 7.27 -0.881 -6.816 1 86.81 276 ASN B C 1
ATOM 5212 O O . ASN B 1 276 ? 6.973 -2.025 -7.164 1 86.81 276 ASN B O 1
ATOM 5216 N N . TYR B 1 277 ? 8.117 -0.097 -7.484 1 83.69 277 TYR B N 1
ATOM 5217 C CA . TYR B 1 277 ? 8.438 -0.566 -8.828 1 83.69 277 TYR B CA 1
ATOM 5218 C C . TYR B 1 277 ? 9.938 -0.718 -9.008 1 83.69 277 TYR B C 1
ATOM 5220 O O . TYR B 1 277 ? 10.398 -1.322 -9.984 1 83.69 277 TYR B O 1
ATOM 5228 N N . GLU B 1 278 ? 10.656 -0.206 -8.164 1 83 278 GLU B N 1
ATOM 5229 C CA . GLU B 1 278 ? 12.102 -0.383 -8.242 1 83 278 GLU B CA 1
ATOM 5230 C C . GLU B 1 278 ? 12.586 -1.42 -7.234 1 83 278 GLU B C 1
ATOM 5232 O O . GLU B 1 278 ? 12.031 -2.518 -7.148 1 83 278 GLU B O 1
ATOM 5237 N N . HIS B 1 279 ? 13.602 -1.099 -6.457 1 78.94 279 HIS B N 1
ATOM 5238 C CA . HIS B 1 279 ? 14.141 -2.076 -5.516 1 78.94 279 HIS B CA 1
ATOM 5239 C C . HIS B 1 279 ? 13.672 -1.787 -4.094 1 78.94 279 HIS B C 1
ATOM 5241 O O . HIS B 1 279 ? 14.484 -1.79 -3.16 1 78.94 279 HIS B O 1
ATOM 5247 N N . GLY B 1 280 ? 12.391 -1.519 -4.039 1 74.94 280 GLY B N 1
ATOM 5248 C CA . GLY B 1 280 ? 11.859 -1.208 -2.719 1 74.94 280 GLY B CA 1
ATOM 5249 C C . GLY B 1 280 ? 12.109 -2.309 -1.704 1 74.94 280 GLY B C 1
ATOM 5250 O O . GLY B 1 280 ? 12.289 -2.037 -0.516 1 74.94 280 GLY B O 1
ATOM 5251 N N . GLY B 1 281 ? 12.25 -3.502 -2.188 1 73.44 281 GLY B N 1
ATOM 5252 C CA . GLY B 1 281 ? 12.453 -4.648 -1.314 1 73.44 281 GLY B CA 1
ATOM 5253 C C . GLY B 1 281 ? 13.852 -4.691 -0.712 1 73.44 281 GLY B C 1
ATOM 5254 O O . GLY B 1 281 ? 14.094 -5.434 0.243 1 73.44 281 GLY B O 1
ATOM 5255 N N . ILE B 1 282 ? 14.688 -3.789 -1.228 1 79.12 282 ILE B N 1
ATOM 5256 C CA . ILE B 1 282 ? 16.062 -3.785 -0.752 1 79.12 282 ILE B CA 1
ATOM 5257 C C . ILE B 1 282 ? 16.125 -3.213 0.662 1 79.12 282 ILE B C 1
ATOM 5259 O O . ILE B 1 282 ? 17.141 -3.355 1.356 1 79.12 282 ILE B O 1
ATOM 5263 N N . PHE B 1 283 ? 15.031 -2.652 1.113 1 77.25 283 PHE B N 1
ATOM 5264 C CA . PHE B 1 283 ? 14.953 -2.092 2.457 1 77.25 283 PHE B CA 1
ATOM 5265 C C . PHE B 1 283 ? 14.969 -3.199 3.506 1 77.25 283 PHE B C 1
ATOM 5267 O O . PHE B 1 283 ? 15.117 -2.93 4.699 1 77.25 283 PHE B O 1
ATOM 5274 N N . SER B 1 284 ? 14.789 -4.359 3.061 1 74.31 284 SER B N 1
ATOM 5275 C CA . SER B 1 284 ? 14.93 -5.469 3.996 1 74.31 284 SER B CA 1
ATOM 5276 C C . SER B 1 284 ? 16.297 -5.453 4.676 1 74.31 284 SER B C 1
ATOM 5278 O O . SER B 1 284 ? 16.453 -5.973 5.781 1 74.31 284 SER B O 1
ATOM 5280 N N . ARG B 1 285 ? 17.25 -4.734 4.102 1 78 285 ARG B N 1
ATOM 5281 C CA . ARG B 1 285 ? 18.594 -4.664 4.641 1 78 285 ARG B CA 1
ATOM 5282 C C . ARG B 1 285 ? 18.719 -3.57 5.699 1 78 285 ARG B C 1
ATOM 5284 O O . ARG B 1 285 ? 19.719 -3.488 6.41 1 78 285 ARG B O 1
ATOM 5291 N N . LEU B 1 286 ? 17.75 -2.701 5.738 1 73.75 286 LEU B N 1
ATOM 5292 C CA . LEU B 1 286 ? 17.781 -1.554 6.641 1 73.75 286 LEU B CA 1
ATOM 5293 C C . LEU B 1 286 ? 17.797 -2.008 8.094 1 73.75 286 LEU B C 1
ATOM 5295 O O . LEU B 1 286 ? 18.328 -1.311 8.961 1 73.75 286 LEU B O 1
ATOM 5299 N N . TYR B 1 287 ? 17.266 -3.18 8.414 1 63.47 287 TYR B N 1
ATOM 5300 C CA . TYR B 1 287 ? 17.188 -3.639 9.797 1 63.47 287 TYR B CA 1
ATOM 5301 C C . TYR B 1 287 ? 18.578 -3.945 10.336 1 63.47 287 TYR B C 1
ATOM 5303 O O . TYR B 1 287 ? 18.75 -4.102 11.547 1 63.47 287 TYR B O 1
ATOM 5311 N N . GLY B 1 288 ? 19.594 -3.887 9.57 1 57.38 288 GLY B N 1
ATOM 5312 C CA . GLY B 1 288 ? 20.953 -3.949 10.086 1 57.38 288 GLY B CA 1
ATOM 5313 C C . GLY B 1 288 ? 21.438 -2.625 10.641 1 57.38 288 GLY B C 1
ATOM 5314 O O . GLY B 1 288 ? 20.688 -1.901 11.289 1 57.38 288 GLY B O 1
ATOM 5315 N N . PRO B 1 289 ? 22.531 -2.197 10.094 1 56.09 289 PRO B N 1
ATOM 5316 C CA . PRO B 1 289 ? 23.156 -0.979 10.617 1 56.09 289 PRO B CA 1
ATOM 5317 C C . PRO B 1 289 ? 22.219 0.223 10.594 1 56.09 289 PRO B C 1
ATOM 5319 O O . PRO B 1 289 ? 21.422 0.365 9.664 1 56.09 289 PRO B O 1
ATOM 5322 N N . GLY B 1 290 ? 21.422 0.7 10.57 1 62 290 GLY B N 1
ATOM 5323 C CA . GLY B 1 290 ? 20.453 1.356 11.422 1 62 290 GLY B CA 1
ATOM 5324 C C . GLY B 1 290 ? 19.703 2.471 10.711 1 62 290 GLY B C 1
ATOM 5325 O O . GLY B 1 290 ? 19.359 3.486 11.328 1 62 290 GLY B O 1
ATOM 5326 N N . TYR B 1 291 ? 18.969 2.988 9.781 1 83 291 TYR B N 1
ATOM 5327 C CA . TYR B 1 291 ? 18.094 4.039 9.25 1 83 291 TYR B CA 1
ATOM 5328 C C . TYR B 1 291 ? 16.656 3.814 9.68 1 83 291 TYR B C 1
ATOM 5330 O O . TYR B 1 291 ? 15.812 4.707 9.539 1 83 291 TYR B O 1
ATOM 5338 N N . ILE B 1 292 ? 16.359 2.82 10.445 1 87.12 292 ILE B N 1
ATOM 5339 C CA . ILE B 1 292 ? 15.016 2.357 10.797 1 87.12 292 ILE B CA 1
ATOM 5340 C C . ILE B 1 292 ? 14.328 3.398 11.672 1 87.12 292 ILE B C 1
ATOM 5342 O O . ILE B 1 292 ? 13.172 3.764 11.422 1 87.12 292 ILE B O 1
ATOM 5346 N N . LYS B 1 293 ? 15.008 3.895 12.594 1 87.5 293 LYS B N 1
ATOM 5347 C CA . LYS B 1 293 ? 14.414 4.852 13.523 1 87.5 293 LYS B CA 1
ATOM 5348 C C . LYS B 1 293 ? 14.078 6.164 12.828 1 87.5 293 LYS B C 1
ATOM 5350 O O . LYS B 1 293 ? 13.039 6.766 13.102 1 87.5 293 LYS B O 1
ATOM 5355 N N . PHE B 1 294 ? 14.93 6.551 11.922 1 88.94 294 PHE B N 1
ATOM 5356 C CA . PHE B 1 294 ? 14.711 7.809 11.219 1 88.94 294 PHE B CA 1
ATOM 5357 C C . PHE B 1 294 ? 13.539 7.691 10.25 1 88.94 294 PHE B C 1
ATOM 5359 O O . PHE B 1 294 ? 12.727 8.609 10.133 1 88.94 294 PHE B O 1
ATOM 5366 N N . ILE B 1 295 ? 13.484 6.586 9.594 1 91.81 295 ILE B N 1
ATOM 5367 C CA . ILE B 1 295 ? 12.391 6.387 8.648 1 91.81 295 ILE B CA 1
ATOM 5368 C C . ILE B 1 295 ? 11.062 6.309 9.406 1 91.81 295 ILE B C 1
ATOM 5370 O O . ILE B 1 295 ? 10.094 6.98 9.039 1 91.81 295 ILE B O 1
ATOM 5374 N N . ASP B 1 296 ? 11.07 5.543 10.469 1 92.88 296 ASP B N 1
ATOM 5375 C CA . ASP B 1 296 ? 9.867 5.379 11.281 1 92.88 296 ASP B CA 1
ATOM 5376 C C . ASP B 1 296 ? 9.383 6.723 11.82 1 92.88 296 ASP B C 1
ATOM 5378 O O . ASP B 1 296 ? 8.203 7.059 11.695 1 92.88 296 ASP B O 1
ATOM 5382 N N . ARG B 1 297 ? 10.266 7.5 12.32 1 92.31 297 ARG B N 1
ATOM 5383 C CA . ARG B 1 297 ? 9.93 8.805 12.883 1 92.31 297 ARG B CA 1
ATOM 5384 C C . ARG B 1 297 ? 9.43 9.758 11.805 1 92.31 297 ARG B C 1
ATOM 5386 O O . ARG B 1 297 ? 8.406 10.422 11.984 1 92.31 297 ARG B O 1
ATOM 5393 N N . ALA B 1 298 ? 10.141 9.789 10.773 1 94.06 298 ALA B N 1
ATOM 5394 C CA . ALA B 1 298 ? 9.805 10.719 9.695 1 94.06 298 ALA B CA 1
ATOM 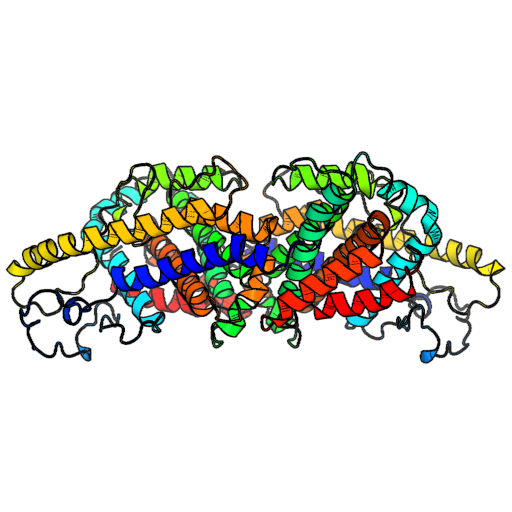5395 C C . ALA B 1 298 ? 8.414 10.43 9.133 1 94.06 298 ALA B C 1
ATOM 5397 O O . ALA B 1 298 ? 7.602 11.344 8.961 1 94.06 298 ALA B O 1
ATOM 5398 N N . ILE B 1 299 ? 8.141 9.172 8.883 1 95.81 299 ILE B N 1
ATOM 5399 C CA . ILE B 1 299 ? 6.895 8.82 8.211 1 95.81 299 ILE B CA 1
ATOM 5400 C C . ILE B 1 299 ? 5.715 9.102 9.148 1 95.81 299 ILE B C 1
ATOM 5402 O O . ILE B 1 299 ? 4.66 9.562 8.703 1 95.81 299 ILE B O 1
ATOM 5406 N N . ARG B 1 300 ? 5.875 8.844 10.391 1 94.75 300 ARG B N 1
ATOM 5407 C CA . ARG B 1 300 ? 4.805 9.094 11.352 1 94.75 300 ARG B CA 1
ATOM 5408 C C . ARG B 1 300 ? 4.543 10.586 11.508 1 94.75 300 ARG B C 1
ATOM 5410 O O . ARG B 1 300 ? 3.391 11.023 11.547 1 94.75 300 ARG B O 1
ATOM 5417 N N . LEU B 1 301 ? 5.586 11.352 11.555 1 94.81 301 LEU B N 1
ATOM 5418 C CA . LEU B 1 301 ? 5.449 12.797 11.695 1 94.81 301 LEU B CA 1
ATOM 5419 C C . LEU B 1 301 ? 4.887 13.422 10.422 1 94.81 301 LEU B C 1
ATOM 5421 O O . LEU B 1 301 ? 4.07 14.344 10.484 1 94.81 301 LEU B O 1
ATOM 5425 N N . LEU B 1 302 ? 5.336 12.914 9.297 1 96.81 302 LEU B N 1
ATOM 5426 C CA . LEU B 1 302 ? 4.832 13.406 8.016 1 96.81 302 LEU B CA 1
ATOM 5427 C C . LEU B 1 302 ? 3.33 13.18 7.902 1 96.81 302 LEU B C 1
ATOM 5429 O O . LEU B 1 302 ? 2.586 14.102 7.559 1 96.81 302 LEU B O 1
ATOM 5433 N N . ALA B 1 303 ? 2.957 11.961 8.195 1 97.31 303 ALA B N 1
ATOM 5434 C CA . ALA B 1 303 ? 1.535 11.633 8.125 1 97.31 303 ALA B CA 1
ATOM 5435 C C . ALA B 1 303 ? 0.729 12.477 9.102 1 97.31 303 ALA B C 1
ATOM 5437 O O . ALA B 1 303 ? -0.312 13.039 8.742 1 97.31 303 ALA B O 1
ATOM 5438 N N . TYR B 1 304 ? 1.246 12.586 10.273 1 96.56 304 TYR B N 1
ATOM 5439 C CA . TYR B 1 304 ? 0.577 13.383 11.297 1 96.56 304 TYR B CA 1
ATOM 5440 C C . TYR B 1 304 ? 0.403 14.828 10.844 1 96.56 304 TYR B C 1
ATOM 5442 O O . TYR B 1 304 ? -0.674 15.406 11 1 96.56 304 TYR B O 1
ATOM 5450 N N . SER B 1 305 ? 1.423 15.375 10.297 1 95.31 305 SER B N 1
ATOM 5451 C CA . SER B 1 305 ? 1.413 16.766 9.859 1 95.31 305 SER B CA 1
ATOM 5452 C C . SER B 1 305 ? 0.397 16.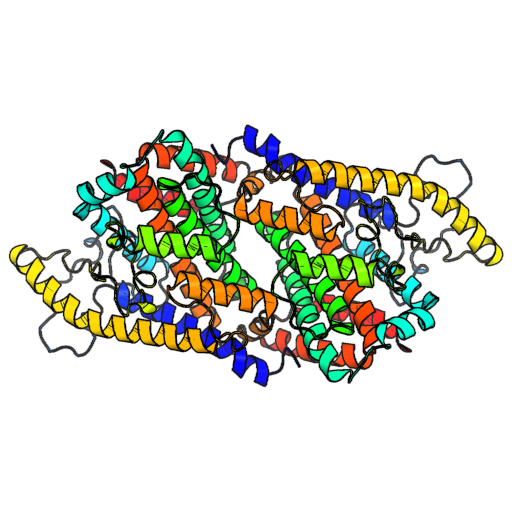984 8.742 1 95.31 305 SER B C 1
ATOM 5454 O O . SER B 1 305 ? -0.385 17.938 8.781 1 95.31 305 SER B O 1
ATOM 5456 N N . ALA B 1 306 ? 0.44 16.125 7.777 1 97.12 306 ALA B N 1
ATOM 5457 C CA . ALA B 1 306 ? -0.445 16.266 6.625 1 97.12 306 ALA B CA 1
ATOM 5458 C C . ALA B 1 306 ? -1.905 16.078 7.027 1 97.12 306 ALA B C 1
ATOM 5460 O O . ALA B 1 306 ? -2.777 16.828 6.578 1 97.12 306 ALA B O 1
ATOM 5461 N N . ILE B 1 307 ? -2.158 15.125 7.855 1 97.81 307 ILE B N 1
ATOM 5462 C CA . ILE B 1 307 ? -3.523 14.797 8.25 1 97.81 307 ILE B CA 1
ATOM 5463 C C . ILE B 1 307 ? -4.078 15.898 9.148 1 97.81 307 ILE B C 1
ATOM 5465 O O . ILE B 1 307 ? -5.223 16.328 8.977 1 97.81 307 ILE B O 1
ATOM 5469 N N . SER B 1 308 ? -3.289 16.359 10.086 1 97.44 308 SER B N 1
ATOM 5470 C CA . SER B 1 308 ? -3.746 17.453 10.945 1 97.44 308 SER B CA 1
ATOM 5471 C C . SER B 1 308 ? -4.059 18.703 10.141 1 97.44 308 SER B C 1
ATOM 5473 O O . SER B 1 308 ? -5.023 19.406 10.43 1 97.44 308 SER B O 1
ATOM 5475 N N . THR B 1 309 ? -3.232 18.938 9.148 1 96.25 309 THR B N 1
ATOM 5476 C CA . THR B 1 309 ? -3.496 20.062 8.266 1 96.25 309 THR B CA 1
ATOM 5477 C C . THR B 1 309 ? -4.836 19.891 7.555 1 96.25 309 THR B C 1
ATOM 5479 O O . THR B 1 309 ? -5.625 20.844 7.473 1 96.25 309 THR B O 1
ATOM 5482 N N . ALA B 1 310 ? -5.074 18.75 7.043 1 98.06 310 ALA B N 1
ATOM 5483 C CA . ALA B 1 310 ? -6.332 18.469 6.352 1 98.06 310 ALA B CA 1
ATOM 5484 C C . ALA B 1 310 ? -7.52 18.578 7.305 1 98.06 310 ALA B C 1
ATOM 5486 O O . ALA B 1 310 ? -8.586 19.078 6.926 1 98.06 310 ALA B O 1
ATOM 5487 N N . GLU B 1 311 ? -7.336 18.078 8.508 1 98.5 311 GLU B N 1
ATOM 5488 C CA . GLU B 1 311 ? -8.398 18.141 9.508 1 98.5 311 GLU B CA 1
ATOM 5489 C C . GLU B 1 311 ? -8.789 19.578 9.812 1 98.5 311 GLU B C 1
ATOM 5491 O O . GLU B 1 311 ? -9.977 19.922 9.789 1 98.5 311 GLU B O 1
ATOM 5496 N N . VAL B 1 312 ? -7.816 20.391 10.008 1 97.94 312 VAL B N 1
ATOM 5497 C CA . VAL B 1 312 ? -8.078 21.797 10.305 1 97.94 312 VAL B CA 1
ATOM 5498 C C . VAL B 1 312 ? -8.719 22.469 9.094 1 97.94 312 VAL B C 1
ATOM 5500 O O . VAL B 1 312 ? -9.664 23.25 9.234 1 97.94 312 VAL B O 1
ATOM 5503 N N . ALA B 1 313 ? -8.227 22.188 7.918 1 97.69 313 ALA B N 1
ATOM 5504 C CA . ALA B 1 313 ? -8.812 22.719 6.695 1 97.69 313 ALA B CA 1
ATOM 5505 C C . ALA B 1 313 ? -10.289 22.344 6.582 1 97.69 313 ALA B C 1
ATOM 5507 O O . ALA B 1 313 ? -11.125 23.188 6.223 1 97.69 313 ALA B O 1
ATOM 5508 N N . LEU B 1 314 ? -10.609 21.094 6.887 1 98.06 314 LEU B N 1
ATOM 5509 C CA . LEU B 1 314 ? -11.992 20.641 6.77 1 98.06 314 LEU B CA 1
ATOM 5510 C C . LEU B 1 314 ? -12.859 21.266 7.855 1 98.06 314 LEU B C 1
ATOM 5512 O O . LEU B 1 314 ? -14.039 21.547 7.629 1 98.06 314 LEU B O 1
ATOM 5516 N N . ILE B 1 315 ? -12.305 21.469 9.016 1 98.31 315 ILE B N 1
ATOM 5517 C CA . ILE B 1 315 ? -13.031 22.172 10.07 1 98.31 315 ILE B CA 1
ATOM 5518 C C . ILE B 1 315 ? -13.305 23.609 9.633 1 98.31 315 ILE B C 1
ATOM 5520 O O . ILE B 1 315 ? -14.406 24.125 9.836 1 98.31 315 ILE B O 1
ATOM 5524 N N . CYS B 1 316 ? -12.359 24.25 9.031 1 97.12 316 CYS B N 1
ATOM 5525 C CA . CYS B 1 316 ? -12.57 25.578 8.484 1 97.12 316 CYS B CA 1
ATOM 5526 C C . CYS B 1 316 ? -13.68 25.578 7.438 1 97.12 316 CYS B C 1
ATOM 5528 O O . CYS B 1 316 ? -14.484 26.516 7.371 1 97.12 316 CYS B O 1
ATOM 5530 N N . ALA B 1 317 ? -13.727 24.578 6.688 1 97.12 317 ALA B N 1
ATOM 5531 C CA . ALA B 1 317 ? -14.633 24.516 5.551 1 97.12 317 ALA B CA 1
ATOM 5532 C C . ALA B 1 317 ? -16.047 24.156 6 1 97.12 317 ALA B C 1
ATOM 5534 O O . ALA B 1 317 ? -17.031 24.688 5.484 1 97.12 317 ALA B O 1
ATOM 5535 N N . PHE B 1 318 ? -16.141 23.203 6.973 1 96.69 318 PHE B N 1
ATOM 5536 C CA . PHE B 1 318 ? -17.453 22.609 7.215 1 96.69 318 PHE B CA 1
ATOM 5537 C C . PHE B 1 318 ? -17.859 22.781 8.672 1 96.69 318 PHE B C 1
ATOM 5539 O O . PHE B 1 318 ? -19 22.484 9.031 1 96.69 318 PHE B O 1
ATOM 5546 N N . GLY B 1 319 ? -16.953 23.219 9.516 1 96.75 319 GLY B N 1
ATOM 5547 C CA . GLY B 1 319 ? -17.266 23.453 10.906 1 96.75 319 GLY B CA 1
ATOM 5548 C C . GLY B 1 319 ? -16.875 22.312 11.82 1 96.75 319 GLY B C 1
ATOM 5549 O O . GLY B 1 319 ? -16.859 21.156 11.398 1 96.75 319 GLY B O 1
ATOM 5550 N N . ILE B 1 320 ? -16.641 22.609 13.078 1 97.5 320 ILE B N 1
ATOM 5551 C CA . ILE B 1 320 ? -16.156 21.656 14.078 1 97.5 320 ILE B CA 1
ATOM 5552 C C . ILE B 1 320 ? -17.25 20.625 14.375 1 97.5 320 ILE B C 1
ATOM 5554 O O . ILE B 1 320 ? -16.953 19.469 14.648 1 97.5 320 ILE B O 1
ATOM 5558 N N . ASP B 1 321 ? -18.547 21 14.297 1 96 321 ASP B N 1
ATOM 5559 C CA . ASP B 1 321 ? -19.656 20.094 14.586 1 96 321 ASP B CA 1
ATOM 5560 C C . ASP B 1 321 ? -19.75 18.984 13.539 1 96 321 ASP B C 1
ATOM 5562 O O . ASP B 1 321 ? -19.922 17.812 13.891 1 96 321 ASP B O 1
ATOM 5566 N N . LYS B 1 322 ? -19.609 19.438 12.32 1 95.19 322 LYS B N 1
ATOM 5567 C CA . LYS B 1 322 ? -19.656 18.438 11.258 1 95.19 322 LYS B CA 1
ATOM 5568 C C . LYS B 1 322 ? -18.469 17.469 11.367 1 95.19 322 LYS B C 1
ATOM 5570 O O . LYS B 1 322 ? -18.641 16.266 11.18 1 95.19 322 LYS B O 1
ATOM 5575 N N . PHE B 1 323 ? -17.328 17.984 11.633 1 96.94 323 PHE B N 1
ATOM 5576 C CA . PHE B 1 323 ? -16.141 17.156 11.844 1 96.94 323 PHE B CA 1
ATOM 5577 C C . PHE B 1 323 ? -16.375 16.156 12.961 1 96.94 323 PHE B C 1
ATOM 5579 O O . PHE B 1 323 ? -16.094 14.961 12.797 1 96.94 323 PHE B O 1
ATOM 5586 N N . GLY B 1 324 ? -16.922 16.641 14.086 1 96.31 324 GLY B N 1
ATOM 5587 C CA . GLY B 1 324 ? -17.203 15.773 15.211 1 96.31 324 GLY B CA 1
ATOM 5588 C C . GLY B 1 324 ? -18.172 14.648 14.875 1 96.31 324 GLY B C 1
ATOM 5589 O O . GLY B 1 324 ? -18.016 13.523 15.344 1 96.31 324 GLY B O 1
ATOM 5590 N N . ARG B 1 325 ? -19.125 14.922 14.086 1 94.06 325 ARG B N 1
ATOM 5591 C CA . ARG B 1 325 ? -20.094 13.906 13.68 1 94.06 325 ARG B CA 1
ATOM 5592 C C . ARG B 1 325 ? -19.422 12.828 12.828 1 94.06 325 ARG B C 1
ATOM 5594 O O . ARG B 1 325 ? -19.688 11.641 13.016 1 94.06 325 ARG B O 1
ATOM 5601 N N . GLU B 1 326 ? -18.641 13.312 11.859 1 92.62 326 GLU B N 1
ATOM 5602 C CA . GLU B 1 326 ? -17.938 12.359 11.016 1 92.62 326 GLU B CA 1
ATOM 5603 C C . GLU B 1 326 ? -17 11.461 11.836 1 92.62 326 GLU B C 1
ATOM 5605 O O . GLU B 1 326 ? -16.906 10.266 11.578 1 92.62 326 GLU B O 1
ATOM 5610 N N . LEU B 1 327 ? -16.297 12.023 12.781 1 94 327 LEU B N 1
ATOM 5611 C CA . LEU B 1 327 ? -15.43 11.266 13.664 1 94 327 LEU B CA 1
ATOM 5612 C C . LEU B 1 327 ? -16.219 10.219 14.445 1 94 327 LEU B C 1
ATOM 5614 O O . LEU B 1 327 ? -15.766 9.086 14.617 1 94 327 LEU B O 1
ATOM 5618 N N . ARG B 1 328 ? -17.375 10.609 14.953 1 91.69 328 ARG B N 1
ATOM 5619 C CA . ARG B 1 328 ? -18.219 9.672 15.695 1 91.69 328 ARG B CA 1
ATOM 5620 C C . ARG B 1 328 ? -18.578 8.469 14.844 1 91.69 328 ARG B C 1
ATOM 5622 O O . ARG B 1 328 ? -18.531 7.328 15.305 1 91.69 328 ARG B O 1
ATOM 5629 N N . TYR B 1 329 ? -18.938 8.773 13.609 1 86.94 329 TYR B N 1
ATOM 5630 C CA . TYR B 1 329 ? -19.281 7.68 12.703 1 86.94 329 TYR B CA 1
ATOM 5631 C C . TYR B 1 329 ? -18.078 6.781 12.453 1 86.94 329 TYR B C 1
ATOM 5633 O O . TYR B 1 329 ? -18.219 5.559 12.391 1 86.94 329 TYR B O 1
ATOM 5641 N N . TYR B 1 330 ? -16.953 7.367 12.266 1 88.5 330 TYR B N 1
ATOM 5642 C CA . TYR B 1 330 ? -15.711 6.617 12.055 1 88.5 330 TYR B CA 1
ATOM 5643 C C . TYR B 1 330 ? -15.375 5.77 13.273 1 88.5 330 TYR B C 1
ATOM 5645 O O . TYR B 1 330 ? -15.031 4.594 13.148 1 88.5 330 TYR B O 1
ATOM 5653 N N . GLN B 1 331 ? -15.508 6.363 14.469 1 88.31 331 GLN B N 1
ATOM 5654 C CA . GLN B 1 331 ? -15.242 5.664 15.719 1 88.31 331 GLN B CA 1
ATOM 5655 C C . GLN B 1 331 ? -16.172 4.465 15.891 1 88.31 331 GLN B C 1
ATOM 5657 O O . GLN B 1 331 ? -15.727 3.389 16.297 1 88.31 331 GLN B O 1
ATOM 5662 N N . GLU B 1 332 ? -17.359 4.637 15.617 1 83.5 332 GLU B N 1
ATOM 5663 C CA . GLU B 1 332 ? -18.328 3.557 15.703 1 83.5 332 GLU B CA 1
ATOM 5664 C C . GLU B 1 332 ? -17.969 2.412 14.758 1 83.5 332 GLU B C 1
ATOM 5666 O O . GLU B 1 332 ? -18.094 1.239 15.125 1 83.5 332 GLU B O 1
ATOM 5671 N N . SER B 1 333 ? -17.562 2.879 13.625 1 80.62 333 SER B N 1
ATOM 5672 C CA . SER B 1 333 ? -17.172 1.865 12.648 1 80.62 333 SER B CA 1
ATOM 5673 C C . SER B 1 333 ? -15.945 1.086 13.125 1 80.62 333 SER B C 1
ATOM 5675 O O . SER B 1 333 ? -15.844 -0.122 12.898 1 80.62 333 SER B O 1
ATOM 5677 N N . CYS B 1 334 ? -15.008 1.756 13.727 1 81.06 334 CYS B N 1
ATOM 5678 C CA . CYS B 1 334 ? -13.797 1.125 14.242 1 81.06 334 CYS B CA 1
ATOM 5679 C C . CYS B 1 334 ? -14.117 0.201 15.414 1 81.06 334 CYS B C 1
ATOM 5681 O O . CYS B 1 334 ? -13.508 -0.863 15.555 1 81.06 334 CYS B O 1
ATOM 5683 N N . GLU B 1 335 ? -15.039 0.539 16.281 1 75.81 335 GLU B N 1
ATOM 5684 C CA . GLU B 1 335 ? -15.422 -0.245 17.438 1 75.81 335 GLU B CA 1
ATOM 5685 C C . GLU B 1 335 ? -16.109 -1.548 17.031 1 75.81 335 GLU B C 1
ATOM 5687 O O . GLU B 1 335 ? -15.953 -2.57 17.703 1 75.81 335 GLU B O 1
ATOM 5692 N N . GLU B 1 336 ? -16.891 -1.4 16.062 1 70.94 336 GLU B N 1
ATOM 5693 C CA . GLU B 1 336 ? -17.531 -2.611 15.547 1 70.94 336 GLU B CA 1
ATOM 5694 C C . GLU B 1 336 ? -16.5 -3.598 15.016 1 70.94 336 GLU B C 1
ATOM 5696 O O . GLU B 1 336 ? -16.734 -4.805 14.992 1 70.94 336 GLU B O 1
ATOM 5701 N N . GLY B 1 337 ? -15.469 -2.904 14.773 1 63.66 337 GLY B N 1
ATOM 5702 C CA . GLY B 1 337 ? -14.336 -3.736 14.398 1 63.66 337 GLY B CA 1
ATOM 5703 C C . GLY B 1 337 ? -13.297 -3.861 15.492 1 63.66 337 GLY B C 1
ATOM 5704 O O . GLY B 1 337 ? -13.602 -3.686 16.672 1 63.66 337 GLY B O 1
ATOM 5705 N N . VAL B 1 338 ? -12.352 -4.395 15.68 1 56.53 338 VAL B N 1
ATOM 5706 C CA . VAL B 1 338 ? -11.336 -4.543 16.719 1 56.53 338 VAL B CA 1
ATOM 5707 C C . VAL B 1 338 ? -10.234 -3.5 16.516 1 56.53 338 VAL B C 1
ATOM 5709 O O . VAL B 1 338 ? -9.07 -3.74 16.844 1 56.53 338 VAL B O 1
ATOM 5712 N N . SER B 1 339 ? -10.789 -2.299 16.047 1 62.06 339 SER B N 1
ATOM 5713 C CA . SER B 1 339 ? -9.578 -1.561 15.719 1 62.06 339 SER B CA 1
ATOM 5714 C C . SER B 1 339 ? -9.461 -0.285 16.547 1 62.06 339 SER B C 1
ATOM 5716 O O . SER B 1 339 ? -10.469 0.34 16.875 1 62.06 339 SER B O 1
ATOM 5718 N N . GLU B 1 340 ? -8.375 -0.15 17.312 1 72.88 340 GLU B N 1
ATOM 5719 C CA . GLU B 1 340 ? -7.934 1.108 17.906 1 72.88 340 GLU B CA 1
ATOM 5720 C C . GLU B 1 340 ? -7.648 2.154 16.828 1 72.88 340 GLU B C 1
ATOM 5722 O O . GLU B 1 340 ? -6.879 3.09 17.062 1 72.88 340 GLU B O 1
ATOM 5727 N N . GLY B 1 341 ? -8.383 2.025 15.789 1 77.81 341 GLY B N 1
ATOM 5728 C CA . GLY B 1 341 ? -8.055 2.795 14.602 1 77.81 341 GLY B CA 1
ATOM 5729 C C . GLY B 1 341 ? -8.414 4.266 14.719 1 77.81 341 GLY B C 1
ATOM 5730 O O . GLY B 1 341 ? -7.855 5.105 14.016 1 77.81 341 GLY B O 1
ATOM 5731 N N . ALA B 1 342 ? -9.258 4.547 15.719 1 84.69 342 ALA B N 1
ATOM 5732 C CA . ALA B 1 342 ? -9.727 5.926 15.797 1 84.69 342 ALA B CA 1
ATOM 5733 C C . ALA B 1 342 ? -9.031 6.68 16.938 1 84.69 342 ALA B C 1
ATOM 5735 O O . ALA B 1 342 ? -9.266 7.875 17.125 1 84.69 342 ALA B O 1
ATOM 5736 N N . ALA B 1 343 ? -8.172 6.086 17.594 1 84 343 ALA B N 1
ATOM 5737 C CA . ALA B 1 343 ? -7.613 6.664 18.812 1 84 343 ALA B CA 1
ATOM 5738 C C . ALA B 1 343 ? -6.852 7.953 18.516 1 84 343 ALA B C 1
ATOM 5740 O O . ALA B 1 343 ? -7.031 8.961 19.203 1 84 343 ALA B O 1
ATOM 5741 N N . HIS B 1 344 ? -6.109 7.969 17.5 1 85.75 344 HIS B N 1
ATOM 5742 C CA . HIS B 1 344 ? -5.297 9.133 17.172 1 85.75 344 HIS B CA 1
ATOM 5743 C C . HIS B 1 344 ? -6.172 10.336 16.828 1 85.75 344 HIS B C 1
ATOM 5745 O O . HIS B 1 344 ? -5.918 11.445 17.312 1 85.75 344 HIS B O 1
ATOM 5751 N N . VAL B 1 345 ? -7.145 10.07 16.062 1 93.06 345 VAL B N 1
ATOM 5752 C CA . VAL B 1 345 ? -8 11.164 15.617 1 93.06 345 VAL B CA 1
ATOM 5753 C C . VAL B 1 345 ? -8.828 11.688 16.797 1 93.06 345 VAL B C 1
ATOM 5755 O O . VAL B 1 345 ? -9.086 12.891 16.891 1 93.06 345 VAL B O 1
ATOM 5758 N N . ALA B 1 346 ? -9.234 10.758 17.672 1 93.38 346 ALA B N 1
ATOM 5759 C CA . ALA B 1 346 ? -10.016 11.148 18.844 1 93.38 346 ALA B CA 1
ATOM 5760 C C . ALA B 1 346 ? -9.219 12.086 19.75 1 93.38 346 ALA B C 1
ATOM 5762 O O . ALA B 1 346 ? -9.758 13.055 20.281 1 93.38 346 ALA B O 1
ATOM 5763 N N . ASP B 1 347 ? -8.023 11.82 19.875 1 93.44 347 ASP B N 1
ATOM 5764 C CA . ASP B 1 347 ? -7.152 12.656 20.703 1 93.44 347 ASP B CA 1
ATOM 5765 C C . ASP B 1 347 ? -6.977 14.047 20.094 1 93.44 347 ASP B C 1
ATOM 5767 O O . ASP B 1 347 ? -7.035 15.055 20.797 1 93.44 347 ASP B O 1
ATOM 5771 N N . ARG B 1 348 ? -6.801 14.109 18.828 1 96.44 348 ARG B N 1
ATOM 5772 C CA . ARG B 1 348 ? -6.66 15.398 18.156 1 96.44 348 ARG B CA 1
ATOM 5773 C C . ARG B 1 348 ? -7.957 16.203 18.234 1 96.44 348 ARG B C 1
ATOM 5775 O O . ARG B 1 348 ? -7.93 17.422 18.375 1 96.44 348 ARG B O 1
ATOM 5782 N N . TYR B 1 349 ? -9.016 15.492 18.141 1 97.12 349 TYR B N 1
ATOM 5783 C CA . TYR B 1 349 ? -10.312 16.156 18.172 1 97.12 349 TYR B CA 1
ATOM 5784 C C . TYR B 1 349 ? -10.523 16.906 19.484 1 97.12 349 TYR B C 1
ATOM 5786 O O . TYR B 1 349 ? -11.102 17.984 19.5 1 97.12 349 TYR B O 1
ATOM 5794 N N . LYS B 1 350 ? -10.078 16.312 20.594 1 95.94 350 LYS B N 1
ATOM 5795 C CA . LYS B 1 350 ? -10.172 16.984 21.875 1 95.94 350 LYS B CA 1
ATOM 5796 C C . LYS B 1 350 ? -9.453 18.344 21.844 1 95.94 350 LYS B C 1
ATOM 5798 O O . LYS B 1 350 ? -9.93 19.312 22.422 1 95.94 350 LYS B O 1
ATOM 5803 N N . ILE B 1 351 ? -8.406 18.375 21.188 1 95.94 351 ILE B N 1
ATOM 5804 C CA . ILE B 1 351 ? -7.633 19.609 21.047 1 95.94 351 ILE B CA 1
ATOM 5805 C C . ILE B 1 351 ? -8.383 20.578 20.141 1 95.94 351 ILE B C 1
ATOM 5807 O O . ILE B 1 351 ? -8.461 21.781 20.453 1 95.94 351 ILE B O 1
ATOM 5811 N N . TYR B 1 352 ? -8.961 20.078 19.062 1 97.75 352 TYR B N 1
ATOM 5812 C CA . TYR B 1 352 ? -9.711 20.922 18.141 1 97.75 352 TYR B CA 1
ATOM 5813 C C . TYR B 1 352 ? -10.906 21.562 18.828 1 97.75 352 TYR B C 1
ATOM 5815 O O . TYR B 1 352 ? -11.227 22.719 18.578 1 97.75 352 TYR B O 1
ATOM 5823 N N . GLN B 1 353 ? -11.5 20.828 19.703 1 96.75 353 GLN B N 1
ATOM 5824 C CA . GLN B 1 353 ? -12.664 21.359 20.406 1 96.75 353 GLN B CA 1
ATOM 5825 C C . GLN B 1 353 ? -12.289 22.547 21.281 1 96.75 353 GLN B C 1
ATOM 5827 O O . GLN B 1 353 ? -13.078 23.484 21.438 1 96.75 353 GLN B O 1
ATOM 5832 N N . ARG B 1 354 ? -11.172 22.547 21.766 1 94.75 354 ARG B N 1
ATOM 5833 C CA . ARG B 1 354 ? -10.703 23.641 22.609 1 94.75 354 ARG B CA 1
ATOM 5834 C C . ARG B 1 354 ? -10.234 24.828 21.781 1 94.75 354 ARG B C 1
ATOM 5836 O O . ARG B 1 354 ? -10.484 25.984 22.125 1 94.75 354 ARG B O 1
ATOM 5843 N N . ALA B 1 355 ? -9.625 24.531 20.688 1 94.94 355 ALA B N 1
ATOM 5844 C CA . ALA B 1 355 ? -8.945 25.562 19.906 1 94.94 355 ALA B CA 1
ATOM 5845 C C . ALA B 1 355 ? -9.875 26.172 18.859 1 94.94 355 ALA B C 1
ATOM 5847 O O . ALA B 1 355 ? -9.734 27.344 18.5 1 94.94 355 ALA B O 1
ATOM 5848 N N . LEU B 1 356 ? -10.789 25.328 18.359 1 96.31 356 LEU B N 1
ATOM 5849 C CA . LEU B 1 356 ? -11.531 25.734 17.172 1 96.31 356 LEU B CA 1
ATOM 5850 C C . LEU B 1 356 ? -13.031 25.719 17.438 1 96.31 356 LEU B C 1
ATOM 5852 O O . LEU B 1 356 ? -13.82 25.5 16.516 1 96.31 356 LEU B O 1
ATOM 5856 N N . SER B 1 357 ? -13.43 25.938 18.641 1 92.06 357 SER B N 1
ATOM 5857 C CA . SER B 1 357 ? -14.836 25.828 19.031 1 92.06 357 SER B CA 1
ATOM 5858 C C . SER B 1 357 ? -15.711 26.812 18.266 1 92.06 357 SER B C 1
ATOM 5860 O O . SER B 1 357 ? -16.891 26.547 18.031 1 92.06 357 SER B O 1
ATOM 5862 N N . ASP B 1 358 ? -15.148 27.922 17.781 1 90.62 358 ASP B N 1
ATOM 5863 C CA . ASP B 1 358 ? -15.938 28.953 17.125 1 90.62 358 ASP B CA 1
ATOM 5864 C C . ASP B 1 358 ? -15.82 28.859 15.609 1 90.62 358 ASP B C 1
ATOM 5866 O O . ASP B 1 358 ? -16.234 29.781 14.891 1 90.62 358 ASP B O 1
ATOM 5870 N N . PHE B 1 359 ? -15.172 27.812 15.219 1 94.19 359 PHE B N 1
ATOM 5871 C CA . PHE B 1 359 ? -15.031 27.625 13.781 1 94.19 359 PHE B CA 1
ATOM 5872 C C . PHE B 1 359 ? -16.266 26.953 13.195 1 94.19 359 PHE B C 1
ATOM 5874 O O . PHE B 1 359 ? -16.797 26 13.766 1 94.19 359 PHE B O 1
#

Organism: Haloferax volcanii (strain ATCC 29605 / DSM 3757 / JCM 8879 / NBRC 14742 / NCIMB 2012 / VKM B-1768 / DS2) (NCBI:txid309800)

Solvent-accessible surface area (backbone atoms only — not comparable to full-atom values): 37768 Å² total; per-residue (Å²): 118,72,43,39,72,64,44,33,59,65,50,43,45,44,50,39,51,32,27,37,46,49,35,51,44,48,48,66,56,46,47,48,68,52,69,70,76,46,82,62,80,84,72,68,59,75,78,61,72,69,56,63,88,66,42,54,61,66,84,31,61,56,45,60,57,87,44,99,77,40,63,68,45,48,49,39,32,49,53,45,34,36,46,52,46,47,61,75,39,37,70,62,40,34,52,58,40,54,62,51,90,74,62,67,66,68,22,46,54,57,15,49,34,28,37,51,38,18,45,40,31,51,39,52,60,45,45,58,74,90,51,56,43,76,64,50,43,73,39,43,35,56,43,50,33,38,33,32,47,16,40,50,26,13,50,48,16,49,46,15,53,72,43,75,66,85,69,66,95,41,65,67,62,51,51,49,49,37,48,65,60,40,58,66,37,86,56,25,60,46,34,45,90,76,60,24,38,30,60,78,73,65,41,63,40,76,60,70,64,54,59,65,74,53,69,80,51,82,59,66,81,45,42,60,54,57,48,50,58,47,48,58,61,44,47,54,55,48,49,53,50,51,50,49,37,51,55,33,54,62,59,50,58,75,84,47,88,80,67,64,56,47,34,54,69,34,41,35,51,50,48,29,49,39,29,73,68,46,66,20,54,42,45,40,37,40,58,41,110,40,48,38,60,32,42,48,49,24,43,54,50,50,30,50,50,39,39,52,39,25,50,52,49,46,23,44,41,63,19,44,65,53,49,52,51,55,49,50,38,45,38,53,28,14,59,46,24,38,63,73,52,37,51,69,61,53,57,51,46,60,34,42,56,63,68,36,64,89,68,117,69,42,38,72,65,45,33,60,65,52,45,44,44,51,40,50,31,27,36,48,49,35,53,44,49,49,67,58,45,48,47,67,53,71,68,77,44,84,64,75,86,71,66,59,75,80,63,73,69,57,62,88,67,42,54,62,66,83,32,60,57,44,61,58,85,44,100,77,39,63,68,43,49,50,38,32,48,52,45,34,37,47,52,46,46,60,75,40,38,70,61,41,33,52,56,42,53,62,51,89,73,63,66,68,68,21,46,54,58,14,48,32,28,37,50,39,18,45,41,30,49,35,52,60,45,45,60,74,90,52,56,44,75,64,50,42,66,39,44,34,56,43,49,34,39,34,32,47,17,40,50,25,14,49,49,16,47,46,15,53,71,44,75,65,85,69,64,95,42,66,66,61,52,51,50,49,36,48,64,62,40,55,66,37,87,54,30,68,45,40,47,89,74,61,28,38,31,59,78,70,66,43,61,44,82,69,68,62,52,58,67,73,58,68,81,53,83,59,66,82,47,43,62,55,56,48,52,58,47,42,57,61,44,46,55,54,48,49,51,49,51,49,50,38,51,54,35,55,63,61,50,62,78,83,52,86,79,65,65,58,44,32,50,68,35,42,35,51,52,50,31,47,40,31,72,69,46,64,20,52,41,44,33,37,38,66,34,88,61,46,39,59,31,42,47,50,24,44,54,50,50,32,49,50,37,39,52,40,26,50,51,50,47,23,44,40,64,20,42,66,53,49,52,51,54,49,50,38,46,39,51,29,18,61,52,9,88,41,80,49,41,53,67,60,54,57,51,46,60,33,42,54,64,66,39,65,88,67

pLDDT: mean 78.77, std 17.0, range [30.2, 98.56]

Radius of gyration: 27.83 Å; Cα contacts (8 Å, |Δi|>4): 1000; chains: 2; bounding box: 52×94×64 Å

Secondary structure (DSSP, 8-state):
-TT-HHHIIIIIHHHHHHHHHHHHHHHHHH-SSTTTTS-S-----------GGG-EETTEE-S---STT-HHHHHHHHHHHHHHHHHHTHHHHHHHHH--SS-HHHHHHHHHHHHHHHHHHHHHHH-STTS-HHHHGGGHHHHHHHHHHHHHHHHHHHHTTT--S---S-HHHHHHHIIIIITTSGGGGG--TTTSEETTTTEEP------GGGTT-S-TTHHHHHHHHHHHHHHHHHHHHHHHHHHHHHHH--S-TT---SSHHHHHHHHHHHHHHSSGGGGGGGGTTT-HHHHHHHHHHHHHHHHHHHHHHHHHHH-HHHHHHHHHHHHHHHHHS-GGGGHHHHHHHHHHHHHSTT-/-TT-HHHIIIIIHHHHHHHHHHHHHHHHHH-SSGGGTSSS-S---------GGG-EETTEE-S---STT-HHHHHHHHHHHHHHHHHHTHHHHHHHHH--SS-HHHHHHHHHHHHHHHHHHHHHHH-STTS-HHHHGGGHHHHHHHHHHHHHHHHHHHHTTT--S---S-HHHHHHHIIIIITTSGGGGG--TTTSEEGGGTEE-------GGGTT-S-TTHHHHHHHHHHHHHHHHHHHHHHHHHHHHHHH--S-TT---SSHHHHHHHHHHHHHHSSGGGGGGGGSSS-HHHHHHHHHHHHHHHHHHHHHHHHHHH-HHHHHHHHHHHHHHHHHTT--TTHHHHHHHHHHHHHSTT-